Protein AF-0000000078901299 (afdb_homodimer)

Radius of gyration: 32.78 Å; Cα contacts (8 Å, |Δi|>4): 817; chains: 2; bounding box: 131×87×66 Å

Solvent-accessible surface area (backbone atoms only — not comparable to full-atom values): 34811 Å² total; per-residue (Å²): 136,82,76,73,66,80,60,80,77,60,76,78,71,77,72,85,68,72,86,48,56,70,65,42,49,51,48,49,49,40,50,50,52,50,47,51,44,23,53,52,31,36,51,44,12,67,71,26,52,35,34,15,44,27,21,42,14,54,43,44,45,54,51,48,50,54,48,47,43,52,49,49,50,50,53,47,47,63,70,43,56,78,45,78,83,56,50,60,36,54,30,24,49,44,27,48,50,44,28,52,51,20,49,53,48,31,51,50,20,51,51,44,28,51,52,14,57,51,29,58,80,48,73,67,78,58,45,54,69,63,46,46,52,52,42,51,49,44,45,50,51,53,53,50,39,48,50,63,65,55,52,64,69,62,58,66,72,65,67,69,69,69,69,76,73,80,80,83,77,81,77,81,80,76,78,78,74,81,73,84,67,70,73,66,63,57,63,57,48,53,54,50,48,53,51,51,50,48,53,47,52,54,48,47,47,38,51,51,27,44,50,20,47,49,38,23,70,75,67,64,37,59,52,36,24,22,50,40,8,36,53,32,17,52,51,41,32,52,50,21,50,51,45,32,52,59,22,46,37,41,43,31,47,38,62,52,55,65,69,58,54,51,52,52,46,61,66,45,51,48,98,70,32,36,71,78,39,78,48,39,24,36,32,34,93,79,32,24,34,34,40,39,31,36,35,19,84,72,74,68,57,48,65,64,57,56,69,61,54,62,73,88,70,29,62,78,43,72,50,41,24,65,38,67,57,130,137,84,77,74,67,79,60,78,76,59,75,78,74,75,73,84,67,72,85,46,56,69,63,42,50,51,50,51,50,40,50,49,52,51,47,50,45,22,53,51,30,36,51,43,11,67,70,25,52,35,33,16,42,27,21,41,14,55,45,43,46,54,52,48,49,53,49,49,42,52,50,48,50,49,53,47,48,62,70,43,58,78,43,80,82,56,50,61,37,54,29,25,49,44,26,49,51,44,28,52,51,21,50,53,47,32,52,51,20,50,52,44,28,52,52,15,57,51,30,60,79,48,72,70,77,57,44,54,69,65,45,46,52,52,42,52,50,45,46,50,50,54,53,50,38,48,50,63,66,57,53,65,69,63,60,70,74,67,70,71,71,71,66,77,72,80,79,85,83,81,85,78,82,73,79,80,75,84,76,86,70,72,74,67,63,58,63,57,48,55,54,49,50,52,51,50,50,50,51,48,52,54,49,48,48,38,49,50,28,44,48,21,48,49,37,22,70,75,67,63,38,61,53,37,23,22,49,39,8,35,53,31,17,51,53,40,31,51,50,20,50,52,45,32,52,59,22,46,38,41,42,30,47,36,62,52,57,67,70,57,54,50,52,52,46,62,67,46,51,47,96,69,32,36,71,79,39,78,47,39,24,36,32,35,92,80,33,25,33,34,40,38,30,36,35,18,84,71,72,67,57,46,64,63,58,56,69,61,55,62,74,87,71,28,62,76,42,72,48,41,23,66,39,68,58,130

Sequence (652 aa):
MHSHSMDRWTHSHSFGQDRPASGERRTLLVVALTAITMVVEVAAGLWTGSMALLADGVHMASHTLALGIAAFAYVYARRHAHDDRFSFGTGKVNALGGFTGALLLAVVALGMGWESVSRLFSPGAIAFEEAIVVAVLGLVVNAASVLILGGHGHDHHDHDHHGHDHAHDHDHDHDHLHRHEGHAAGHEDHNLRSAYLHVLADALTSVLAIVALLGAKYLGAGWLDPAMGIVGALLVANWSRGLMASTSRVLLDHQAPDAVRARLRAEFEHDGDRLADLHVWSVGPGVSAAILSIVTHAPQSPEHYRARIPAELGIRHASIEVNRCGMHSHSMDRWTHSHSFGQDRPASGERRTLLVVALTAITMVVEVAAGLWTGSMALLADGVHMASHTLALGIAAFAYVYARRHAHDDRFSFGTGKVNALGGFTGALLLAVVALGMGWESVSRLFSPGAIAFEEAIVVAVLGLVVNAASVLILGGHGHDHHDHDHHGHDHAHDHDHDHDHLHRHEGHAAGHEDHNLRSAYLHVLADALTSVLAIVALLGAKYLGAGWLDPAMGIVGALLVANWSRGLMASTSRVLLDHQAPDAVRARLRAEFEHDGDRLADLHVWSVGPGVSAAILSIVTHAPQSPEHYRARIPAELGIRHASIEVNRCG

Foldseek 3Di:
DCPPPPCVVQPLPPPCCPVCPVVVVLVVVLLVLLLVLLVLQCVLCVVQVFLLSNLLSLLSLLVSLVVVLVVQVVVVCVVCSRVLPCLLPSQLVSLVSLLVSLVVSLVVLVVLLVVLVVCLVPPDGGPLVSNLVSLVVSLVSLVVSVCSNPVVVPPVPVVVVVVPDDDDDDDDDDPPPPPPPPPPVVVVVVVVVVVVVVSVVSNVSSVQSNVLSCCCVPVVPSSSRSVSSNVSSVVSNVSSVVSNVVSVQQNVQPFDDPVLVVVLQVLQPPPFKHWPDWGWGDSHDLAIAIETEIEGQDDDDPVVSVVSRDVNSRYSHYHYHYHYDD/DCPPPPVVVQPLPPDCCPVCPVVVVLVVVLLVLLLVLLVLQCVLCVVQVFLLSNLLSLLSLLVNLVVVLVVQVVVVCVVCVRVLPCLLPSQLVSLVSLLVSLVVSLVVLVVLLVVLVVCLVPPDGGPLVSNLVSLVVSLVSLVVSVCSNPVPVPPVPVVVPVVPPDDDDDDDDPPPPPPPPPDPVVVVVVVVVVVVVVSVVSNVSSVQSNVLSCCCVPVVPSSSRSVSSNVSSVVSNVSSVVSNVVSVQQNVQPFDDPVLVVVLQVLQPPPFKHWPDWGWGDSHDLAIAIETEIEGQDDDDPVVSVVSRDVNSRYSHYHYHYHYDD

Nearest PDB structures (foldseek):
  8j7w-assembly1_B  TM=7.952E-01  e=3.892E-12  Homo sapiens
  8j80-assembly1_A  TM=6.479E-01  e=1.100E-09  Homo sapiens
  8j7w-assembly1_A  TM=6.400E-01  e=1.048E-09  Homo sapiens
  5vju-assembly1_A  TM=1.956E-01  e=7.006E+00  synthetic construct
  6z0c-assembly1_A  TM=2.180E-01  e=7.352E+00  Escherichia coli

pLDDT: mean 74.18, std 22.9, range [20.41, 97.12]

InterPro domains:
  IPR002524 Cation efflux [TIGR01297] (24-322)
  IPR027469 Cation efflux transmembrane domain superfamily [G3DSA:1.20.1510.10] (23-251)
  IPR027469 Cation efflux transmembrane domain superfamily [SSF161111] (23-253)
  IPR045316 Zinc transporter Msc2-like [PTHR45755] (24-307)
  IPR058533 Cation efflux protein, transmembrane domain [PF01545] (28-252)

Secondary structure (DSSP, 8-state):
-----GGGG---------S-HHHHHHHHHHHHHHHHHHHHHHHHHHHHT-HHHHHHHHHHHHHHHHHHHHHHHHHHHHHTTT-TTTHHHHHHHHHHHHHHHHHHHHHHHHHHHHHHHHHHHSPPP--HHHHHHHHHHHHHHHHHHHHHHHGGG----------------------------TTSHHHHHHHHHHHHHHHHHHHHHHHHHHHHHHHHHHH--TTHHHHHHHHHHHHHHHHHHHHHHHHHHHHTTPBPPHHHHHHHHHHHSSTT-EEEEEEEEEEETTEEEEEEEEEESSPPPHHHHHTTS-GGG-EEEEEEEEEE--/-----GGGG---------S-HHHHHHHHHHHHHHHHHHHHHHHHHHHHT-HHHHHHHHHHHHHHHHHHHHHHHHHHHHHTTT-TTTHHHHHHHHHHHHHHHHHHHHHHHHHHHHHHHHHHHSPPP--HHHHHHHHHHHHHHHHHHHHHHHGGG----------------------------TTSHHHHHHHHHHHHHHHHHHHHHHHHHHHHHHHHHHH--TTHHHHHHHHHHHHHHHHHHHHHHHHHHHHTTPBPPHHHHHHHHHHHSSTT-EEEEEEEEEEETTEEEEEEEEEESSPPPHHHHHTTS-GGG-EEEEEEEEEE--

Organism: Rhodospirillum centenum (strain ATCC 51521 / SW) (NCBI:txid414684)

Structure (mmCIF, N/CA/C/O backbone):
data_AF-0000000078901299-model_v1
#
loop_
_entity.id
_entity.type
_entity.pdbx_description
1 polymer 'Cation diffusion facilitator family transporter, putative'
#
loop_
_atom_site.group_PDB
_atom_site.id
_atom_site.type_symbol
_atom_site.label_atom_id
_atom_site.label_alt_id
_atom_site.label_comp_id
_atom_site.label_asym_id
_atom_site.label_entity_id
_atom_site.label_seq_id
_atom_site.pdbx_PDB_ins_code
_atom_site.Cartn_x
_atom_site.Cartn_y
_atom_site.Cartn_z
_atom_site.occupancy
_atom_site.B_iso_or_equiv
_atom_site.auth_seq_id
_atom_site.auth_comp_id
_atom_site.auth_asym_id
_atom_site.auth_atom_id
_atom_site.pdbx_PDB_model_num
ATOM 1 N N . MET A 1 1 ? -2.053 32.094 42.031 1 23.98 1 MET A N 1
ATOM 2 C CA . MET A 1 1 ? -1.205 31.219 41.219 1 23.98 1 MET A CA 1
ATOM 3 C C . MET A 1 1 ? -2.045 30.344 40.281 1 23.98 1 MET A C 1
ATOM 5 O O . MET A 1 1 ? -2.627 29.344 40.719 1 23.98 1 MET A O 1
ATOM 9 N N . HIS A 1 2 ? -3.025 30.859 39.469 1 26.3 2 HIS A N 1
ATOM 10 C CA . HIS A 1 2 ? -4.277 30.422 38.844 1 26.3 2 HIS A CA 1
ATOM 11 C C . HIS A 1 2 ? -4.02 29.422 37.719 1 26.3 2 HIS A C 1
ATOM 13 O O . HIS A 1 2 ? -3.365 29.75 36.75 1 26.3 2 HIS A O 1
ATOM 19 N N . SER A 1 3 ? -3.678 28.141 38.062 1 30.69 3 SER A N 1
ATOM 20 C CA . SER A 1 3 ? -3.52 26.922 37.281 1 30.69 3 SER A CA 1
ATOM 21 C C . SER A 1 3 ? -4.699 26.75 36.312 1 30.69 3 SER A C 1
ATOM 23 O O . SER A 1 3 ? -5.742 26.219 36.719 1 30.69 3 SER A O 1
ATOM 25 N N . HIS A 1 4 ? -5.223 27.781 35.656 1 33.19 4 HIS A N 1
ATOM 26 C CA . HIS A 1 4 ? -6.371 27.594 34.781 1 33.19 4 HIS A CA 1
ATOM 27 C C . HIS A 1 4 ? -6.148 26.422 33.844 1 33.19 4 HIS A C 1
ATOM 29 O O . HIS A 1 4 ? -5.094 26.328 33.188 1 33.19 4 HIS A O 1
ATOM 35 N N . SER A 1 5 ? -6.691 25.312 34.219 1 35.25 5 SER A N 1
ATOM 36 C CA . SER A 1 5 ? -6.742 23.984 33.594 1 35.25 5 SER A CA 1
ATOM 37 C C . SER A 1 5 ? -7.023 24.078 32.094 1 35.25 5 SER A C 1
ATOM 39 O O . SER A 1 5 ? -7.848 24.875 31.672 1 35.25 5 SER A O 1
ATOM 41 N N . MET A 1 6 ? -5.965 23.953 31.266 1 35.66 6 MET A N 1
ATOM 42 C CA . MET A 1 6 ? -5.98 23.797 29.812 1 35.66 6 MET A CA 1
ATOM 43 C C . MET A 1 6 ? -7.102 22.859 29.375 1 35.66 6 MET A C 1
ATOM 45 O O . MET A 1 6 ? -7.191 22.5 28.203 1 35.66 6 MET A O 1
ATOM 49 N N . ASP A 1 7 ? -7.93 22.359 30.438 1 35.91 7 ASP A N 1
ATOM 50 C CA . ASP A 1 7 ? -9 21.391 30.188 1 35.91 7 ASP A CA 1
ATOM 51 C C . ASP A 1 7 ? -10.031 21.969 29.203 1 35.91 7 ASP A C 1
ATOM 53 O O . ASP A 1 7 ? -10.844 21.219 28.656 1 35.91 7 ASP A O 1
ATOM 57 N N . ARG A 1 8 ? -10.328 23.25 29.266 1 35.84 8 ARG A N 1
ATOM 58 C CA . ARG A 1 8 ? -11.453 23.828 28.547 1 35.84 8 ARG A CA 1
ATOM 59 C C . ARG A 1 8 ? -11.367 23.5 27.047 1 35.84 8 ARG A C 1
ATOM 61 O O . ARG A 1 8 ? -12.352 23.641 26.328 1 35.84 8 ARG A O 1
ATOM 68 N N . TRP A 1 9 ? -10.258 23.422 26.547 1 32.44 9 TRP A N 1
ATOM 69 C CA . TRP A 1 9 ? -10.203 23.281 25.094 1 32.44 9 TRP A CA 1
ATOM 70 C C . TRP A 1 9 ? -10.391 21.828 24.672 1 32.44 9 TRP A C 1
ATOM 72 O O . TRP A 1 9 ? -10.219 21.469 23.5 1 32.44 9 TRP A O 1
ATOM 82 N N . THR A 1 10 ? -10.516 20.906 25.703 1 31.08 10 THR A N 1
ATOM 83 C CA . THR A 1 10 ? -10.672 19.531 25.266 1 31.08 10 THR A CA 1
ATOM 84 C C . THR A 1 10 ? -12.133 19.203 24.984 1 31.08 10 THR A C 1
ATOM 86 O O . THR A 1 10 ? -12.984 19.312 25.875 1 31.08 10 THR A O 1
ATOM 89 N N . HIS A 1 11 ? -12.898 19.656 24.031 1 28.17 11 HIS A N 1
ATOM 90 C CA . HIS A 1 11 ? -14.25 19.281 23.641 1 28.17 11 HIS A CA 1
ATOM 91 C C . HIS A 1 11 ? -14.406 17.766 23.578 1 28.17 11 HIS A C 1
ATOM 93 O O . HIS A 1 11 ? -13.555 17.078 22.984 1 28.17 11 HIS A O 1
ATOM 99 N N . SER A 1 12 ? -15.078 17.188 24.578 1 31.58 12 SER A N 1
ATOM 100 C CA . SER A 1 12 ? -15.516 15.797 24.625 1 31.58 12 SER A CA 1
ATOM 101 C C . SER A 1 12 ? -16.516 15.492 23.531 1 31.58 12 SER A C 1
ATOM 103 O O . SER A 1 12 ? -17.578 16.125 23.438 1 31.58 12 SER A O 1
ATOM 105 N N . HIS A 1 13 ? -16.359 15.461 22.312 1 28.42 13 HIS A N 1
ATOM 106 C CA . HIS A 1 13 ? -17.375 15.062 21.328 1 28.42 13 HIS A CA 1
ATOM 107 C C . HIS A 1 13 ? -17.781 13.609 21.516 1 28.42 13 HIS A C 1
ATOM 109 O O . HIS A 1 13 ? -17 12.695 21.203 1 28.42 13 HIS A O 1
ATOM 115 N N . SER A 1 14 ? -18.547 13.352 22.594 1 30.86 14 SER A N 1
ATOM 116 C CA . SER A 1 14 ? -19.203 12.055 22.719 1 30.86 14 SER A CA 1
ATOM 117 C C . SER A 1 14 ? -20.172 11.797 21.578 1 30.86 14 SER A C 1
ATOM 119 O O . SER A 1 14 ? -21.094 12.586 21.344 1 30.86 14 SER A O 1
ATOM 121 N N . PHE A 1 15 ? -19.859 11.398 20.438 1 29.3 15 PHE A N 1
ATOM 122 C CA . PHE A 1 15 ? -20.828 10.969 19.438 1 29.3 15 PHE A CA 1
ATOM 123 C C . PHE A 1 15 ? -21.656 9.797 19.953 1 29.3 15 PHE A C 1
ATOM 125 O O . PHE A 1 15 ? -21.141 8.93 20.656 1 29.3 15 PHE A O 1
ATOM 132 N N . GLY A 1 16 ? -22.922 9.961 20.406 1 33.16 16 GLY A N 1
ATOM 133 C CA . GLY A 1 16 ? -24.031 9.078 20.734 1 33.16 16 GLY A CA 1
ATOM 134 C C . GLY A 1 16 ? -23.859 7.672 20.203 1 33.16 16 GLY A C 1
ATOM 135 O O . GLY A 1 16 ? -24.469 7.309 19.203 1 33.16 16 GLY A O 1
ATOM 136 N N . GLN A 1 17 ? -22.812 7.082 20.172 1 35.53 17 GLN A N 1
ATOM 137 C CA . GLN A 1 17 ? -22.609 5.676 19.828 1 35.53 17 GLN A CA 1
ATOM 138 C C . GLN A 1 17 ? -23.344 4.766 20.812 1 35.53 17 GLN A C 1
ATOM 140 O O . GLN A 1 17 ? -23.078 3.562 20.875 1 35.53 17 GLN A O 1
ATOM 145 N N . ASP A 1 18 ? -24.25 5.246 21.656 1 36.41 18 ASP A N 1
ATOM 146 C CA . ASP A 1 18 ? -24.828 4.383 22.672 1 36.41 18 ASP A CA 1
ATOM 147 C C . ASP A 1 18 ? -25.672 3.271 22.047 1 36.41 18 ASP A C 1
ATOM 149 O O . ASP A 1 18 ? -26.062 2.32 22.734 1 36.41 18 ASP A O 1
ATOM 153 N N . ARG A 1 19 ? -26.797 3.566 21.359 1 36.31 19 ARG A N 1
ATOM 154 C CA . ARG A 1 19 ? -27.812 2.582 21.016 1 36.31 19 ARG A CA 1
ATOM 155 C C . ARG A 1 19 ? -27.266 1.524 20.078 1 36.31 19 ARG A C 1
ATOM 157 O O . ARG A 1 19 ? -28.016 0.776 19.453 1 36.31 19 ARG A O 1
ATOM 164 N N . PRO A 1 20 ? -25.969 1.259 19.594 1 45.12 20 PRO A N 1
ATOM 165 C CA . PRO A 1 20 ? -25.281 0.513 18.547 1 45.12 20 PRO A CA 1
ATOM 166 C C . PRO A 1 20 ? -25.219 -0.985 18.828 1 45.12 20 PRO A C 1
ATOM 168 O O . PRO A 1 20 ? -24.609 -1.736 18.062 1 45.12 20 PRO A O 1
ATOM 171 N N . ALA A 1 21 ? -25.672 -1.455 20.047 1 50.16 21 ALA A N 1
ATOM 172 C CA . ALA A 1 21 ? -25.188 -2.762 20.484 1 50.16 21 ALA A CA 1
ATOM 173 C C . ALA A 1 21 ? -25.812 -3.885 19.656 1 50.16 21 ALA A C 1
ATOM 175 O O . ALA A 1 21 ? -25.125 -4.805 19.219 1 50.16 21 ALA A O 1
ATOM 176 N N . SER A 1 22 ? -27.203 -3.924 19.797 1 51.78 22 SER A N 1
ATOM 177 C CA . SER A 1 22 ? -27.859 -5.023 19.094 1 51.78 22 SER A CA 1
ATOM 178 C C . SER A 1 22 ? -27.547 -5.016 17.609 1 51.78 22 SER A C 1
ATOM 180 O O . SER A 1 22 ? -27.25 -6.062 17.016 1 51.78 22 SER A O 1
ATOM 182 N N . GLY A 1 23 ? -27.625 -3.805 17.062 1 58.53 23 GLY A N 1
ATOM 183 C CA . GLY A 1 23 ? -27.266 -3.619 15.664 1 58.53 23 GLY A CA 1
ATOM 184 C C . GLY A 1 23 ? -25.797 -3.922 15.375 1 58.53 23 GLY A C 1
ATOM 185 O O . GLY A 1 23 ? -25.469 -4.453 14.312 1 58.53 23 GLY A O 1
ATOM 186 N N . GLU A 1 24 ? -25.156 -3.742 16.469 1 70.06 24 GLU A N 1
ATOM 187 C CA . GLU A 1 24 ? -23.734 -4.016 16.328 1 70.06 24 GLU A CA 1
ATOM 188 C C . GLU A 1 24 ? -23.453 -5.52 16.312 1 70.06 24 GLU A C 1
ATOM 190 O O . GLU A 1 24 ? -22.641 -5.996 15.531 1 70.06 24 GLU A O 1
ATOM 195 N N . ARG A 1 25 ? -24.266 -6.223 17.156 1 75.69 25 ARG A N 1
ATOM 196 C CA . ARG A 1 25 ? -24.062 -7.668 17.234 1 75.69 25 ARG A CA 1
ATOM 197 C C . ARG A 1 25 ? -24.5 -8.344 15.938 1 75.69 25 ARG A C 1
ATOM 199 O O . ARG A 1 25 ? -23.844 -9.266 15.453 1 75.69 25 ARG A O 1
ATOM 206 N N . ARG A 1 26 ? -25.609 -7.934 15.438 1 76.25 26 ARG A N 1
ATOM 207 C CA . ARG A 1 26 ? -26.109 -8.492 14.18 1 76.25 26 ARG A CA 1
ATOM 208 C C . ARG A 1 26 ? -25.141 -8.211 13.039 1 76.25 26 ARG A C 1
ATOM 210 O O . ARG A 1 26 ? -24.891 -9.078 12.195 1 76.25 26 ARG A O 1
ATOM 217 N N . THR A 1 27 ? -24.641 -7.059 13.031 1 75.62 27 THR A N 1
ATOM 218 C CA . THR A 1 27 ? -23.688 -6.691 11.992 1 75.62 27 THR A CA 1
ATOM 219 C C . THR A 1 27 ? -22.422 -7.531 12.102 1 75.62 27 THR A C 1
ATOM 221 O O . THR A 1 27 ? -21.906 -8.008 11.086 1 75.62 27 THR A O 1
ATOM 224 N N . LEU A 1 28 ? -22.047 -7.781 13.305 1 79.44 28 LEU A N 1
ATOM 225 C CA . LEU A 1 28 ? -20.844 -8.57 13.516 1 79.44 28 LEU A CA 1
ATOM 226 C C . LEU A 1 28 ? -21.062 -10.023 13.094 1 79.44 28 LEU A C 1
ATOM 228 O O . LEU A 1 28 ? -20.156 -10.664 12.562 1 79.44 28 LEU A O 1
ATOM 232 N N . LEU A 1 29 ? -22.203 -10.461 13.375 1 80.56 29 LEU A N 1
ATOM 233 C CA . LEU A 1 29 ? -22.531 -11.828 12.992 1 80.56 29 LEU A CA 1
ATOM 234 C C . LEU A 1 29 ? -22.531 -11.977 11.469 1 80.56 29 LEU A C 1
ATOM 236 O O . LEU A 1 29 ? -22 -12.953 10.938 1 80.56 29 LEU A O 1
ATOM 240 N N . VAL A 1 30 ? -23.109 -11.039 10.82 1 77.88 30 VAL A N 1
ATOM 241 C CA . VAL A 1 30 ? -23.188 -11.086 9.367 1 77.88 30 VAL A CA 1
ATOM 242 C C . VAL A 1 30 ? -21.781 -10.969 8.773 1 77.88 30 VAL A C 1
ATOM 244 O O . VAL A 1 30 ? -21.453 -11.656 7.801 1 77.88 30 VAL A O 1
ATOM 247 N N . VAL A 1 31 ? -21.016 -10.219 9.367 1 80.38 31 VAL A N 1
ATOM 248 C CA . VAL A 1 31 ? -19.641 -10.062 8.898 1 80.38 31 VAL A CA 1
ATOM 249 C C . VAL A 1 31 ? -18.891 -11.383 9.062 1 80.38 31 VAL A C 1
ATOM 251 O O . VAL A 1 31 ? -18.172 -11.805 8.156 1 80.38 31 VAL A O 1
ATOM 254 N N . ALA A 1 32 ? -19.094 -11.961 10.172 1 85.75 32 ALA A N 1
ATOM 255 C CA . ALA A 1 32 ? -18.438 -13.234 10.438 1 85.75 32 ALA A CA 1
ATOM 256 C C . ALA A 1 32 ? -18.906 -14.312 9.469 1 85.75 32 ALA A C 1
ATOM 258 O O . ALA A 1 32 ? -18.109 -15.086 8.953 1 85.75 32 ALA A O 1
ATOM 259 N N . LEU A 1 33 ? -20.203 -14.336 9.266 1 83.69 33 LEU A N 1
ATOM 260 C CA . LEU A 1 33 ? -20.766 -15.312 8.352 1 83.69 33 LEU A CA 1
ATOM 261 C C . LEU A 1 33 ? -20.25 -15.102 6.934 1 83.69 33 LEU A C 1
ATOM 263 O O . LEU A 1 33 ? -19.891 -16.062 6.246 1 83.69 33 LEU A O 1
ATOM 267 N N . THR A 1 34 ? -20.188 -13.914 6.547 1 81.69 34 THR A N 1
ATOM 268 C CA . THR A 1 34 ? -19.703 -13.586 5.215 1 81.69 34 THR A CA 1
ATOM 269 C C . THR A 1 34 ? -18.219 -13.953 5.078 1 81.69 34 THR A C 1
ATOM 271 O O . THR A 1 34 ? -17.812 -14.508 4.059 1 81.69 34 THR A O 1
ATOM 274 N N . ALA A 1 35 ? -17.453 -13.688 6.062 1 89 35 ALA A N 1
ATOM 275 C CA . ALA A 1 35 ? -16.031 -14.008 6.047 1 89 35 ALA A CA 1
ATOM 276 C C . ALA A 1 35 ? -15.797 -15.516 5.965 1 89 35 ALA A C 1
ATOM 278 O O . ALA A 1 35 ? -14.945 -15.977 5.203 1 89 35 ALA A O 1
ATOM 279 N N . ILE A 1 36 ? -16.547 -16.203 6.711 1 92 36 ILE A N 1
ATOM 280 C CA . ILE A 1 36 ? -16.422 -17.656 6.719 1 92 36 ILE A CA 1
ATOM 281 C C . ILE A 1 36 ? -16.828 -18.203 5.355 1 92 36 ILE A C 1
ATOM 283 O O . ILE A 1 36 ? -16.125 -19.047 4.793 1 92 36 ILE A O 1
ATOM 287 N N . THR A 1 37 ? -17.953 -17.75 4.875 1 89.81 37 THR A N 1
ATOM 288 C CA . THR A 1 37 ? -18.422 -18.203 3.568 1 89.81 37 THR A CA 1
ATOM 289 C C . THR A 1 37 ? -17.406 -17.891 2.484 1 89.81 37 THR A C 1
ATOM 291 O O . THR A 1 37 ? -17.172 -18.688 1.581 1 89.81 37 THR A O 1
ATOM 294 N N . MET A 1 38 ? -16.797 -16.75 2.547 1 91.44 38 MET A N 1
ATOM 295 C CA . MET A 1 38 ? -15.758 -16.344 1.602 1 91.44 38 MET A CA 1
ATOM 296 C C . MET A 1 38 ? -14.586 -17.312 1.614 1 91.44 38 MET A C 1
ATOM 298 O O . MET A 1 38 ? -14.148 -17.781 0.56 1 91.44 38 MET A O 1
ATOM 302 N N . VAL A 1 39 ? -14.125 -17.688 2.768 1 94.56 39 VAL A N 1
ATOM 303 C CA . VAL A 1 39 ? -12.992 -18.594 2.91 1 94.56 39 VAL A CA 1
ATOM 304 C C . VAL A 1 39 ? -13.352 -19.969 2.344 1 94.56 39 VAL A C 1
ATOM 306 O O . VAL A 1 39 ? -12.562 -20.578 1.617 1 94.56 39 VAL A O 1
ATOM 309 N N . VAL A 1 40 ? -14.555 -20.359 2.664 1 94.12 40 VAL A N 1
ATOM 310 C CA . VAL A 1 40 ? -15.023 -21.656 2.189 1 94.12 40 VAL A CA 1
ATOM 311 C C . VAL A 1 40 ? -15.125 -21.641 0.666 1 94.12 40 VAL A C 1
ATOM 313 O O . VAL A 1 40 ? -14.68 -22.578 -0.001 1 94.12 40 VAL A O 1
ATOM 316 N N . GLU A 1 41 ? -15.633 -20.641 0.167 1 94.62 41 GLU A N 1
ATOM 317 C CA . GLU A 1 41 ? -15.805 -20.562 -1.278 1 94.62 41 GLU A CA 1
ATOM 318 C C . GLU A 1 41 ? -14.461 -20.469 -1.996 1 94.62 41 GLU A C 1
ATOM 320 O O . GLU A 1 41 ? -14.258 -21.125 -3.021 1 94.62 41 GLU A O 1
ATOM 325 N N . VAL A 1 42 ? -13.57 -19.672 -1.514 1 94.44 42 VAL A N 1
ATOM 326 C CA . VAL A 1 42 ? -12.258 -19.531 -2.131 1 94.44 42 VAL A CA 1
ATOM 327 C C . VAL A 1 42 ? -11.531 -20.875 -2.082 1 94.44 42 VAL A C 1
ATOM 329 O O . VAL A 1 42 ? -10.984 -21.328 -3.092 1 94.44 42 VAL A O 1
ATOM 332 N N . ALA A 1 43 ? -11.609 -21.531 -0.973 1 94.44 43 ALA A N 1
ATOM 333 C CA . ALA A 1 43 ? -10.977 -22.844 -0.819 1 94.44 43 ALA A CA 1
ATOM 334 C C . ALA A 1 43 ? -11.602 -23.875 -1.756 1 94.44 43 ALA A C 1
ATOM 336 O O . ALA A 1 43 ? -10.891 -24.625 -2.426 1 94.44 43 ALA A O 1
ATOM 337 N N . ALA A 1 44 ? -12.883 -23.891 -1.8 1 93.75 44 ALA A N 1
ATOM 338 C CA . ALA A 1 44 ? -13.594 -24.828 -2.668 1 93.75 44 ALA A CA 1
ATOM 339 C C . ALA A 1 44 ? -13.32 -24.516 -4.141 1 93.75 44 ALA A C 1
ATOM 341 O O . ALA A 1 44 ? -13.195 -25.438 -4.957 1 93.75 44 ALA A O 1
ATOM 342 N N . GLY A 1 45 ? -13.266 -23.234 -4.461 1 93.38 45 GLY A N 1
ATOM 343 C CA . GLY A 1 45 ? -12.93 -22.875 -5.824 1 93.38 45 GLY A CA 1
ATOM 344 C C . GLY A 1 45 ? -11.562 -23.359 -6.258 1 93.38 45 GLY A C 1
ATOM 345 O O . GLY A 1 45 ? -11.398 -23.859 -7.379 1 93.38 45 GLY A O 1
ATOM 346 N N . LEU A 1 46 ? -10.594 -23.297 -5.387 1 91.81 46 LEU A N 1
ATOM 347 C CA . LEU A 1 46 ? -9.234 -23.766 -5.672 1 91.81 46 LEU A CA 1
ATOM 348 C C . LEU A 1 46 ? -9.195 -25.281 -5.754 1 91.81 46 LEU A C 1
ATOM 350 O O . LEU A 1 46 ? -8.484 -25.844 -6.59 1 91.81 46 LEU A O 1
ATOM 354 N N . TRP A 1 47 ? -10.016 -25.922 -4.969 1 91.75 47 TRP A N 1
ATOM 355 C CA . TRP A 1 47 ? -10.023 -27.391 -4.895 1 91.75 47 TRP A CA 1
ATOM 356 C C . TRP A 1 47 ? -10.797 -27.984 -6.062 1 91.75 47 TRP A C 1
ATOM 358 O O . TRP A 1 47 ? -10.328 -28.938 -6.695 1 91.75 47 TRP A O 1
ATOM 368 N N . THR A 1 48 ? -11.891 -27.438 -6.414 1 92.5 48 THR A N 1
ATOM 369 C CA . THR A 1 48 ? -12.75 -28 -7.449 1 92.5 48 THR A CA 1
ATOM 370 C C . THR A 1 48 ? -12.289 -27.562 -8.836 1 92.5 48 THR A C 1
ATOM 372 O O . THR A 1 48 ? -12.641 -28.188 -9.836 1 92.5 48 THR A O 1
ATOM 375 N N . GLY A 1 49 ? -11.586 -26.422 -8.836 1 91.62 49 GLY A N 1
ATOM 376 C CA . GLY A 1 49 ? -11.117 -25.906 -10.109 1 91.62 49 GLY A CA 1
ATOM 377 C C . GLY A 1 49 ? -12.109 -24.969 -10.773 1 91.62 49 GLY A C 1
ATOM 378 O O . GLY A 1 49 ? -11.953 -24.625 -11.953 1 91.62 49 GLY A O 1
ATOM 379 N N . SER A 1 50 ? -13.117 -24.609 -10.109 1 93.69 50 SER A N 1
ATOM 380 C CA . SER A 1 50 ? -14.125 -23.719 -10.688 1 93.69 50 SER A CA 1
ATOM 381 C C . SER A 1 50 ? -13.719 -22.266 -10.555 1 93.69 50 SER A C 1
ATOM 383 O O . SER A 1 50 ? -13.547 -21.75 -9.445 1 93.69 50 SER A O 1
ATOM 385 N N . MET A 1 51 ? -13.672 -21.641 -11.664 1 93.88 51 MET A N 1
ATOM 386 C CA . MET A 1 51 ? -13.336 -20.219 -11.672 1 93.88 51 MET A CA 1
ATOM 387 C C . MET A 1 51 ? -14.523 -19.375 -11.234 1 93.88 51 MET A C 1
ATOM 389 O O . MET A 1 51 ? -14.352 -18.312 -10.625 1 93.88 51 MET A O 1
ATOM 393 N N . ALA A 1 52 ? -15.703 -19.844 -11.547 1 93.75 52 ALA A N 1
ATOM 394 C CA . ALA A 1 52 ? -16.922 -19.141 -11.141 1 93.75 52 ALA A CA 1
ATOM 395 C C . ALA A 1 52 ? -17.047 -19.094 -9.617 1 93.75 52 ALA A C 1
ATOM 397 O O . ALA A 1 52 ? -17.344 -18.047 -9.047 1 93.75 52 ALA A O 1
ATOM 398 N N . LEU A 1 53 ? -16.812 -20.188 -9.047 1 93.06 53 LEU A N 1
ATOM 399 C CA . LEU A 1 53 ? -16.859 -20.266 -7.59 1 93.06 53 LEU A CA 1
ATOM 400 C C . LEU A 1 53 ? -15.758 -19.422 -6.957 1 93.06 53 LEU A C 1
ATOM 402 O O . LEU A 1 53 ? -16 -18.719 -5.98 1 93.06 53 LEU A O 1
ATOM 406 N N . LEU A 1 54 ? -14.609 -19.469 -7.512 1 94.12 54 LEU A N 1
ATOM 407 C CA . LEU A 1 54 ? -13.508 -18.641 -7.039 1 94.12 54 LEU A CA 1
ATOM 408 C C . LEU A 1 54 ? -13.844 -17.156 -7.16 1 94.12 54 LEU A C 1
ATOM 410 O O . LEU A 1 54 ? -13.57 -16.375 -6.242 1 94.12 54 LEU A O 1
ATOM 414 N N . ALA A 1 55 ? -14.414 -16.828 -8.242 1 93.88 55 ALA A N 1
ATOM 415 C CA . ALA A 1 55 ? -14.812 -15.445 -8.477 1 93.88 55 ALA A CA 1
ATOM 416 C C . ALA A 1 55 ? -15.797 -14.961 -7.41 1 93.88 55 ALA A C 1
ATOM 418 O O . ALA A 1 55 ? -15.664 -13.852 -6.891 1 93.88 55 ALA A O 1
ATOM 419 N N . ASP A 1 56 ? -16.719 -15.719 -7.152 1 92 56 ASP A N 1
ATOM 420 C CA . ASP A 1 56 ? -17.703 -15.391 -6.121 1 92 56 ASP A CA 1
ATOM 421 C C . ASP A 1 56 ? -17.031 -15.188 -4.766 1 92 56 ASP A C 1
ATOM 423 O O . ASP A 1 56 ? -17.297 -14.195 -4.078 1 92 56 ASP A O 1
ATOM 427 N N . GLY A 1 57 ? -16.188 -16.062 -4.398 1 91.88 57 GLY A N 1
ATOM 428 C CA . GLY A 1 57 ? -15.469 -15.953 -3.145 1 91.88 57 GLY A CA 1
ATOM 429 C C . GLY A 1 57 ? -14.586 -14.719 -3.07 1 91.88 57 GLY A C 1
ATOM 430 O O . GLY A 1 57 ? -14.578 -14.016 -2.059 1 91.88 57 GLY A O 1
ATOM 431 N N . VAL A 1 58 ? -13.852 -14.43 -4.105 1 92.88 58 VAL A N 1
ATOM 432 C CA . VAL A 1 58 ? -12.938 -13.289 -4.148 1 92.88 58 VAL A CA 1
ATOM 433 C C . VAL A 1 58 ? -13.742 -11.992 -4.152 1 92.88 58 VAL A C 1
ATOM 435 O O . VAL A 1 58 ? -13.32 -10.992 -3.564 1 92.88 58 VAL A O 1
ATOM 438 N N . HIS A 1 59 ? -14.898 -12.039 -4.824 1 90.5 59 HIS A N 1
ATOM 439 C CA . HIS A 1 59 ? -15.789 -10.883 -4.77 1 90.5 59 HIS A CA 1
ATOM 440 C C . HIS A 1 59 ? -16.219 -10.594 -3.336 1 90.5 59 HIS A C 1
ATOM 442 O O . HIS A 1 59 ? -16.203 -9.438 -2.902 1 90.5 59 HIS A O 1
ATOM 448 N N . MET A 1 60 ? -16.516 -11.617 -2.682 1 89 60 MET A N 1
ATOM 449 C CA . MET A 1 60 ? -16.922 -11.461 -1.289 1 89 60 MET A CA 1
ATOM 450 C C . MET A 1 60 ? -15.766 -10.945 -0.436 1 89 60 MET A C 1
ATOM 452 O O . MET A 1 60 ? -15.984 -10.312 0.598 1 89 60 MET A O 1
ATOM 456 N N . ALA A 1 61 ? -14.594 -11.156 -0.811 1 90.62 61 ALA A N 1
ATOM 457 C CA . ALA A 1 61 ? -13.43 -10.648 -0.089 1 90.62 61 ALA A CA 1
ATOM 458 C C . ALA A 1 61 ? -13.398 -9.117 -0.112 1 90.62 61 ALA A C 1
ATOM 460 O O . ALA A 1 61 ? -12.961 -8.484 0.852 1 90.62 61 ALA A O 1
ATOM 461 N N . SER A 1 62 ? -13.922 -8.562 -1.201 1 89.19 62 SER A N 1
ATOM 462 C CA . SER A 1 62 ? -13.992 -7.109 -1.294 1 89.19 62 SER A CA 1
ATOM 463 C C . SER A 1 62 ? -14.938 -6.535 -0.244 1 89.19 62 SER A C 1
ATOM 465 O O . SER A 1 62 ? -14.633 -5.523 0.387 1 89.19 62 SER A O 1
ATOM 467 N N . HIS A 1 63 ? -15.977 -7.242 -0.018 1 83.31 63 HIS A N 1
ATOM 468 C CA . HIS A 1 63 ? -16.938 -6.809 0.994 1 83.31 63 HIS A CA 1
ATOM 469 C C . HIS A 1 63 ? -16.359 -6.957 2.398 1 83.31 63 HIS A C 1
ATOM 471 O O . HIS A 1 63 ? -16.516 -6.062 3.232 1 83.31 63 HIS A O 1
ATOM 477 N N . THR A 1 64 ? -15.797 -8.047 2.58 1 85.19 64 THR A N 1
ATOM 478 C CA . THR A 1 64 ? -15.172 -8.289 3.875 1 85.19 64 THR A CA 1
ATOM 479 C C . THR A 1 64 ? -14.109 -7.234 4.172 1 85.19 64 THR A C 1
ATOM 481 O O . THR A 1 64 ? -14.008 -6.75 5.301 1 85.19 64 THR A O 1
ATOM 484 N N . LEU A 1 65 ? -13.352 -6.879 3.162 1 88 65 LEU A N 1
ATOM 485 C CA . LEU A 1 65 ? -12.336 -5.84 3.326 1 88 65 LEU A CA 1
ATOM 486 C C . LEU A 1 65 ? -12.984 -4.5 3.656 1 88 65 LEU A C 1
ATOM 488 O O . LEU A 1 65 ? -12.531 -3.795 4.566 1 88 65 LEU A O 1
ATOM 492 N N . ALA A 1 66 ? -14.031 -4.172 2.973 1 85.12 66 ALA A N 1
ATOM 493 C CA . ALA A 1 66 ? -14.742 -2.916 3.215 1 85.12 66 ALA A CA 1
ATOM 494 C C . ALA A 1 66 ? -15.289 -2.861 4.637 1 85.12 66 ALA A C 1
ATOM 496 O O . ALA A 1 66 ? -15.141 -1.852 5.328 1 85.12 66 ALA A O 1
ATOM 497 N N . LEU A 1 67 ? -15.852 -3.941 4.988 1 81.5 67 LEU A N 1
ATOM 498 C CA . LEU A 1 67 ? -16.422 -4.008 6.332 1 81.5 67 LEU A CA 1
ATOM 499 C C . LEU A 1 67 ? -15.312 -3.982 7.383 1 81.5 67 LEU A C 1
ATOM 501 O O . LEU A 1 67 ? -15.484 -3.393 8.453 1 81.5 67 LEU A O 1
ATOM 505 N N . GLY A 1 68 ? -14.281 -4.652 7.133 1 83.12 68 GLY A N 1
ATOM 506 C CA . GLY A 1 68 ? -13.148 -4.629 8.047 1 83.12 68 GLY A CA 1
ATOM 507 C C . GLY A 1 68 ? -12.578 -3.236 8.258 1 83.12 68 GLY A C 1
ATOM 508 O O . GLY A 1 68 ? -12.266 -2.852 9.383 1 83.12 68 GLY A O 1
ATOM 509 N N . ILE A 1 69 ? -12.5 -2.541 7.199 1 82.88 69 ILE A N 1
ATOM 510 C CA . ILE A 1 69 ? -12.008 -1.169 7.262 1 82.88 69 ILE A CA 1
ATOM 511 C C . ILE A 1 69 ? -12.969 -0.314 8.086 1 82.88 69 ILE A C 1
ATOM 513 O O . ILE A 1 69 ? -12.531 0.458 8.945 1 82.88 69 ILE A O 1
ATOM 517 N N . ALA A 1 70 ? -14.242 -0.479 7.852 1 78.69 70 ALA A N 1
ATOM 518 C CA . ALA A 1 70 ? -15.258 0.27 8.594 1 78.69 70 ALA A CA 1
ATOM 519 C C . ALA A 1 70 ? -15.211 -0.072 10.078 1 78.69 70 ALA A C 1
ATOM 521 O O . ALA A 1 70 ? -15.305 0.817 10.93 1 78.69 70 ALA A O 1
ATOM 522 N N . ALA A 1 71 ? -15.094 -1.346 10.312 1 76.81 71 ALA A N 1
ATOM 523 C CA . ALA A 1 71 ? -15.023 -1.806 11.703 1 76.81 71 ALA A CA 1
ATOM 524 C C . ALA A 1 71 ? -13.781 -1.248 12.398 1 76.81 71 ALA A C 1
ATOM 526 O O . ALA A 1 71 ? -13.859 -0.821 13.555 1 76.81 71 ALA A O 1
ATOM 527 N N . PHE A 1 72 ? -12.742 -1.271 11.773 1 79.38 72 PHE A N 1
ATOM 528 C CA . PHE A 1 72 ? -11.516 -0.732 12.352 1 79.38 72 PHE A CA 1
ATOM 529 C C . PHE A 1 72 ? -11.664 0.754 12.648 1 79.38 72 PHE A C 1
ATOM 531 O O . PHE A 1 72 ? -11.266 1.219 13.719 1 79.38 72 PHE A O 1
ATOM 538 N N . ALA A 1 73 ? -12.203 1.454 11.719 1 75.19 73 ALA A N 1
ATOM 539 C CA . ALA A 1 73 ? -12.414 2.887 11.906 1 75.19 73 ALA A CA 1
ATOM 540 C C . ALA A 1 73 ? -13.312 3.148 13.117 1 75.19 73 ALA A C 1
ATOM 542 O O . ALA A 1 73 ? -13.062 4.074 13.891 1 75.19 73 ALA A O 1
ATOM 543 N N . TYR A 1 74 ? -14.203 2.328 13.242 1 71.19 74 TYR A N 1
ATOM 544 C CA . TYR A 1 74 ? -15.156 2.471 14.336 1 71.19 74 TYR A CA 1
ATOM 545 C C . TYR A 1 74 ? -14.484 2.205 15.68 1 71.19 74 TYR A C 1
ATOM 547 O O . TYR A 1 74 ? -14.625 2.992 16.625 1 71.19 74 TYR A O 1
ATOM 555 N N . VAL A 1 75 ? -13.828 1.108 15.75 1 73 75 VAL A N 1
ATOM 556 C CA . VAL A 1 75 ? -13.156 0.731 16.984 1 73 75 VAL A CA 1
ATOM 557 C C . VAL A 1 75 ? -12.102 1.775 17.344 1 73 75 VAL A C 1
ATOM 559 O O . VAL A 1 75 ? -11.953 2.145 18.5 1 73 75 VAL A O 1
ATOM 562 N N . TYR A 1 76 ? -11.422 2.166 16.391 1 69.94 76 TYR A N 1
ATOM 563 C CA . TYR A 1 76 ? -10.367 3.154 16.609 1 69.94 76 TYR A CA 1
ATOM 564 C C . TYR A 1 76 ? -10.953 4.48 17.078 1 69.94 76 TYR A C 1
ATOM 566 O O . TYR A 1 76 ? -10.414 5.121 17.984 1 69.94 76 TYR A O 1
ATOM 574 N N . ALA A 1 77 ? -11.945 4.898 16.453 1 64.38 77 ALA A N 1
ATOM 575 C CA . ALA A 1 77 ? -12.625 6.129 16.844 1 64.38 77 ALA A CA 1
ATOM 576 C C . ALA A 1 77 ? -13.117 6.043 18.281 1 64.38 77 ALA A C 1
ATOM 578 O O . ALA A 1 77 ? -13.055 7.023 19.031 1 64.38 77 ALA A O 1
ATOM 579 N N . ARG A 1 78 ? -13.516 4.91 18.531 1 65 78 ARG A N 1
ATOM 580 C CA . ARG A 1 78 ? -14.047 4.723 19.875 1 65 78 ARG A CA 1
ATOM 581 C C . ARG A 1 78 ? -12.922 4.738 20.906 1 65 78 ARG A C 1
ATOM 583 O O . ARG A 1 78 ? -13.086 5.301 22 1 65 78 ARG A O 1
ATOM 590 N N . ARG A 1 79 ? -11.922 4.121 20.594 1 63.56 79 ARG A N 1
ATOM 591 C CA . ARG A 1 79 ? -10.812 4.02 21.531 1 63.56 79 ARG A CA 1
ATOM 592 C C . ARG A 1 79 ? -10.07 5.344 21.656 1 63.56 79 ARG A C 1
ATOM 594 O O . ARG A 1 79 ? -9.531 5.664 22.719 1 63.56 79 ARG A O 1
ATOM 601 N N . HIS A 1 80 ? -9.938 5.996 20.609 1 58.19 80 HIS A N 1
ATOM 602 C CA . HIS A 1 80 ? -9.164 7.227 20.656 1 58.19 80 HIS A CA 1
ATOM 603 C C . HIS A 1 80 ? -10.07 8.453 20.656 1 58.19 80 HIS A C 1
ATOM 605 O O . HIS A 1 80 ? -9.656 9.539 20.25 1 58.19 80 HIS A O 1
ATOM 611 N N . ALA A 1 81 ? -11.273 8.211 20.859 1 52.72 81 ALA A N 1
ATOM 612 C CA . ALA A 1 81 ? -12.258 9.281 20.969 1 52.72 81 ALA A CA 1
ATOM 613 C C . ALA A 1 81 ? -11.766 10.383 21.906 1 52.72 81 ALA A C 1
ATOM 615 O O . ALA A 1 81 ? -12.102 11.555 21.719 1 52.72 81 ALA A O 1
ATOM 616 N N . HIS A 1 82 ? -10.906 10.008 22.812 1 47.72 82 HIS A N 1
ATOM 617 C CA . HIS A 1 82 ? -10.484 11.016 23.781 1 47.72 82 HIS A CA 1
ATOM 618 C C . HIS A 1 82 ? -9.117 11.578 23.422 1 47.72 82 HIS A C 1
ATOM 620 O O . HIS A 1 82 ? -8.602 12.461 24.125 1 47.72 82 HIS A O 1
ATOM 626 N N . ASP A 1 83 ? -8.445 11.016 22.562 1 46.78 83 ASP A N 1
ATOM 627 C CA . ASP A 1 83 ? -7.102 11.508 22.297 1 46.78 83 ASP A CA 1
ATOM 628 C C . ASP A 1 83 ? -7.09 12.438 21.078 1 46.78 83 ASP A C 1
ATOM 630 O O . ASP A 1 83 ? -7.168 11.984 19.938 1 46.78 83 ASP A O 1
ATOM 634 N N . ASP A 1 84 ? -7.555 13.641 21.25 1 45.09 84 ASP A N 1
ATOM 635 C CA . ASP A 1 84 ? -7.602 14.719 20.266 1 45.09 84 ASP A CA 1
ATOM 636 C C . ASP A 1 84 ? -6.324 14.773 19.438 1 45.09 84 ASP A C 1
ATOM 638 O O . ASP A 1 84 ? -6.285 15.398 18.375 1 45.09 84 ASP A O 1
ATOM 642 N N . ARG A 1 85 ? -5.211 14.539 20.062 1 42.69 85 ARG A N 1
ATOM 643 C CA . ARG A 1 85 ? -3.879 14.75 19.516 1 42.69 85 ARG A CA 1
ATOM 644 C C . ARG A 1 85 ? -3.568 13.734 18.422 1 42.69 85 ARG A C 1
ATOM 646 O O . ARG A 1 85 ? -2.693 13.961 17.578 1 42.69 85 ARG A O 1
ATOM 653 N N . PHE A 1 86 ? -4.016 12.523 18.609 1 45.62 86 PHE A N 1
ATOM 654 C CA . PHE A 1 86 ? -3.514 11.383 17.844 1 45.62 86 PHE A CA 1
ATOM 655 C C . PHE A 1 86 ? -4.309 11.195 16.562 1 45.62 86 PHE A C 1
ATOM 657 O O . PHE A 1 86 ? -4.152 10.18 15.875 1 45.62 86 PHE A O 1
ATOM 664 N N . SER A 1 87 ? -5.129 12.148 16.25 1 48.12 87 SER A N 1
ATOM 665 C CA . SER A 1 87 ? -6.133 11.906 15.219 1 48.12 87 SER A CA 1
ATOM 666 C C . SER A 1 87 ? -5.488 11.805 13.844 1 48.12 87 SER A C 1
ATOM 668 O O . SER A 1 87 ? -6.062 11.211 12.93 1 48.12 87 SER A O 1
ATOM 670 N N . PHE A 1 88 ? -4.289 12.406 13.711 1 54.62 88 PHE A N 1
ATOM 671 C CA . PHE A 1 88 ? -3.795 12.406 12.336 1 54.62 88 PHE A CA 1
ATOM 672 C C . PHE A 1 88 ? -3.395 11 11.906 1 54.62 88 PHE A C 1
ATOM 674 O O . PHE A 1 88 ? -3.564 10.625 10.742 1 54.62 88 PHE A O 1
ATOM 681 N N . GLY A 1 89 ? -3.195 10.164 12.953 1 58.97 89 GLY A N 1
ATOM 682 C CA . GLY A 1 89 ? -2.551 8.898 12.641 1 58.97 89 GLY A CA 1
ATOM 683 C C . GLY A 1 89 ? -3.535 7.77 12.398 1 58.97 89 GLY A C 1
ATOM 684 O O . GLY A 1 89 ? -3.279 6.875 11.594 1 58.97 89 GLY A O 1
ATOM 685 N N . THR A 1 90 ? -4.719 7.84 12.969 1 63.38 90 THR A N 1
ATOM 686 C CA . THR A 1 90 ? -5.617 6.691 12.914 1 63.38 90 THR A CA 1
ATOM 687 C C . THR A 1 90 ? -6.266 6.578 11.539 1 63.38 90 THR A C 1
ATOM 689 O O . THR A 1 90 ? -6.402 5.477 11 1 63.38 90 THR A O 1
ATOM 692 N N . GLY A 1 91 ? -6.676 7.703 11.031 1 72.44 91 GLY A N 1
ATOM 693 C CA . GLY A 1 91 ? -7.25 7.699 9.695 1 72.44 91 GLY A CA 1
ATOM 694 C C . GLY A 1 91 ? -6.293 7.176 8.641 1 72.44 91 GLY A C 1
ATOM 695 O O . GLY A 1 91 ? -6.695 6.418 7.754 1 72.44 91 GLY A O 1
ATOM 696 N N . LYS A 1 92 ? -5.156 7.391 8.867 1 81.38 92 LYS A N 1
ATOM 697 C CA . LYS A 1 92 ? -4.172 6.988 7.867 1 81.38 92 LYS A CA 1
ATOM 698 C C . LYS A 1 92 ? -3.846 5.504 7.98 1 81.38 92 LYS A C 1
ATOM 700 O O . LYS A 1 92 ? -3.574 4.844 6.973 1 81.38 92 LYS A O 1
ATOM 705 N N . VAL A 1 93 ? -3.945 5.055 9.25 1 84 93 VAL A N 1
ATOM 706 C CA . VAL A 1 93 ? -3.74 3.621 9.422 1 84 93 VAL A CA 1
ATOM 707 C C . VAL A 1 93 ? -4.852 2.852 8.711 1 84 93 VAL A C 1
ATOM 709 O O . VAL A 1 93 ? -4.594 1.843 8.055 1 84 93 VAL A O 1
ATOM 712 N N . ASN A 1 94 ? -6.035 3.406 8.898 1 86.25 94 ASN A N 1
ATOM 713 C CA . ASN A 1 94 ? -7.18 2.814 8.219 1 86.25 94 ASN A CA 1
ATOM 714 C C . ASN A 1 94 ? -7.023 2.865 6.703 1 86.25 94 ASN A C 1
ATOM 716 O O . ASN A 1 94 ? -7.293 1.879 6.016 1 86.25 94 ASN A O 1
ATOM 720 N N . ALA A 1 95 ? -6.609 3.93 6.195 1 88.5 95 ALA A N 1
ATOM 721 C CA . ALA A 1 95 ? -6.406 4.105 4.758 1 88.5 95 ALA A CA 1
ATOM 722 C C . ALA A 1 95 ? -5.309 3.18 4.242 1 88.5 95 ALA A C 1
ATOM 724 O O . ALA A 1 95 ? -5.434 2.605 3.158 1 88.5 95 ALA A O 1
ATOM 725 N N . LEU A 1 96 ? -4.273 3.055 5.004 1 91.62 96 LEU A N 1
ATOM 726 C CA . LEU A 1 96 ? -3.184 2.174 4.594 1 91.62 96 LEU A CA 1
ATOM 727 C C . LEU A 1 96 ? -3.645 0.721 4.555 1 91.62 96 LEU A C 1
ATOM 729 O O . LEU A 1 96 ? -3.285 -0.025 3.641 1 91.62 96 LEU A O 1
ATOM 733 N N . GLY A 1 97 ? -4.391 0.339 5.594 1 93.19 97 GLY A N 1
ATOM 734 C CA . GLY A 1 97 ? -4.98 -0.991 5.578 1 93.19 97 GLY A CA 1
ATOM 735 C C . GLY A 1 97 ? -5.863 -1.24 4.371 1 93.19 97 GLY A C 1
ATOM 736 O O . GLY A 1 97 ? -5.785 -2.301 3.748 1 93.19 97 GLY A O 1
ATOM 737 N N . GLY A 1 98 ? -6.707 -0.268 4.113 1 92.94 98 GLY A N 1
ATOM 738 C CA . GLY A 1 98 ? -7.555 -0.367 2.936 1 92.94 98 GLY A CA 1
ATOM 739 C C . GLY A 1 98 ? -6.766 -0.481 1.645 1 92.94 98 GLY A C 1
ATOM 740 O O . GLY A 1 98 ? -7.094 -1.3 0.783 1 92.94 98 GLY A O 1
ATOM 741 N N . PHE A 1 99 ? -5.738 0.34 1.485 1 95.25 99 PHE A N 1
ATOM 742 C CA . PHE A 1 99 ? -4.879 0.306 0.307 1 95.25 99 PHE A CA 1
ATOM 743 C C . PHE A 1 99 ? -4.219 -1.06 0.159 1 95.25 99 PHE A C 1
ATOM 745 O O . PHE A 1 99 ? -4.215 -1.638 -0.93 1 95.25 99 PHE A O 1
ATOM 752 N N . THR A 1 100 ? -3.682 -1.572 1.244 1 96.94 100 THR A N 1
ATOM 753 C CA . THR A 1 100 ? -3.002 -2.863 1.251 1 96.94 100 THR A CA 1
ATOM 754 C C . THR A 1 100 ? -3.953 -3.977 0.82 1 96.94 100 THR A C 1
ATOM 756 O O . THR A 1 100 ? -3.621 -4.777 -0.057 1 96.94 100 THR A O 1
ATOM 759 N N . GLY A 1 101 ? -5.125 -3.957 1.459 1 95.94 101 GLY A N 1
ATOM 760 C CA . GLY A 1 101 ? -6.117 -4.961 1.115 1 95.94 101 GLY A CA 1
ATOM 761 C C . GLY A 1 101 ? -6.559 -4.895 -0.335 1 95.94 101 GLY A C 1
ATOM 762 O O . GLY A 1 101 ? -6.691 -5.926 -0.997 1 95.94 101 GLY A O 1
ATOM 763 N N . ALA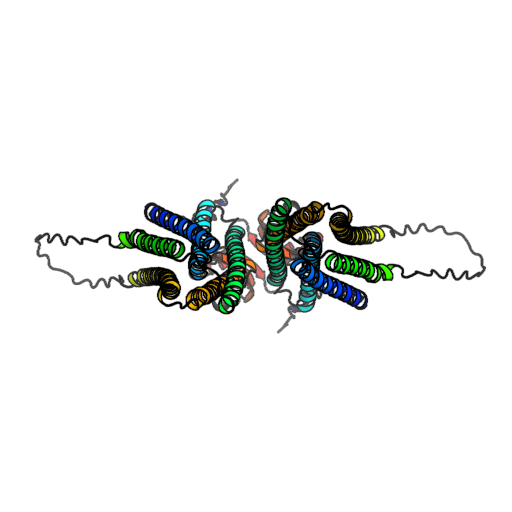 A 1 102 ? -6.77 -3.709 -0.814 1 96.38 102 ALA A N 1
ATOM 764 C CA . ALA A 1 102 ? -7.199 -3.514 -2.195 1 96.38 102 ALA A CA 1
ATOM 765 C C . ALA A 1 102 ? -6.125 -3.977 -3.176 1 96.38 102 ALA A C 1
ATOM 767 O O . ALA A 1 102 ? -6.434 -4.574 -4.211 1 96.38 102 ALA A O 1
ATOM 768 N N . LEU A 1 103 ? -4.902 -3.67 -2.828 1 97.12 103 LEU A N 1
ATOM 769 C CA . LEU A 1 103 ? -3.795 -4.082 -3.686 1 97.12 103 LEU A CA 1
ATOM 770 C C . LEU A 1 103 ? -3.695 -5.602 -3.754 1 97.12 103 LEU A C 1
ATOM 772 O O . LEU A 1 103 ? -3.525 -6.168 -4.836 1 97.12 103 LEU A O 1
ATOM 776 N N . LEU A 1 104 ? -3.736 -6.211 -2.635 1 96.69 104 LEU A N 1
ATOM 777 C CA . LEU A 1 104 ? -3.682 -7.668 -2.598 1 96.69 104 LEU A CA 1
ATOM 778 C C . LEU A 1 104 ? -4.848 -8.273 -3.373 1 96.69 104 LEU A C 1
ATOM 780 O O . LEU A 1 104 ? -4.668 -9.258 -4.098 1 96.69 104 LEU A O 1
ATOM 784 N N . LEU A 1 105 ? -5.996 -7.684 -3.199 1 95.81 105 LEU A N 1
ATOM 785 C CA . LEU A 1 105 ? -7.16 -8.156 -3.939 1 95.81 105 LEU A CA 1
ATOM 786 C C . LEU A 1 105 ? -6.957 -7.988 -5.441 1 95.81 105 LEU A C 1
ATOM 788 O O . LEU A 1 105 ? -7.352 -8.852 -6.227 1 95.81 105 LEU A O 1
ATOM 792 N N . ALA A 1 106 ? -6.395 -6.883 -5.84 1 96.81 106 ALA A N 1
ATOM 793 C CA . ALA A 1 106 ? -6.109 -6.637 -7.254 1 96.81 106 ALA A CA 1
ATOM 794 C C . ALA A 1 106 ? -5.184 -7.707 -7.82 1 96.81 106 ALA A C 1
ATOM 796 O O . ALA A 1 106 ? -5.387 -8.18 -8.938 1 96.81 106 ALA A O 1
ATOM 797 N N . VAL A 1 107 ? -4.227 -8.062 -7.023 1 95.75 107 VAL A N 1
ATOM 798 C CA . VAL A 1 107 ? -3.283 -9.094 -7.449 1 95.75 107 VAL A CA 1
ATOM 799 C C . VAL A 1 107 ? -4.012 -10.422 -7.621 1 95.75 107 VAL A C 1
ATOM 801 O O . VAL A 1 107 ? -3.82 -11.117 -8.617 1 95.75 107 VAL A O 1
ATOM 804 N N . VAL A 1 108 ? -4.82 -10.766 -6.672 1 94.56 108 VAL A N 1
ATOM 805 C CA . VAL A 1 108 ? -5.598 -12 -6.738 1 94.56 108 VAL A CA 1
ATOM 806 C C . VAL A 1 108 ? -6.508 -11.969 -7.965 1 94.56 108 VAL A C 1
ATOM 808 O O . VAL A 1 108 ? -6.617 -12.961 -8.688 1 94.56 108 VAL A O 1
ATOM 811 N N . ALA A 1 109 ? -7.152 -10.836 -8.18 1 95.94 109 ALA A N 1
ATOM 812 C CA . ALA A 1 109 ? -8.055 -10.688 -9.32 1 95.94 109 ALA A CA 1
ATOM 813 C C . ALA A 1 109 ? -7.309 -10.867 -10.641 1 95.94 109 ALA A C 1
ATOM 815 O O . ALA A 1 109 ? -7.816 -11.492 -11.57 1 95.94 109 ALA A O 1
ATOM 816 N N . LEU A 1 110 ? -6.133 -10.336 -10.719 1 95.31 110 LEU A N 1
ATOM 817 C CA . LEU A 1 110 ? -5.328 -10.477 -11.93 1 95.31 110 LEU A CA 1
ATOM 818 C C . LEU A 1 110 ? -4.957 -11.938 -12.164 1 95.31 110 LEU A C 1
ATOM 820 O O . LEU A 1 110 ? -5.02 -12.414 -13.297 1 95.31 110 LEU A O 1
ATOM 824 N N . GLY A 1 111 ? -4.555 -12.602 -11.117 1 93.88 111 GLY A N 1
ATOM 825 C CA . GLY A 1 111 ? -4.27 -14.023 -11.234 1 93.88 111 GLY A CA 1
ATOM 826 C C . GLY A 1 111 ? -5.473 -14.836 -11.664 1 93.88 111 GLY A C 1
ATOM 827 O O . GLY A 1 111 ? -5.359 -15.703 -12.531 1 93.88 111 GLY A O 1
ATOM 828 N N . MET A 1 112 ? -6.531 -14.539 -11.047 1 94.19 112 MET A N 1
ATOM 829 C CA . MET A 1 112 ? -7.777 -15.219 -11.398 1 94.19 112 MET A CA 1
ATOM 830 C C . MET A 1 112 ? -8.148 -14.945 -12.852 1 94.19 112 MET A C 1
ATOM 832 O O . MET A 1 112 ? -8.586 -15.852 -13.57 1 94.19 112 MET A O 1
ATOM 836 N N . GLY A 1 113 ? -8.031 -13.703 -13.266 1 95.81 113 GLY A N 1
ATOM 837 C CA . GLY A 1 113 ? -8.289 -13.359 -14.656 1 95.81 113 GLY A CA 1
ATOM 838 C C . GLY A 1 113 ? -7.406 -14.094 -15.633 1 95.81 113 GLY A C 1
ATOM 839 O O . GLY A 1 113 ? -7.883 -14.594 -16.656 1 95.81 113 GLY A O 1
ATOM 840 N N . TRP A 1 114 ? -6.203 -14.188 -15.305 1 93.62 114 TRP A N 1
ATOM 841 C CA . TRP A 1 114 ? -5.242 -14.883 -16.156 1 93.62 114 TRP A CA 1
ATOM 842 C C . TRP A 1 114 ? -5.602 -16.359 -16.281 1 93.62 114 TRP A C 1
ATOM 844 O O . TRP A 1 114 ? -5.617 -16.906 -17.375 1 93.62 114 TRP A O 1
ATOM 854 N N . GLU A 1 115 ? -5.859 -16.969 -15.195 1 92.75 115 GLU A N 1
ATOM 855 C CA . GLU A 1 115 ? -6.234 -18.391 -15.195 1 92.75 115 GLU A CA 1
ATOM 856 C C . GLU A 1 115 ? -7.539 -18.609 -15.953 1 92.75 115 GLU A C 1
ATOM 858 O O . GLU A 1 115 ? -7.684 -19.594 -16.672 1 92.75 115 GLU A O 1
ATOM 863 N N . SER A 1 116 ? -8.43 -17.719 -15.766 1 95.38 116 SER A N 1
ATOM 864 C CA . SER A 1 116 ? -9.719 -17.828 -16.438 1 95.38 116 SER A CA 1
ATOM 865 C C . SER A 1 116 ? -9.57 -17.75 -17.953 1 95.38 116 SER A C 1
ATOM 867 O O . SER A 1 116 ? -10.211 -18.5 -18.688 1 95.38 116 SER A O 1
ATOM 869 N N . VAL A 1 117 ? -8.711 -16.875 -18.422 1 94.69 117 VAL A N 1
ATOM 870 C CA . VAL A 1 117 ? -8.461 -16.734 -19.859 1 94.69 117 VAL A CA 1
ATOM 871 C C . VAL A 1 117 ? -7.805 -18 -20.391 1 94.69 117 VAL A C 1
ATOM 873 O O . VAL A 1 117 ? -8.164 -18.5 -21.469 1 94.69 117 VAL A O 1
ATOM 876 N N . SER A 1 118 ? -6.902 -18.547 -19.688 1 92.88 118 SER A N 1
ATOM 877 C CA . SER A 1 118 ? -6.242 -19.797 -20.078 1 92.88 118 SER A CA 1
ATOM 878 C C . SER A 1 118 ? -7.238 -20.953 -20.172 1 92.88 118 SER A C 1
ATOM 880 O O . SER A 1 118 ? -7.156 -21.766 -21.094 1 92.88 118 SER A O 1
ATOM 882 N N . ARG A 1 119 ? -8.141 -20.953 -19.281 1 92.88 119 ARG A N 1
ATOM 883 C CA . ARG A 1 119 ? -9.117 -22.047 -19.219 1 92.88 119 ARG A CA 1
ATOM 884 C C . ARG A 1 119 ? -10.148 -21.906 -20.344 1 92.88 119 ARG A C 1
ATOM 886 O O . ARG A 1 119 ? -10.852 -22.859 -20.656 1 92.88 119 ARG A O 1
ATOM 893 N N . LEU A 1 120 ? -10.289 -20.734 -20.828 1 91.69 120 LEU A N 1
ATOM 894 C CA . LEU A 1 120 ? -11.164 -20.547 -21.984 1 91.69 120 LEU A CA 1
ATOM 895 C C . LEU A 1 120 ? -10.633 -21.312 -23.203 1 91.69 120 LEU A C 1
ATOM 897 O O . LEU A 1 120 ? -11.414 -21.844 -23.984 1 91.69 120 LEU A O 1
ATOM 901 N N . PHE A 1 121 ? -9.344 -21.406 -23.297 1 91 121 PHE A N 1
ATOM 902 C CA . PHE A 1 121 ? -8.719 -22.047 -24.438 1 91 121 PHE A CA 1
ATOM 903 C C . PHE A 1 121 ? -8.406 -23.516 -24.125 1 91 121 PHE A C 1
ATOM 905 O O . PHE A 1 121 ? -8.336 -24.344 -25.047 1 91 121 PHE A O 1
ATOM 912 N N . SER A 1 122 ? -8.203 -23.766 -22.828 1 89.25 122 SER A N 1
ATOM 913 C CA . SER A 1 122 ? -7.949 -25.141 -22.391 1 89.25 122 SER A CA 1
ATOM 914 C C . SER A 1 122 ? -8.766 -25.469 -21.141 1 89.25 122 SER A C 1
ATOM 916 O O . SER A 1 122 ? -8.266 -25.344 -20.016 1 89.25 122 SER A O 1
ATOM 918 N N . PRO A 1 123 ? -9.906 -25.938 -21.406 1 82.38 123 PRO A N 1
ATOM 919 C CA . PRO A 1 123 ? -10.789 -26.219 -20.266 1 82.38 123 PRO A CA 1
ATOM 920 C C . PRO A 1 123 ? -10.25 -27.328 -19.359 1 82.38 123 PRO A C 1
ATOM 922 O O . PRO A 1 123 ? -9.656 -28.297 -19.844 1 82.38 123 PRO A O 1
ATOM 925 N N . GLY A 1 124 ? -10.117 -26.953 -18.109 1 78.75 124 GLY A N 1
ATOM 926 C CA . GLY A 1 124 ? -9.703 -27.953 -17.141 1 78.75 124 GLY A CA 1
ATOM 927 C C . GLY A 1 124 ? -10.867 -28.672 -16.484 1 78.75 124 GLY A C 1
ATOM 928 O O . GLY A 1 124 ? -12.023 -28.281 -16.672 1 78.75 124 GLY A O 1
ATOM 929 N N . ALA A 1 125 ? -10.562 -29.75 -15.773 1 85.25 125 ALA A N 1
ATOM 930 C CA . ALA A 1 125 ? -11.586 -30.531 -15.078 1 85.25 125 ALA A CA 1
ATOM 931 C C . ALA A 1 125 ? -12.156 -29.766 -13.891 1 85.25 125 ALA A C 1
ATOM 933 O O . ALA A 1 125 ? -11.414 -29.062 -13.188 1 85.25 125 ALA A O 1
ATOM 934 N N . ILE A 1 126 ? -13.484 -29.75 -13.805 1 87.88 126 ILE A N 1
ATOM 935 C CA . ILE A 1 126 ? -14.156 -29.094 -12.688 1 87.88 126 ILE A CA 1
ATOM 936 C C . ILE A 1 126 ? -14.992 -30.125 -11.922 1 87.88 126 ILE A C 1
ATOM 938 O O . ILE A 1 126 ? -15.695 -30.938 -12.531 1 87.88 126 ILE A O 1
ATOM 942 N N . ALA A 1 127 ? -14.836 -30.141 -10.602 1 90.69 127 ALA A N 1
ATOM 943 C CA . ALA A 1 127 ? -15.742 -30.922 -9.758 1 90.69 127 ALA A CA 1
ATOM 944 C C . ALA A 1 127 ? -17.062 -30.203 -9.555 1 90.69 127 ALA A C 1
ATOM 946 O O . ALA A 1 127 ? -17.266 -29.547 -8.531 1 90.69 127 ALA A O 1
ATOM 947 N N . PHE A 1 128 ? -17.984 -30.438 -10.438 1 88.88 128 PHE A N 1
ATOM 948 C CA . PHE A 1 128 ? -19.188 -29.641 -10.547 1 88.88 128 PHE A CA 1
ATOM 949 C C . PHE A 1 128 ? -20.078 -29.828 -9.328 1 88.88 128 PHE A C 1
ATOM 951 O O . PHE A 1 128 ? -20.609 -28.859 -8.781 1 88.88 128 PHE A O 1
ATOM 958 N N . GLU A 1 129 ? -20.234 -31 -8.922 1 91.06 129 GLU A N 1
ATOM 959 C CA . GLU A 1 129 ? -21.172 -31.281 -7.832 1 91.06 129 GLU A CA 1
ATOM 960 C C . GLU A 1 129 ? -20.734 -30.562 -6.551 1 91.06 129 GLU A C 1
ATOM 962 O O . GLU A 1 129 ? -21.547 -29.875 -5.926 1 91.06 129 GLU A O 1
ATOM 967 N N . GLU A 1 130 ? -19.469 -30.703 -6.23 1 92.44 130 GLU A N 1
ATOM 968 C CA . GLU A 1 130 ? -18.938 -30.047 -5.035 1 92.44 130 GLU A CA 1
ATOM 969 C C . GLU A 1 130 ? -19 -28.531 -5.164 1 92.44 130 GLU A C 1
ATOM 971 O O . GLU A 1 130 ? -19.375 -27.828 -4.215 1 92.44 130 GLU A O 1
ATOM 976 N N . ALA A 1 131 ? -18.672 -28.125 -6.367 1 93.5 131 ALA A N 1
ATOM 977 C CA . ALA A 1 131 ? -18.656 -26.688 -6.605 1 93.5 131 ALA A CA 1
ATOM 978 C C . ALA A 1 131 ? -20.047 -26.094 -6.488 1 93.5 131 ALA A C 1
ATOM 980 O O . ALA A 1 131 ? -20.234 -25.031 -5.883 1 93.5 131 ALA A O 1
ATOM 981 N N . ILE A 1 132 ? -21.031 -26.781 -6.98 1 93.06 132 ILE A N 1
ATOM 982 C CA . ILE A 1 132 ? -22.406 -26.297 -6.973 1 93.06 132 ILE A CA 1
ATOM 983 C C . ILE A 1 132 ? -22.953 -26.281 -5.543 1 93.06 132 ILE A C 1
ATOM 985 O O . ILE A 1 132 ? -23.609 -25.328 -5.133 1 93.06 132 ILE A O 1
ATOM 989 N N . VAL A 1 133 ? -22.656 -27.234 -4.805 1 93.94 133 VAL A N 1
ATOM 990 C CA . VAL A 1 133 ? -23.125 -27.328 -3.424 1 93.94 133 VAL A CA 1
ATOM 991 C C . VAL A 1 133 ? -22.594 -26.141 -2.621 1 93.94 133 VAL A C 1
ATOM 993 O O . VAL A 1 133 ? -23.359 -25.484 -1.909 1 93.94 133 VAL A O 1
ATOM 996 N N . VAL A 1 134 ? -21.328 -25.875 -2.809 1 94.06 134 VAL A N 1
ATOM 997 C CA . VAL A 1 134 ? -20.719 -24.781 -2.059 1 94.06 134 VAL A CA 1
ATOM 998 C C . VAL A 1 134 ? -21.297 -23.438 -2.525 1 94.06 134 VAL A C 1
ATOM 1000 O O . VAL A 1 134 ? -21.562 -22.562 -1.711 1 94.06 134 VAL A O 1
ATOM 1003 N N . ALA A 1 135 ? -21.516 -23.328 -3.773 1 93.31 135 ALA A N 1
ATOM 1004 C CA . ALA A 1 135 ? -22.094 -22.109 -4.316 1 93.31 135 ALA A CA 1
ATOM 1005 C C . ALA A 1 135 ? -23.5 -21.859 -3.787 1 93.31 135 ALA A C 1
ATOM 1007 O O . ALA A 1 135 ? -23.844 -20.734 -3.408 1 93.31 135 ALA A O 1
ATOM 1008 N N . VAL A 1 136 ? -24.25 -22.875 -3.777 1 93.25 136 VAL A N 1
ATOM 1009 C CA . VAL A 1 136 ? -25.625 -22.781 -3.295 1 93.25 136 VAL A CA 1
ATOM 1010 C C . VAL A 1 136 ? -25.641 -22.469 -1.803 1 93.25 136 VAL A C 1
ATOM 1012 O O . VAL A 1 136 ? -26.406 -21.625 -1.343 1 93.25 136 VAL A O 1
ATOM 1015 N N . LEU A 1 137 ? -24.766 -23.078 -1.094 1 91.56 137 LEU A N 1
ATOM 1016 C CA . LEU A 1 137 ? -24.641 -22.797 0.332 1 91.56 137 LEU A CA 1
ATOM 1017 C C . LEU A 1 137 ? -24.266 -21.344 0.562 1 91.56 137 LEU A C 1
ATOM 1019 O O . LEU A 1 137 ? -24.797 -20.688 1.467 1 91.56 137 LEU A O 1
ATOM 1023 N N . GLY A 1 138 ? -23.344 -20.906 -0.214 1 89.06 138 GLY A N 1
ATOM 1024 C CA . GLY A 1 138 ? -22.969 -19.5 -0.107 1 89.06 138 GLY A CA 1
ATOM 1025 C C . GLY A 1 138 ? -24.125 -18.562 -0.353 1 89.06 138 GLY A C 1
ATOM 1026 O O . GLY A 1 138 ? -24.297 -17.562 0.367 1 89.06 138 GLY A O 1
ATOM 1027 N N . LEU A 1 139 ? -24.922 -18.859 -1.3 1 89.12 139 LEU A N 1
ATOM 1028 C CA . LEU A 1 139 ? -26.094 -18.031 -1.62 1 89.12 139 LEU A CA 1
ATOM 1029 C C . LEU A 1 139 ? -27.109 -18.062 -0.477 1 89.12 139 LEU A C 1
ATOM 1031 O O . LEU A 1 139 ? -27.672 -17.016 -0.131 1 89.12 139 LEU A O 1
ATOM 1035 N N . VAL A 1 140 ? -27.266 -19.172 0.107 1 89.38 140 VAL A N 1
ATOM 1036 C CA . VAL A 1 140 ? -28.203 -19.328 1.215 1 89.38 140 VAL A CA 1
ATOM 1037 C C . VAL A 1 140 ? -27.734 -18.516 2.41 1 89.38 140 VAL A C 1
ATOM 1039 O O . VAL A 1 140 ? -28.531 -17.812 3.045 1 89.38 140 VAL A O 1
ATOM 1042 N N . VAL A 1 141 ? -26.516 -18.609 2.654 1 86.88 141 VAL A N 1
ATOM 1043 C CA . VAL A 1 141 ? -25.953 -17.859 3.777 1 86.88 141 VAL A CA 1
ATOM 1044 C C . VAL A 1 141 ? -26.109 -16.359 3.516 1 86.88 141 VAL A C 1
ATOM 1046 O O . VAL A 1 141 ? -26.453 -15.602 4.422 1 86.88 141 VAL A O 1
ATOM 1049 N N . ASN A 1 142 ? -25.781 -15.906 2.322 1 83.06 142 ASN A N 1
ATOM 1050 C CA . ASN A 1 142 ? -25.938 -14.5 1.959 1 83.06 142 ASN A CA 1
ATOM 1051 C C . ASN A 1 142 ? -27.375 -14.039 2.115 1 83.06 142 ASN A C 1
ATOM 1053 O O . ASN A 1 142 ? -27.641 -12.969 2.67 1 83.06 142 ASN A O 1
ATOM 1057 N N . ALA A 1 143 ? -28.266 -14.867 1.693 1 82.94 143 ALA A N 1
ATOM 1058 C CA . ALA A 1 143 ? -29.688 -14.555 1.831 1 82.94 143 ALA A CA 1
ATOM 1059 C C . ALA A 1 143 ? -30.109 -14.5 3.301 1 82.94 143 ALA A C 1
ATOM 1061 O O . ALA A 1 143 ? -30.859 -13.609 3.709 1 82.94 143 ALA A O 1
ATOM 1062 N N . ALA A 1 144 ? -29.641 -15.375 4.059 1 83.81 144 ALA A N 1
ATOM 1063 C CA . ALA A 1 144 ? -29.922 -15.398 5.496 1 83.81 144 ALA A CA 1
ATOM 1064 C C . ALA A 1 144 ? -29.359 -14.156 6.18 1 83.81 144 ALA A C 1
ATOM 1066 O O . ALA A 1 144 ? -29.984 -13.602 7.086 1 83.81 144 ALA A O 1
ATOM 1067 N N . SER A 1 145 ? -28.234 -13.758 5.738 1 80.56 145 SER A N 1
ATOM 1068 C CA . SER A 1 145 ? -27.578 -12.586 6.316 1 80.56 145 SER A CA 1
ATOM 1069 C C . SER A 1 145 ? -28.406 -11.328 6.074 1 80.56 145 SER A C 1
ATOM 1071 O O . SER A 1 145 ? -28.484 -10.453 6.941 1 80.56 145 SER A O 1
ATOM 1073 N N . VAL A 1 146 ? -29 -11.172 4.965 1 75.69 146 VAL A N 1
ATOM 1074 C CA . VAL A 1 146 ? -29.844 -10.031 4.648 1 75.69 146 VAL A CA 1
ATOM 1075 C C . VAL A 1 146 ? -31.062 -10.016 5.582 1 75.69 146 VAL A C 1
ATOM 1077 O O . VAL A 1 146 ? -31.469 -8.953 6.055 1 75.69 146 VAL A O 1
ATOM 1080 N N . LEU A 1 147 ? -31.594 -11.18 5.844 1 76.94 147 LEU A N 1
ATOM 1081 C CA . LEU A 1 147 ? -32.75 -11.297 6.711 1 76.94 147 LEU A CA 1
ATOM 1082 C C . LEU A 1 147 ? -32.406 -10.93 8.148 1 76.94 147 LEU A C 1
ATOM 1084 O O . LEU A 1 147 ? -33.219 -10.336 8.867 1 76.94 147 LEU A O 1
ATOM 1088 N N . ILE A 1 148 ? -31.219 -11.312 8.461 1 75.81 148 ILE A N 1
ATOM 1089 C CA . ILE A 1 148 ? -30.766 -10.992 9.805 1 75.81 148 ILE A CA 1
ATOM 1090 C C . ILE A 1 148 ? -30.594 -9.477 9.945 1 75.81 148 ILE A C 1
ATOM 1092 O O . ILE A 1 148 ? -30.969 -8.906 10.969 1 75.81 148 ILE A O 1
ATOM 1096 N N . LEU A 1 149 ? -30.031 -8.812 8.852 1 69.81 149 LEU A N 1
ATOM 1097 C CA . LEU A 1 149 ? -29.812 -7.371 8.898 1 69.81 149 LEU A CA 1
ATOM 1098 C C . LEU A 1 149 ? -31.125 -6.609 8.711 1 69.81 149 LEU A C 1
ATOM 1100 O O . LEU A 1 149 ? -31.312 -5.547 9.305 1 69.81 149 LEU A O 1
ATOM 1104 N N . GLY A 1 150 ? -31.969 -6.895 7.656 1 61.28 150 GLY A N 1
ATOM 1105 C CA . GLY A 1 150 ? -33.25 -6.25 7.371 1 61.28 150 GLY A CA 1
ATOM 1106 C C . GLY A 1 150 ? -34.281 -6.48 8.445 1 61.28 150 GLY A C 1
ATOM 1107 O O . GLY A 1 150 ? -35.281 -5.75 8.531 1 61.28 150 GLY A O 1
ATOM 1108 N N . GLY A 1 151 ? -34.344 -7.582 9.047 1 50.5 151 GLY A N 1
ATOM 1109 C CA . GLY A 1 151 ? -35.438 -7.836 9.969 1 50.5 151 GLY A CA 1
ATOM 1110 C C . GLY A 1 151 ? -35.688 -6.707 10.961 1 50.5 151 GLY A C 1
ATOM 1111 O O . GLY A 1 151 ? -36.75 -6.598 11.547 1 50.5 151 GLY A O 1
ATOM 1112 N N . HIS A 1 152 ? -34.594 -5.988 11.43 1 44.62 152 HIS A N 1
ATOM 1113 C CA . HIS A 1 152 ? -35.125 -5.164 12.516 1 44.62 152 HIS A CA 1
ATOM 1114 C C . HIS A 1 152 ? -35.844 -3.93 11.984 1 44.62 152 HIS A C 1
ATOM 1116 O O . HIS A 1 152 ? -36.156 -3.02 12.75 1 44.62 152 HIS A O 1
ATOM 1122 N N . GLY A 1 153 ? -35.656 -3.592 10.664 1 37.59 153 GLY A N 1
ATOM 1123 C CA . GLY A 1 153 ? -36.438 -2.369 10.5 1 37.59 153 GLY A CA 1
ATOM 1124 C C . GLY A 1 153 ? -37.906 -2.57 10.688 1 37.59 153 GLY A C 1
ATOM 1125 O O . GLY A 1 153 ? -38.688 -1.63 10.547 1 37.59 153 GLY A O 1
ATOM 1126 N N . HIS A 1 154 ? -38.281 -3.805 10.398 1 33.25 154 HIS A N 1
ATOM 1127 C CA . HIS A 1 154 ? -39.719 -3.844 10.555 1 33.25 154 HIS A CA 1
ATOM 1128 C C . HIS A 1 154 ? -40.125 -3.656 12.016 1 33.25 154 HIS A C 1
ATOM 1130 O O . HIS A 1 154 ? -40.375 -4.633 12.727 1 33.25 154 HIS A O 1
ATOM 1136 N N . ASP A 1 155 ? -39.25 -3.098 12.766 1 30.17 155 ASP A N 1
ATOM 1137 C CA . ASP A 1 155 ? -40.062 -2.785 13.938 1 30.17 155 ASP A CA 1
ATOM 1138 C C . ASP A 1 155 ? -41.406 -2.217 13.531 1 30.17 155 ASP A C 1
ATOM 1140 O O . ASP A 1 155 ? -41.469 -1.251 12.766 1 30.17 155 ASP A O 1
ATOM 1144 N N . HIS A 1 156 ? -42.281 -3.154 13.305 1 29.48 156 HIS A N 1
ATOM 1145 C CA . HIS A 1 156 ? -43.719 -2.963 13.312 1 29.48 156 HIS A CA 1
ATOM 1146 C C . HIS A 1 156 ? -44.125 -1.831 14.25 1 29.48 156 HIS A C 1
ATOM 1148 O O . HIS A 1 156 ? -43.969 -1.945 15.469 1 29.48 156 HIS A O 1
ATOM 1154 N N . HIS A 1 157 ? -43.594 -0.651 13.938 1 29.44 157 HIS A N 1
ATOM 1155 C CA . HIS A 1 157 ? -44.406 0.335 14.617 1 29.44 157 HIS A CA 1
ATOM 1156 C C . HIS A 1 157 ? -45.906 -0.046 14.539 1 29.44 157 HIS A C 1
ATOM 1158 O O . HIS A 1 157 ? -46.5 0.048 13.477 1 29.44 157 HIS A O 1
ATOM 1164 N N . ASP A 1 158 ? -46.125 -1.336 15.016 1 25.44 158 ASP A N 1
ATOM 1165 C CA . ASP A 1 158 ? -47.562 -1.528 15.312 1 25.44 158 ASP A CA 1
ATOM 1166 C C . ASP A 1 158 ? -48.156 -0.283 15.969 1 25.44 158 ASP A C 1
ATOM 1168 O O . ASP A 1 158 ? -47.781 0.086 17.078 1 25.44 158 ASP A O 1
ATOM 1172 N N . HIS A 1 159 ? -48.094 0.693 15.125 1 27.42 159 HIS A N 1
ATOM 1173 C CA . HIS A 1 159 ? -48.969 1.784 15.547 1 27.42 159 HIS A CA 1
ATOM 1174 C C . HIS A 1 159 ? -50.312 1.259 16.016 1 27.42 159 HIS A C 1
ATOM 1176 O O . HIS A 1 159 ? -51.094 0.741 15.211 1 27.42 159 HIS A O 1
ATOM 1182 N N . ASP A 1 160 ? -50.188 0.297 17.031 1 22.73 160 ASP A N 1
ATOM 1183 C CA . ASP A 1 160 ? -51.469 0.049 17.672 1 22.73 160 ASP A CA 1
ATOM 1184 C C . ASP A 1 160 ? -52.25 1.347 17.844 1 22.73 160 ASP A C 1
ATOM 1186 O O . ASP A 1 160 ? -51.781 2.281 18.5 1 22.73 160 ASP A O 1
ATOM 1190 N N . HIS A 1 161 ? -52.812 1.611 16.703 1 26.34 161 HIS A N 1
ATOM 1191 C CA . HIS A 1 161 ? -53.844 2.646 16.719 1 26.34 161 HIS A CA 1
ATOM 1192 C C . HIS A 1 161 ? -54.812 2.453 17.875 1 26.34 161 HIS A C 1
ATOM 1194 O O . HIS A 1 161 ? -55.688 1.592 17.828 1 26.34 161 HIS A O 1
ATOM 1200 N N . HIS A 1 162 ? -54.219 2.059 19.062 1 23.72 162 HIS A N 1
ATOM 1201 C CA . HIS A 1 162 ? -55.281 2.039 20.047 1 23.72 162 HIS A CA 1
ATOM 1202 C C . HIS A 1 162 ? -56.156 3.285 19.953 1 23.72 162 HIS A C 1
ATOM 1204 O O . HIS A 1 162 ? -55.625 4.402 19.844 1 23.72 162 HIS A O 1
ATOM 1210 N N . GLY A 1 163 ? -57.25 3.014 19.297 1 22.88 163 GLY A N 1
ATOM 1211 C CA . GLY A 1 163 ? -58.406 3.877 19.062 1 22.88 163 GLY A CA 1
ATOM 1212 C C . GLY A 1 163 ? -58.875 4.57 20.312 1 22.88 163 GLY A C 1
ATOM 1213 O O . GLY A 1 163 ? -60 5.078 20.344 1 22.88 163 GLY A O 1
ATOM 1214 N N . HIS A 1 164 ? -57.969 4.719 21.344 1 23.23 164 HIS A N 1
ATOM 1215 C CA . HIS A 1 164 ? -58.75 5.18 22.5 1 23.23 164 HIS A CA 1
ATOM 1216 C C . HIS A 1 164 ? -59.594 6.395 22.125 1 23.23 164 HIS A C 1
ATOM 1218 O O . HIS A 1 164 ? -59.188 7.219 21.312 1 23.23 164 HIS A O 1
ATOM 1224 N N . ASP A 1 165 ? -60.875 6.199 22.531 1 21.97 165 ASP A N 1
ATOM 1225 C CA . ASP A 1 165 ? -62.094 6.938 22.266 1 21.97 165 ASP A CA 1
ATOM 1226 C C . ASP A 1 165 ? -62 8.375 22.766 1 21.97 165 ASP A C 1
ATOM 1228 O O . ASP A 1 165 ? -62.906 9.18 22.547 1 21.97 165 ASP A O 1
ATOM 1232 N N . HIS A 1 166 ? -61 8.609 23.719 1 21.78 166 HIS A N 1
ATOM 1233 C CA . HIS A 1 166 ? -61.688 9.5 24.641 1 21.78 166 HIS A CA 1
ATOM 1234 C C . HIS A 1 166 ? -62.125 10.789 23.938 1 21.78 166 HIS A C 1
ATOM 1236 O O . HIS A 1 166 ? -61.625 11.125 22.875 1 21.78 166 HIS A O 1
ATOM 1242 N N . ALA A 1 167 ? -62.75 11.672 24.906 1 20.55 167 ALA A N 1
ATOM 1243 C CA . ALA A 1 167 ? -63.875 12.578 24.953 1 20.55 167 ALA A CA 1
ATOM 1244 C C . ALA A 1 167 ? -63.562 13.891 24.234 1 20.55 167 ALA A C 1
ATOM 1246 O O . ALA A 1 167 ? -64.312 14.305 23.344 1 20.55 167 ALA A O 1
ATOM 1247 N N . HIS A 1 168 ? -62.844 14.766 25.047 1 23.05 168 HIS A N 1
ATOM 1248 C CA . HIS A 1 168 ? -63.438 16.078 25.281 1 23.05 168 HIS A CA 1
ATOM 1249 C C . HIS A 1 168 ? -63.156 17.016 24.125 1 23.05 168 HIS A C 1
ATOM 1251 O O . HIS A 1 168 ? -62.219 16.812 23.344 1 23.05 168 HIS A O 1
ATOM 1257 N N . ASP A 1 169 ? -64.125 17.984 24.047 1 21.48 169 ASP A N 1
ATOM 1258 C CA . ASP A 1 169 ? -64.688 18.906 23.062 1 21.48 169 ASP A CA 1
ATOM 1259 C C . ASP A 1 169 ? -63.625 19.938 22.609 1 21.48 169 ASP A C 1
ATOM 1261 O O . ASP A 1 169 ? -63.844 20.672 21.641 1 21.48 169 ASP A O 1
ATOM 1265 N N . HIS A 1 170 ? -62.625 20.203 23.609 1 23.64 170 HIS A N 1
ATOM 1266 C CA . HIS A 1 170 ? -62.594 21.656 23.562 1 23.64 170 HIS A CA 1
ATOM 1267 C C . HIS A 1 170 ? -62.031 22.156 22.234 1 23.64 170 HIS A C 1
ATOM 1269 O O . HIS A 1 170 ? -61.312 21.422 21.547 1 23.64 170 HIS A O 1
ATOM 1275 N N . ASP A 1 171 ? -62.25 23.438 22.016 1 21.89 171 ASP A N 1
ATOM 1276 C CA . ASP A 1 171 ? -62.438 24.312 20.844 1 21.89 171 ASP A CA 1
ATOM 1277 C C . ASP A 1 171 ? -61.125 24.5 20.109 1 21.89 171 ASP A C 1
ATOM 1279 O O . ASP A 1 171 ? -61.062 24.375 18.891 1 21.89 171 ASP A O 1
ATOM 1283 N N . HIS A 1 172 ? -60.156 25.141 20.891 1 23.92 172 HIS A N 1
ATOM 1284 C CA . HIS A 1 172 ? -59.844 26.391 20.188 1 23.92 172 HIS A CA 1
ATOM 1285 C C . HIS A 1 172 ? -58.906 26.125 19.016 1 23.92 172 HIS A C 1
ATOM 1287 O O . HIS A 1 172 ? -59.25 26.391 17.859 1 23.92 172 HIS A O 1
ATOM 1293 N N . ASP A 1 173 ? -57.719 26.875 19.141 1 24.47 173 ASP A N 1
ATOM 1294 C CA . ASP A 1 173 ? -57.062 27.781 18.203 1 24.47 173 ASP A CA 1
ATOM 1295 C C . ASP A 1 173 ? -56.062 27.031 17.312 1 24.47 173 ASP A C 1
ATOM 1297 O O . ASP A 1 173 ? -55.438 26.047 17.75 1 24.47 173 ASP A O 1
ATOM 1301 N N . HIS A 1 174 ? -56.281 27.25 16.078 1 27.09 174 HIS A N 1
ATOM 1302 C CA . HIS A 1 174 ? -55.719 26.734 14.828 1 27.09 174 HIS A CA 1
ATOM 1303 C C . HIS A 1 174 ? -54.219 26.969 14.75 1 27.09 174 HIS A C 1
ATOM 1305 O O . HIS A 1 174 ? -53.625 26.938 13.664 1 27.09 174 HIS A O 1
ATOM 1311 N N . ASP A 1 175 ? -53.406 26.938 15.914 1 25.25 175 ASP A N 1
ATOM 1312 C CA . ASP A 1 175 ? -52.062 27.391 15.531 1 25.25 175 ASP A CA 1
ATOM 1313 C C . ASP A 1 175 ? -51.406 26.391 14.578 1 25.25 175 ASP A C 1
ATOM 1315 O O . ASP A 1 175 ? -51.469 25.188 14.781 1 25.25 175 ASP A O 1
ATOM 1319 N N . HIS A 1 176 ? -51.219 26.859 13.352 1 28.05 176 HIS A N 1
ATOM 1320 C CA . HIS A 1 176 ? -50.594 26.234 12.195 1 28.05 176 HIS A CA 1
ATOM 1321 C C . HIS A 1 176 ? -49.156 25.828 12.5 1 28.05 176 HIS A C 1
ATOM 1323 O O . HIS A 1 176 ? -48.281 26.688 12.672 1 28.05 176 HIS A O 1
ATOM 1329 N N . LEU A 1 177 ? -48.812 25.016 13.555 1 28.22 177 LEU A N 1
ATOM 1330 C CA . LEU A 1 177 ? -47.438 24.609 13.664 1 28.22 177 LEU A CA 1
ATOM 1331 C C . LEU A 1 177 ? -47 23.781 12.453 1 28.22 177 LEU A C 1
ATOM 1333 O O . LEU A 1 177 ? -47.625 22.766 12.141 1 28.22 177 LEU A O 1
ATOM 1337 N N . HIS A 1 178 ? -46.469 24.453 11.414 1 30.42 178 HIS A N 1
ATOM 1338 C CA . HIS A 1 178 ? -45.812 23.797 10.297 1 30.42 178 HIS A CA 1
ATOM 1339 C C . HIS A 1 178 ? -44.688 22.906 10.773 1 30.42 178 HIS A C 1
ATOM 1341 O O . HIS A 1 178 ? -43.75 23.375 11.422 1 30.42 178 HIS A O 1
ATOM 1347 N N . ARG A 1 179 ? -44.938 21.703 11.305 1 29.77 179 ARG A N 1
ATOM 1348 C CA . ARG A 1 179 ? -43.938 20.688 11.641 1 29.77 179 ARG A CA 1
ATOM 1349 C C . ARG A 1 179 ? -43.125 20.281 10.406 1 29.77 179 ARG A C 1
ATOM 1351 O O . ARG A 1 179 ? -43.688 19.875 9.391 1 29.77 179 ARG A O 1
ATOM 1358 N N . HIS A 1 180 ? -41.969 20.922 10.211 1 33.12 180 HIS A N 1
ATOM 1359 C CA . HIS A 1 180 ? -40.938 20.531 9.273 1 33.12 180 HIS A CA 1
ATOM 1360 C C . HIS A 1 180 ? -40.5 19.078 9.516 1 33.12 180 HIS A C 1
ATOM 1362 O O . HIS A 1 180 ? -39.625 18.828 10.352 1 33.12 180 HIS A O 1
ATOM 1368 N N . GLU A 1 181 ? -41.438 18.078 9.695 1 36.72 181 GLU A N 1
ATOM 1369 C CA . GLU A 1 181 ? -41.031 16.688 9.898 1 36.72 181 GLU A CA 1
ATOM 1370 C C . GLU A 1 181 ? -40.344 16.109 8.664 1 36.72 181 GLU A C 1
ATOM 1372 O O . GLU A 1 181 ? -40.031 14.922 8.617 1 36.72 181 GLU A O 1
ATOM 1377 N N . GLY A 1 182 ? -40.469 16.766 7.527 1 34.31 182 GLY A N 1
ATOM 1378 C CA . GLY A 1 182 ? -40.281 15.961 6.324 1 34.31 182 GLY A CA 1
ATOM 1379 C C . GLY A 1 182 ? -38.844 15.516 6.117 1 34.31 182 GLY A C 1
ATOM 1380 O O . GLY A 1 182 ? -38.562 14.781 5.168 1 34.31 182 GLY A O 1
ATOM 1381 N N . HIS A 1 183 ? -37.812 16.234 6.57 1 37.06 183 HIS A N 1
ATOM 1382 C CA . HIS A 1 183 ? -36.531 16.016 5.879 1 37.06 183 HIS A CA 1
ATOM 1383 C C . HIS A 1 183 ? -35.812 14.781 6.422 1 37.06 183 HIS A C 1
ATOM 1385 O O . HIS A 1 183 ? -34.719 14.461 5.98 1 37.06 183 HIS A O 1
ATOM 1391 N N . ALA A 1 184 ? -36.219 14.203 7.527 1 40.28 184 ALA A N 1
ATOM 1392 C CA . ALA A 1 184 ? -35.375 13.117 8.039 1 40.28 184 ALA A CA 1
ATOM 1393 C C . ALA A 1 184 ? -35.594 11.836 7.242 1 40.28 184 ALA A C 1
ATOM 1395 O O . ALA A 1 184 ? -34.812 10.898 7.309 1 40.28 184 ALA A O 1
ATOM 1396 N N . ALA A 1 185 ? -36.75 11.633 6.586 1 41.91 185 ALA A N 1
ATOM 1397 C CA . ALA A 1 185 ? -37.062 10.375 5.934 1 41.91 185 ALA A CA 1
ATOM 1398 C C . ALA A 1 185 ? -36.156 10.117 4.742 1 41.91 185 ALA A C 1
ATOM 1400 O O . ALA A 1 185 ? -35.938 8.961 4.371 1 41.91 185 ALA A O 1
ATOM 1401 N N . GLY A 1 186 ? -35.562 11.07 4.145 1 43.53 186 GLY A N 1
ATOM 1402 C CA . GLY A 1 186 ? -34.75 10.93 2.938 1 43.53 186 GLY A CA 1
ATOM 1403 C C . GLY A 1 186 ? -33.406 10.273 3.184 1 43.53 186 GLY A C 1
ATOM 1404 O O . GLY A 1 186 ? -32.906 9.539 2.328 1 43.53 186 GLY A O 1
ATOM 1405 N N . HIS A 1 187 ? -32.719 10.555 4.223 1 48.06 187 HIS A N 1
ATOM 1406 C CA . HIS A 1 187 ? -31.406 10 4.48 1 48.06 187 HIS A CA 1
ATOM 1407 C C . HIS A 1 187 ? -31.484 8.508 4.789 1 48.06 187 HIS A C 1
ATOM 1409 O O . HIS A 1 187 ? -30.594 7.746 4.391 1 48.06 187 HIS A O 1
ATOM 1415 N N . GLU A 1 188 ? -32.562 8.086 5.48 1 48.56 188 GLU A N 1
ATOM 1416 C CA . GLU A 1 188 ? -32.75 6.668 5.805 1 48.56 188 GLU A CA 1
ATOM 1417 C C . GLU A 1 188 ? -32.969 5.84 4.547 1 48.56 188 GLU A C 1
ATOM 1419 O O . GLU A 1 188 ? -32.469 4.715 4.438 1 48.56 188 GLU A O 1
ATOM 1424 N N . ASP A 1 189 ? -33.625 6.473 3.557 1 51.12 189 ASP A N 1
ATOM 1425 C CA . ASP A 1 189 ? -34 5.762 2.334 1 51.12 189 ASP A CA 1
ATOM 1426 C C . ASP A 1 189 ? -32.75 5.496 1.474 1 51.12 189 ASP A C 1
ATOM 1428 O O . ASP A 1 189 ? -32.625 4.414 0.897 1 51.12 189 ASP A O 1
ATOM 1432 N N . HIS A 1 190 ? -31.875 6.441 1.406 1 52.56 190 HIS A N 1
ATOM 1433 C CA . HIS A 1 190 ? -30.688 6.266 0.578 1 52.56 190 HIS A CA 1
ATOM 1434 C C . HIS A 1 190 ? -29.766 5.203 1.162 1 52.56 190 HIS A C 1
ATOM 1436 O O . HIS A 1 190 ? -29.172 4.41 0.423 1 52.56 190 HIS A O 1
ATOM 1442 N N . ASN A 1 191 ? -29.75 5.16 2.463 1 56.72 191 ASN A N 1
ATOM 1443 C CA . ASN A 1 191 ? -28.922 4.148 3.121 1 56.72 191 ASN A CA 1
ATOM 1444 C C . ASN A 1 191 ? -29.484 2.748 2.922 1 56.72 191 ASN A C 1
ATOM 1446 O O . ASN A 1 191 ? -28.75 1.8 2.678 1 56.72 191 ASN A O 1
ATOM 1450 N N . LEU A 1 192 ? -30.828 2.742 2.973 1 56.34 192 LEU A N 1
ATOM 1451 C CA . LEU A 1 192 ? -31.469 1.449 2.775 1 56.34 192 LEU A CA 1
ATOM 1452 C C . LEU A 1 192 ? -31.359 1.002 1.321 1 56.34 192 LEU A C 1
ATOM 1454 O O . LEU A 1 192 ? -31.125 -0.179 1.048 1 56.34 192 LEU A O 1
ATOM 1458 N N . ARG A 1 193 ? -31.469 1.926 0.479 1 59.69 193 ARG A N 1
ATOM 1459 C CA . ARG A 1 193 ? -31.312 1.614 -0.94 1 59.69 193 ARG A CA 1
ATOM 1460 C C . ARG A 1 193 ? -29.906 1.132 -1.257 1 59.69 193 ARG A C 1
ATOM 1462 O O . ARG A 1 193 ? -29.734 0.166 -2 1 59.69 193 ARG A O 1
ATOM 1469 N N . SER A 1 194 ? -28.984 1.737 -0.689 1 62.94 194 SER A N 1
ATOM 1470 C CA . SER A 1 194 ? -27.594 1.354 -0.91 1 62.94 194 SER A CA 1
ATOM 1471 C C . SER A 1 194 ? -27.312 -0.038 -0.358 1 62.94 194 SER A C 1
ATOM 1473 O O . SER A 1 194 ? -26.625 -0.838 -1 1 62.94 194 SER A O 1
ATOM 1475 N N . ALA A 1 195 ? -27.922 -0.256 0.704 1 62.25 195 ALA A N 1
ATOM 1476 C CA . ALA A 1 195 ? -27.75 -1.575 1.307 1 62.25 195 ALA A CA 1
ATOM 1477 C C . ALA A 1 195 ? -28.406 -2.658 0.46 1 62.25 195 ALA A C 1
ATOM 1479 O O . ALA A 1 195 ? -27.844 -3.734 0.262 1 62.25 195 ALA A O 1
ATOM 1480 N N . TYR A 1 196 ? -29.594 -2.328 -0.043 1 61.66 196 TYR A N 1
ATOM 1481 C CA . TYR A 1 196 ? -30.328 -3.264 -0.883 1 61.66 196 TYR A CA 1
ATOM 1482 C C . TYR A 1 196 ? -29.578 -3.547 -2.178 1 61.66 196 TYR A C 1
ATOM 1484 O O . TYR A 1 196 ? -29.484 -4.695 -2.613 1 61.66 196 TYR A O 1
ATOM 1492 N N . LEU A 1 197 ? -29.062 -2.574 -2.713 1 65.5 197 LEU A N 1
ATOM 1493 C CA . LEU A 1 197 ? -28.312 -2.738 -3.959 1 65.5 197 LEU A CA 1
ATOM 1494 C C . LEU A 1 197 ? -2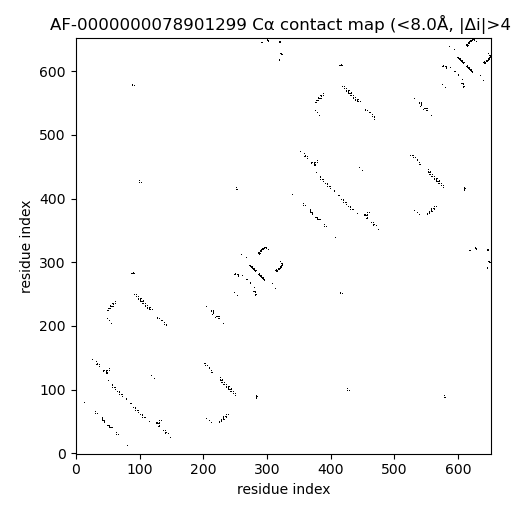7.062 -3.572 -3.738 1 65.5 197 LEU A C 1
ATOM 1496 O O . LEU A 1 197 ? -26.672 -4.363 -4.602 1 65.5 197 LEU A O 1
ATOM 1500 N N . HIS A 1 198 ? -26.562 -3.41 -2.639 1 65.06 198 HIS A N 1
ATOM 1501 C CA . HIS A 1 198 ? -25.375 -4.184 -2.316 1 65.06 198 HIS A CA 1
ATOM 1502 C C . HIS A 1 198 ? -25.688 -5.672 -2.205 1 65.06 198 HIS A C 1
ATOM 1504 O O . HIS A 1 198 ? -24.984 -6.508 -2.771 1 65.06 198 HIS A O 1
ATOM 1510 N N . VAL A 1 199 ? -26.812 -5.891 -1.519 1 67.38 199 VAL A N 1
ATOM 1511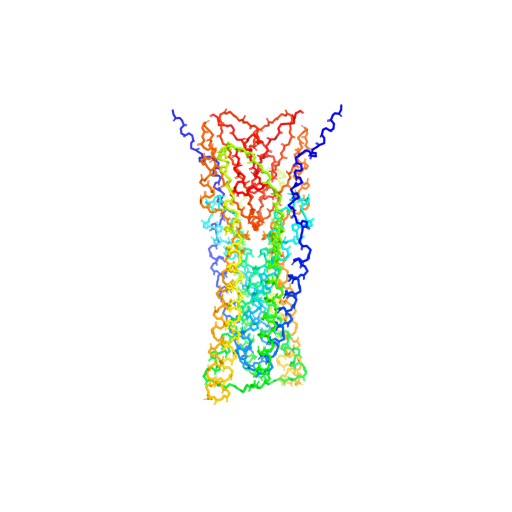 C CA . VAL A 1 199 ? -27.219 -7.277 -1.326 1 67.38 199 VAL A CA 1
ATOM 1512 C C . VAL A 1 199 ? -27.594 -7.895 -2.67 1 67.38 199 VAL A C 1
ATOM 1514 O O . VAL A 1 199 ? -27.266 -9.055 -2.941 1 67.38 199 VAL A O 1
ATOM 1517 N N . LEU A 1 200 ? -28.188 -7.094 -3.447 1 70.25 200 LEU A N 1
ATOM 1518 C CA . LEU A 1 200 ? -28.594 -7.562 -4.766 1 70.25 200 LEU A CA 1
ATOM 1519 C C . LEU A 1 200 ? -27.375 -7.859 -5.641 1 70.25 200 LEU A C 1
ATOM 1521 O O . LEU A 1 200 ? -27.344 -8.875 -6.344 1 70.25 200 LEU A O 1
ATOM 1525 N N . ALA A 1 201 ? -26.5 -7.027 -5.562 1 70.25 201 ALA A N 1
ATOM 1526 C CA . ALA A 1 201 ? -25.281 -7.223 -6.344 1 70.25 201 ALA A CA 1
ATOM 1527 C C . ALA A 1 201 ? -24.547 -8.492 -5.922 1 70.25 201 ALA A C 1
ATOM 1529 O O . ALA A 1 201 ? -24.094 -9.266 -6.766 1 70.25 201 ALA A O 1
ATOM 1530 N N . ASP A 1 202 ? -24.547 -8.688 -4.668 1 75.94 202 ASP A N 1
ATOM 1531 C CA . ASP A 1 202 ? -23.906 -9.883 -4.125 1 75.94 202 ASP A CA 1
ATOM 1532 C C . ASP A 1 202 ? -24.656 -11.148 -4.547 1 75.94 202 ASP A C 1
ATOM 1534 O O . ASP A 1 202 ? -24.031 -12.141 -4.938 1 75.94 202 ASP A O 1
ATOM 1538 N N . ALA A 1 203 ? -25.953 -11.023 -4.465 1 78.25 203 ALA A N 1
ATOM 1539 C CA . ALA A 1 203 ? -26.781 -12.156 -4.867 1 78.25 203 ALA A CA 1
ATOM 1540 C C . ALA A 1 203 ? -26.625 -12.453 -6.359 1 78.25 203 ALA A C 1
ATOM 1542 O O . ALA A 1 203 ? -26.594 -13.609 -6.77 1 78.25 203 ALA A O 1
ATOM 1543 N N . LEU A 1 204 ? -26.484 -11.477 -7.082 1 80.31 204 LEU A N 1
ATOM 1544 C CA . LEU A 1 204 ? -26.359 -11.633 -8.523 1 80.31 204 LEU A CA 1
ATOM 1545 C C . LEU A 1 204 ? -25.078 -12.367 -8.891 1 80.31 204 LEU A C 1
ATOM 1547 O O . LEU A 1 204 ? -25.078 -13.258 -9.742 1 80.31 204 LEU A O 1
ATOM 1551 N N . THR A 1 205 ? -24.062 -12.039 -8.219 1 83.19 205 THR A N 1
ATOM 1552 C CA . THR A 1 205 ? -22.781 -12.688 -8.516 1 83.19 205 THR A CA 1
ATOM 1553 C C . THR A 1 205 ? -22.844 -14.172 -8.172 1 83.19 205 THR A C 1
ATOM 1555 O O . THR A 1 205 ? -22.359 -15.008 -8.938 1 83.19 205 THR A O 1
ATOM 1558 N N . SER A 1 206 ? -23.5 -14.492 -7.098 1 88.56 206 SER A N 1
ATOM 1559 C CA . SER A 1 206 ? -23.625 -15.891 -6.699 1 88.56 206 SER A CA 1
ATOM 1560 C C . SER A 1 206 ? -24.531 -16.656 -7.648 1 88.56 206 SER A C 1
ATOM 1562 O O . SER A 1 206 ? -24.219 -17.781 -8.039 1 88.56 206 SER A O 1
ATOM 1564 N N . VAL A 1 207 ? -25.578 -16.016 -7.996 1 89.31 207 VAL A N 1
ATOM 1565 C CA . VAL A 1 207 ? -26.516 -16.656 -8.906 1 89.31 207 VAL A CA 1
ATOM 1566 C C . VAL A 1 207 ? -25.844 -16.891 -10.258 1 89.31 207 VAL A C 1
ATOM 1568 O O . VAL A 1 207 ? -25.984 -17.969 -10.844 1 89.31 207 VAL A O 1
ATOM 1571 N N . LEU A 1 208 ? -25.141 -15.984 -10.727 1 88.44 208 LEU A N 1
ATOM 1572 C CA . LEU A 1 208 ? -24.438 -16.125 -12.008 1 88.44 208 LEU A CA 1
ATOM 1573 C C . LEU A 1 208 ? -23.391 -17.234 -11.945 1 88.44 208 LEU A C 1
ATOM 1575 O O . LEU A 1 208 ? -23.219 -17.969 -12.914 1 88.44 208 LEU A O 1
ATOM 1579 N N . ALA A 1 209 ? -22.781 -17.328 -10.797 1 91.62 209 ALA A N 1
ATOM 1580 C CA . ALA A 1 209 ? -21.812 -18.391 -10.625 1 91.62 209 ALA A CA 1
ATOM 1581 C C . ALA A 1 209 ? -22.484 -19.766 -10.688 1 91.62 209 ALA A C 1
ATOM 1583 O O . ALA A 1 209 ? -21.969 -20.688 -11.328 1 91.62 209 ALA A O 1
ATOM 1584 N N . ILE A 1 210 ? -23.625 -19.859 -10.062 1 92.62 210 ILE A N 1
ATOM 1585 C CA . ILE A 1 210 ? -24.359 -21.109 -10.039 1 92.62 210 ILE A CA 1
ATOM 1586 C C . ILE A 1 210 ? -24.844 -21.453 -11.445 1 92.62 210 ILE A C 1
ATOM 1588 O O . ILE A 1 210 ? -24.703 -22.594 -11.898 1 92.62 210 ILE A O 1
ATOM 1592 N N . VAL A 1 211 ? -25.281 -20.516 -12.164 1 92.19 211 VAL A N 1
ATOM 1593 C CA . VAL A 1 211 ? -25.766 -20.703 -13.523 1 92.19 211 VAL A CA 1
ATOM 1594 C C . VAL A 1 211 ? -24.609 -21.141 -14.422 1 92.19 211 VAL A C 1
ATOM 1596 O O . VAL A 1 211 ? -24.766 -22.031 -15.258 1 92.19 211 VAL A O 1
ATOM 1599 N N . ALA A 1 212 ? -23.547 -20.516 -14.234 1 92.88 212 ALA A N 1
ATOM 1600 C CA . ALA A 1 212 ? -22.375 -20.875 -15.031 1 92.88 212 ALA A CA 1
ATOM 1601 C C . ALA A 1 212 ? -21.969 -22.328 -14.773 1 92.88 212 ALA A C 1
ATOM 1603 O O . ALA A 1 212 ? -21.672 -23.062 -15.711 1 92.88 212 ALA A O 1
ATOM 1604 N N . LEU A 1 213 ? -22.047 -22.75 -13.555 1 92.69 213 LEU A N 1
ATOM 1605 C CA . LEU A 1 213 ? -21.656 -24.094 -13.18 1 92.69 213 LEU A CA 1
ATOM 1606 C C . LEU A 1 213 ? -22.656 -25.109 -13.727 1 92.69 213 LEU A C 1
ATOM 1608 O O . LEU A 1 213 ? -22.266 -26.156 -14.266 1 92.69 213 LEU A O 1
ATOM 1612 N N . LEU A 1 214 ? -23.922 -24.766 -13.641 1 92.31 214 LEU A N 1
ATOM 1613 C CA . LEU A 1 214 ? -24.969 -25.656 -14.141 1 92.31 214 LEU A CA 1
ATOM 1614 C C . LEU A 1 214 ? -24.906 -25.75 -15.656 1 92.31 214 LEU A C 1
ATOM 1616 O O . LEU A 1 214 ? -25.109 -26.828 -16.219 1 92.31 214 LEU A O 1
ATOM 1620 N N . GLY A 1 215 ? -24.703 -24.641 -16.266 1 91.5 215 GLY A N 1
ATOM 1621 C CA . GLY A 1 215 ? -24.562 -24.641 -17.703 1 91.5 215 GLY A CA 1
ATOM 1622 C C . GLY A 1 215 ? -23.375 -25.453 -18.188 1 91.5 215 GLY A C 1
ATOM 1623 O O . GLY A 1 215 ? -23.469 -26.172 -19.188 1 91.5 215 GLY A O 1
ATOM 1624 N N . ALA A 1 216 ? -22.328 -25.359 -17.484 1 88 216 ALA A N 1
ATOM 1625 C CA . ALA A 1 216 ? -21.141 -26.141 -17.828 1 88 216 ALA A CA 1
ATOM 1626 C C . ALA A 1 216 ? -21.391 -27.625 -17.594 1 88 216 ALA A C 1
ATOM 1628 O O . ALA A 1 216 ? -21 -28.469 -18.422 1 88 216 ALA A O 1
ATOM 1629 N N . LYS A 1 217 ? -22.031 -27.938 -16.609 1 89.31 217 LYS A N 1
ATOM 1630 C CA . LYS A 1 217 ? -22.266 -29.344 -16.234 1 89.31 217 LYS A CA 1
ATOM 1631 C C . LYS A 1 217 ? -23.281 -30 -17.156 1 89.31 217 LYS A C 1
ATOM 1633 O O . LYS A 1 217 ? -23.062 -31.094 -17.656 1 89.31 217 LYS A O 1
ATOM 1638 N N . TYR A 1 218 ? -24.422 -29.266 -17.422 1 91.56 218 TYR A N 1
ATOM 1639 C CA . TYR A 1 218 ? -25.547 -29.938 -18.062 1 91.56 218 TYR A CA 1
ATOM 1640 C C . TYR A 1 218 ? -25.578 -29.609 -19.547 1 91.56 218 TYR A C 1
ATOM 1642 O O . TYR A 1 218 ? -26.094 -30.391 -20.359 1 91.56 218 TYR A O 1
ATOM 1650 N N . LEU A 1 219 ? -25 -28.531 -19.922 1 91.31 219 LEU A N 1
ATOM 1651 C CA . LEU A 1 219 ? -25.078 -28.141 -21.328 1 91.31 219 LEU A CA 1
ATOM 1652 C C . LEU A 1 219 ? -23.734 -28.281 -22.016 1 91.31 219 LEU A C 1
ATOM 1654 O O . LEU A 1 219 ? -23.609 -28.016 -23.203 1 91.31 219 LEU A O 1
ATOM 1658 N N . GLY A 1 220 ? -22.688 -28.578 -21.281 1 86.31 220 GLY A N 1
ATOM 1659 C CA . GLY A 1 220 ? -21.359 -28.734 -21.844 1 86.31 220 GLY A CA 1
ATOM 1660 C C . GLY A 1 220 ? -20.703 -27.406 -22.188 1 86.31 220 GLY A C 1
ATOM 1661 O O . GLY A 1 220 ? -19.75 -27.375 -22.969 1 86.31 220 GLY A O 1
ATOM 1662 N N . ALA A 1 221 ? -21.406 -26.406 -21.688 1 89.06 221 ALA A N 1
ATOM 1663 C CA . ALA A 1 221 ? -20.859 -25.078 -21.938 1 89.06 221 ALA A CA 1
ATOM 1664 C C . ALA A 1 221 ? -19.734 -24.766 -20.953 1 89.06 221 ALA A C 1
ATOM 1666 O O . ALA A 1 221 ? -19.875 -23.891 -20.094 1 89.06 221 ALA A O 1
ATOM 1667 N N . GLY A 1 222 ? -18.609 -25.422 -21.188 1 88.31 222 GLY A N 1
ATOM 1668 C CA . GLY A 1 222 ? -17.469 -25.344 -20.266 1 88.31 222 GLY A CA 1
ATOM 1669 C C . GLY A 1 222 ? -16.859 -23.953 -20.203 1 88.31 222 GLY A C 1
ATOM 1670 O O . GLY A 1 222 ? -16.172 -23.609 -19.25 1 88.31 222 GLY A O 1
ATOM 1671 N N . TRP A 1 223 ? -17.266 -23.156 -21.219 1 90.56 223 TRP A N 1
ATOM 1672 C CA . TRP A 1 223 ? -16.703 -21.812 -21.281 1 90.56 223 TRP A CA 1
ATOM 1673 C C . TRP A 1 223 ? -17.406 -20.891 -20.297 1 90.56 223 TRP A C 1
ATOM 1675 O O . TRP A 1 223 ? -16.891 -19.812 -19.984 1 90.56 223 TRP A O 1
ATOM 1685 N N . LEU A 1 224 ? -18.5 -21.266 -19.781 1 91.62 224 LEU A N 1
ATOM 1686 C CA . LEU A 1 224 ? -19.281 -20.406 -18.891 1 91.62 224 LEU A CA 1
ATOM 1687 C C . LEU A 1 224 ? -18.531 -20.188 -17.562 1 91.62 224 LEU A C 1
ATOM 1689 O O . LEU A 1 224 ? -18.547 -19.094 -17.016 1 91.62 224 LEU A O 1
ATOM 1693 N N . ASP A 1 225 ? -17.875 -21.25 -17.109 1 93.5 225 ASP A N 1
ATOM 1694 C CA . ASP A 1 225 ? -17.156 -21.156 -15.836 1 93.5 225 ASP A CA 1
ATOM 1695 C C . ASP A 1 225 ? -16 -20.156 -15.922 1 93.5 225 ASP A C 1
ATOM 1697 O O . ASP A 1 225 ? -15.969 -19.172 -15.188 1 93.5 225 ASP A O 1
ATOM 1701 N N . PRO A 1 226 ? -15.102 -20.281 -16.906 1 94.44 226 PRO A N 1
ATOM 1702 C CA . PRO A 1 226 ? -14.023 -19.297 -17.016 1 94.44 226 PRO A CA 1
ATOM 1703 C C . PRO A 1 226 ? -14.531 -17.906 -17.422 1 94.44 226 PRO A C 1
ATOM 1705 O O . PRO A 1 226 ? -13.953 -16.891 -17.031 1 94.44 226 PRO A O 1
ATOM 1708 N N . ALA A 1 227 ? -15.633 -17.812 -18.141 1 94.5 227 ALA A N 1
ATOM 1709 C CA . ALA A 1 227 ? -16.219 -16.516 -18.453 1 94.5 227 ALA A CA 1
ATOM 1710 C C . ALA A 1 227 ? -16.641 -15.773 -17.188 1 94.5 227 ALA A C 1
ATOM 1712 O O . ALA A 1 227 ? -16.391 -14.578 -17.062 1 94.5 227 ALA A O 1
ATOM 1713 N N . MET A 1 228 ? -17.234 -16.516 -16.344 1 92.5 228 MET A N 1
ATOM 1714 C CA . MET A 1 228 ? -17.625 -15.922 -15.07 1 92.5 228 MET A CA 1
ATOM 1715 C C . MET A 1 228 ? -16.406 -15.547 -14.242 1 92.5 228 MET A C 1
ATOM 1717 O O . MET A 1 228 ? -16.422 -14.562 -13.508 1 92.5 228 MET A O 1
ATOM 1721 N N . GLY A 1 229 ? -15.383 -16.344 -14.352 1 93.44 229 GLY A N 1
ATOM 1722 C CA . GLY A 1 229 ? -14.125 -15.984 -13.719 1 93.44 229 GLY A CA 1
ATOM 1723 C C . GLY A 1 229 ? -13.578 -14.656 -14.195 1 93.44 229 GLY A C 1
ATOM 1724 O O . GLY A 1 229 ? -13.094 -13.852 -13.398 1 93.44 229 GLY A O 1
ATOM 1725 N N . ILE A 1 230 ? -13.719 -14.398 -15.445 1 95.25 230 ILE A N 1
ATOM 1726 C CA . ILE A 1 230 ? -13.227 -13.164 -16.047 1 95.25 230 ILE A CA 1
ATOM 1727 C C . ILE A 1 230 ? -14.078 -11.984 -15.562 1 95.25 230 ILE A C 1
ATOM 1729 O O . ILE A 1 230 ? -13.547 -10.953 -15.148 1 95.25 230 ILE A O 1
ATOM 1733 N N . VAL A 1 231 ? -15.398 -12.188 -15.57 1 93.75 231 VAL A N 1
ATOM 1734 C CA . VAL A 1 231 ? -16.312 -11.148 -15.102 1 93.75 231 VAL A CA 1
ATOM 1735 C C . VAL A 1 231 ? -16.016 -10.82 -13.641 1 93.75 231 VAL A C 1
ATOM 1737 O O . VAL A 1 231 ? -15.906 -9.648 -13.273 1 93.75 231 VAL A O 1
ATOM 1740 N N . GLY A 1 232 ? -15.883 -11.875 -12.859 1 91.94 232 GLY A N 1
ATOM 1741 C CA . GLY A 1 232 ? -15.555 -11.672 -11.453 1 91.94 232 GLY A CA 1
ATOM 1742 C C . GLY A 1 232 ? -14.234 -10.953 -11.25 1 91.94 232 GLY A C 1
ATOM 1743 O O . GLY A 1 232 ? -14.125 -10.062 -10.406 1 91.94 232 GLY A O 1
ATOM 1744 N N . ALA A 1 233 ? -13.242 -11.312 -12.023 1 95.38 233 ALA A N 1
ATOM 1745 C CA . ALA A 1 233 ? -11.93 -10.68 -11.938 1 95.38 233 ALA A CA 1
ATOM 1746 C C . ALA A 1 233 ? -12.016 -9.188 -12.266 1 95.38 233 ALA A C 1
ATOM 1748 O O . ALA A 1 233 ? -11.414 -8.359 -11.586 1 95.38 233 ALA A O 1
ATOM 1749 N N . LEU A 1 234 ? -12.797 -8.852 -13.273 1 95.06 234 LEU A N 1
ATOM 1750 C CA . LEU A 1 234 ? -12.945 -7.461 -13.695 1 95.06 234 LEU A CA 1
ATOM 1751 C C . LEU A 1 234 ? -13.68 -6.648 -12.633 1 95.06 234 LEU A C 1
ATOM 1753 O O . LEU A 1 234 ? -13.312 -5.504 -12.352 1 95.06 234 LEU A O 1
ATOM 1757 N N . LEU A 1 235 ? -14.703 -7.242 -12.062 1 91.38 235 LEU A N 1
ATOM 1758 C CA . LEU A 1 235 ? -15.477 -6.559 -11.031 1 91.38 235 LEU A CA 1
ATOM 1759 C C . LEU A 1 235 ? -14.609 -6.27 -9.812 1 91.38 235 LEU A C 1
ATOM 1761 O O . LEU A 1 235 ? -14.594 -5.145 -9.305 1 91.38 235 LEU A O 1
ATOM 1765 N N . VAL A 1 236 ? -13.891 -7.277 -9.406 1 93.31 236 VAL A N 1
ATOM 1766 C CA . VAL A 1 236 ? -13.055 -7.141 -8.219 1 93.31 236 VAL A CA 1
ATOM 1767 C C . VAL A 1 236 ? -11.914 -6.16 -8.508 1 93.31 236 VAL A C 1
ATOM 1769 O O . VAL A 1 236 ? -11.578 -5.328 -7.66 1 93.31 236 VAL A O 1
ATOM 1772 N N . ALA A 1 237 ? -11.336 -6.238 -9.695 1 96.19 237 ALA A N 1
ATOM 1773 C CA . ALA A 1 237 ? -10.266 -5.324 -10.078 1 96.19 237 ALA A CA 1
ATOM 1774 C C . ALA A 1 237 ? -10.758 -3.879 -10.078 1 96.19 237 ALA A C 1
ATOM 1776 O O . ALA A 1 237 ? -10.047 -2.98 -9.617 1 96.19 237 ALA A O 1
ATOM 1777 N N . ASN A 1 238 ? -11.922 -3.668 -10.57 1 94.38 238 ASN A N 1
ATOM 1778 C CA . ASN A 1 238 ? -12.492 -2.326 -10.602 1 94.38 238 ASN A CA 1
ATOM 1779 C C . ASN A 1 238 ? -12.75 -1.787 -9.203 1 94.38 238 ASN A C 1
ATOM 1781 O O . ASN A 1 238 ? -12.469 -0.623 -8.914 1 94.38 238 ASN A O 1
ATOM 1785 N N . TRP A 1 239 ? -13.297 -2.643 -8.43 1 90.81 239 TRP A N 1
ATOM 1786 C CA . TRP A 1 239 ? -13.523 -2.252 -7.043 1 90.81 239 TRP A CA 1
ATOM 1787 C C . TRP A 1 239 ? -12.203 -1.916 -6.352 1 90.81 239 TRP A C 1
ATOM 1789 O O . TRP A 1 239 ? -12.102 -0.898 -5.664 1 90.81 239 TRP A O 1
ATOM 1799 N N . SER A 1 240 ? -11.227 -2.754 -6.516 1 96 240 SER A N 1
ATOM 1800 C CA . SER A 1 240 ? -9.922 -2.547 -5.91 1 96 240 SER A CA 1
ATOM 1801 C C . SER A 1 240 ? -9.289 -1.242 -6.387 1 96 240 SER A C 1
ATOM 1803 O O . SER A 1 240 ? -8.695 -0.505 -5.594 1 96 240 SER A O 1
ATOM 1805 N N . ARG A 1 241 ? -9.469 -0.95 -7.648 1 95.44 241 ARG A N 1
ATOM 1806 C CA . ARG A 1 241 ? -8.945 0.292 -8.211 1 95.44 241 ARG A CA 1
ATOM 1807 C C . ARG A 1 241 ? -9.57 1.505 -7.531 1 95.44 241 ARG A C 1
ATOM 1809 O O . ARG A 1 241 ? -8.875 2.469 -7.203 1 95.44 241 ARG A O 1
ATOM 1816 N N . GLY A 1 242 ? -10.859 1.442 -7.41 1 93.5 242 GLY A N 1
ATOM 1817 C CA . GLY A 1 242 ? -11.555 2.527 -6.734 1 93.5 242 GLY A CA 1
ATOM 1818 C C . GLY A 1 242 ? -11.094 2.73 -5.301 1 93.5 242 GLY A C 1
ATOM 1819 O O . GLY A 1 242 ? -10.844 3.859 -4.883 1 93.5 242 GLY A O 1
ATOM 1820 N N . LEU A 1 243 ? -11 1.607 -4.625 1 91.62 243 LEU A N 1
ATOM 1821 C CA . LEU A 1 243 ? -10.578 1.682 -3.23 1 91.62 243 LEU A CA 1
ATOM 1822 C C . LEU A 1 243 ? -9.133 2.154 -3.121 1 91.62 243 LEU A C 1
ATOM 1824 O O . LEU A 1 243 ? -8.805 2.961 -2.248 1 91.62 243 LEU A O 1
ATOM 1828 N N . MET A 1 244 ? -8.258 1.676 -3.979 1 95.12 244 MET A N 1
ATOM 1829 C CA . MET A 1 244 ? -6.875 2.143 -3.994 1 95.12 244 MET A CA 1
ATOM 1830 C C . MET A 1 244 ? -6.812 3.645 -4.25 1 95.12 244 MET A C 1
ATOM 1832 O O . MET A 1 244 ? -6.039 4.355 -3.605 1 95.12 244 MET A O 1
ATOM 1836 N N . ALA A 1 245 ? -7.641 4.168 -5.105 1 91.19 245 ALA A N 1
ATOM 1837 C CA . ALA A 1 245 ? -7.66 5.594 -5.426 1 91.19 245 ALA A CA 1
ATOM 1838 C C . ALA A 1 245 ? -8.117 6.418 -4.223 1 91.19 245 ALA A C 1
ATOM 1840 O O . ALA A 1 245 ? -7.48 7.414 -3.869 1 91.19 245 ALA A O 1
ATOM 1841 N N . SER A 1 246 ? -9.172 5.945 -3.639 1 86.25 246 SER A N 1
ATOM 1842 C CA . SER A 1 246 ? -9.719 6.707 -2.52 1 86.25 246 SER A CA 1
ATOM 1843 C C . SER A 1 246 ? -8.773 6.684 -1.323 1 86.25 246 SER A C 1
ATOM 1845 O O . SER A 1 246 ? -8.57 7.707 -0.664 1 86.25 246 SER A O 1
ATOM 1847 N N . THR A 1 247 ? -8.195 5.57 -1.027 1 89.12 247 THR A N 1
ATOM 1848 C CA . THR A 1 247 ? -7.293 5.457 0.116 1 89.12 247 THR A CA 1
ATOM 1849 C C . THR A 1 247 ? -5.973 6.168 -0.165 1 89.12 247 THR A C 1
ATOM 1851 O O . THR A 1 247 ? -5.367 6.742 0.741 1 89.12 247 THR A O 1
ATOM 1854 N N . SER A 1 248 ? -5.484 6.129 -1.429 1 90.38 248 SER A N 1
ATOM 1855 C CA . SER A 1 248 ? -4.254 6.832 -1.781 1 90.38 248 SER A CA 1
ATOM 1856 C C . SER A 1 248 ? -4.398 8.336 -1.582 1 90.38 248 SER A C 1
ATOM 1858 O O . SER A 1 248 ? -3.438 9.016 -1.219 1 90.38 248 SER A O 1
ATOM 1860 N N . ARG A 1 249 ? -5.566 8.867 -1.794 1 82.62 249 ARG A N 1
ATOM 1861 C CA . ARG A 1 249 ? -5.809 10.297 -1.601 1 82.62 249 ARG A CA 1
ATOM 1862 C C . ARG A 1 249 ? -5.586 10.695 -0.146 1 82.62 249 ARG A C 1
ATOM 1864 O O . ARG A 1 249 ? -5.039 11.766 0.131 1 82.62 249 ARG A O 1
ATOM 1871 N N . VAL A 1 250 ? -5.992 9.852 0.726 1 80.12 250 VAL A N 1
ATOM 1872 C CA . VAL A 1 250 ? -5.816 10.109 2.15 1 80.12 250 VAL A CA 1
ATOM 1873 C C . VAL A 1 250 ? -4.344 9.977 2.523 1 80.12 250 VAL A C 1
ATOM 1875 O O . VAL A 1 250 ? -3.795 10.836 3.225 1 80.12 250 VAL A O 1
ATOM 1878 N N . LEU A 1 251 ? -3.729 8.961 1.979 1 84.88 251 LEU A N 1
ATOM 1879 C CA . LEU A 1 251 ? -2.34 8.672 2.32 1 84.88 251 LEU A CA 1
ATOM 1880 C C . LEU A 1 251 ? -1.411 9.75 1.768 1 84.88 251 LEU A C 1
ATOM 1882 O O . LEU A 1 251 ? -0.392 10.07 2.381 1 84.88 251 LEU A O 1
ATOM 1886 N N . LEU A 1 252 ? -1.775 10.297 0.675 1 81.88 252 LEU A N 1
ATOM 1887 C CA . LEU A 1 252 ? -0.917 11.266 0.001 1 81.88 252 LEU A CA 1
ATOM 1888 C C . LEU A 1 252 ? -1.281 12.688 0.403 1 81.88 252 LEU A C 1
ATOM 1890 O O . LEU A 1 252 ? -0.739 13.656 -0.145 1 81.88 252 LEU A O 1
ATOM 1894 N N . ASP A 1 253 ? -2.148 12.789 1.324 1 78 253 ASP A N 1
ATOM 1895 C CA . ASP A 1 253 ? -2.574 14.094 1.816 1 78 253 ASP A CA 1
ATOM 1896 C C . ASP A 1 253 ? -3.084 14.969 0.675 1 78 253 ASP A C 1
ATOM 1898 O O . ASP A 1 253 ? -2.703 16.141 0.565 1 78 253 ASP A O 1
ATOM 1902 N N . HIS A 1 254 ? -3.773 14.297 -0.138 1 73 254 HIS A N 1
ATOM 1903 C CA . HIS A 1 254 ? -4.355 15.086 -1.219 1 73 254 HIS A CA 1
ATOM 1904 C C . HIS A 1 254 ? -5.227 16.219 -0.673 1 73 254 HIS A C 1
ATOM 1906 O O . HIS A 1 254 ? -5.949 16.031 0.306 1 73 254 HIS A O 1
ATOM 1912 N N . GLN A 1 255 ? -4.996 17.359 -1.278 1 72.19 255 GLN A N 1
ATOM 1913 C CA . GLN A 1 255 ? -5.777 18.516 -0.855 1 72.19 255 GLN A CA 1
ATOM 1914 C C . GLN A 1 255 ? -7.273 18.25 -1.008 1 72.19 255 GLN A C 1
ATOM 1916 O O . GLN A 1 255 ? -7.688 17.484 -1.874 1 72.19 255 GLN A O 1
ATOM 1921 N N . ALA A 1 256 ? -7.977 18.812 -0.026 1 73.56 256 ALA A N 1
ATOM 1922 C CA . ALA A 1 256 ? -9.438 18.75 -0.116 1 73.56 256 ALA A CA 1
ATOM 1923 C C . ALA A 1 256 ? -9.922 19.297 -1.453 1 73.56 256 ALA A C 1
ATOM 1925 O O . ALA A 1 256 ? -9.195 20.031 -2.135 1 73.56 256 ALA A O 1
ATOM 1926 N N . PRO A 1 257 ? -11.055 18.875 -1.834 1 73 257 PRO A N 1
ATOM 1927 C CA . PRO A 1 257 ? -11.602 19.375 -3.098 1 73 257 PRO A CA 1
ATOM 1928 C C . PRO A 1 257 ? -11.609 20.906 -3.178 1 73 257 PRO A C 1
ATOM 1930 O O . PRO A 1 257 ? -11.648 21.578 -2.148 1 73 257 PRO A O 1
ATOM 1933 N N . ASP A 1 258 ? -11.492 21.359 -4.363 1 78.81 258 ASP A N 1
ATOM 1934 C CA . ASP A 1 258 ? -11.438 22.797 -4.637 1 78.81 258 ASP A CA 1
ATOM 1935 C C . ASP A 1 258 ? -12.617 23.516 -3.99 1 78.81 258 ASP A C 1
ATOM 1937 O O . ASP A 1 258 ? -12.484 24.656 -3.531 1 78.81 258 ASP A O 1
ATOM 1941 N N . ALA A 1 259 ? -13.703 22.766 -3.943 1 80.25 259 ALA A N 1
ATOM 1942 C CA . ALA A 1 259 ? -14.906 23.375 -3.375 1 80.25 259 ALA A CA 1
ATOM 1943 C C . ALA A 1 259 ? -14.695 23.734 -1.905 1 80.25 259 ALA A C 1
ATOM 1945 O O . ALA A 1 259 ? -15.125 24.797 -1.452 1 80.25 259 ALA A O 1
ATOM 1946 N N . VAL A 1 260 ? -13.992 22.875 -1.226 1 81.94 260 VAL A N 1
ATOM 1947 C CA . VAL A 1 260 ? -13.734 23.094 0.193 1 81.94 260 VAL A CA 1
ATOM 1948 C C . VAL A 1 260 ? -12.742 24.234 0.367 1 81.94 260 VAL A C 1
ATOM 1950 O O . VAL A 1 260 ? -12.945 25.125 1.205 1 81.94 260 VAL A O 1
ATOM 1953 N N . ARG A 1 261 ? -11.742 24.297 -0.418 1 84.69 261 ARG A N 1
ATOM 1954 C CA . ARG A 1 261 ? -10.734 25.359 -0.345 1 84.69 261 ARG A CA 1
ATOM 1955 C C . ARG A 1 261 ? -11.328 26.703 -0.707 1 84.69 261 ARG A C 1
ATOM 1957 O O . ARG A 1 261 ? -11.031 27.719 -0.064 1 84.69 261 ARG A O 1
ATOM 1964 N N . ALA A 1 262 ? -12.195 26.734 -1.702 1 86.19 262 ALA A N 1
ATOM 1965 C CA . ALA A 1 262 ? -12.844 27.984 -2.125 1 86.19 262 ALA A CA 1
ATOM 1966 C C . ALA A 1 262 ? -13.758 28.516 -1.03 1 86.19 262 ALA A C 1
ATOM 1968 O O . ALA A 1 262 ? -13.805 29.734 -0.797 1 86.19 262 ALA A O 1
ATOM 1969 N N . ARG A 1 263 ? -14.398 27.641 -0.435 1 87.75 263 ARG A N 1
ATOM 1970 C CA . ARG A 1 263 ? -15.297 28.031 0.648 1 87.75 263 ARG A CA 1
ATOM 1971 C C . ARG A 1 263 ? -14.516 28.625 1.811 1 87.75 263 ARG A C 1
ATOM 1973 O O . ARG A 1 263 ? -14.945 29.625 2.4 1 87.75 263 ARG A O 1
ATOM 1980 N N . LEU A 1 264 ? -13.422 28.047 2.119 1 87.06 264 LEU A N 1
ATOM 1981 C CA . LEU A 1 264 ? -12.578 28.562 3.191 1 87.06 264 LEU A CA 1
ATOM 1982 C C . LEU A 1 264 ? -12.008 29.922 2.818 1 87.06 264 LEU A C 1
ATOM 1984 O O . LEU A 1 264 ? -11.961 30.828 3.652 1 87.06 264 LEU A O 1
ATOM 1988 N N . ARG A 1 265 ? -11.594 30.078 1.616 1 88.19 265 ARG A N 1
ATOM 1989 C CA . ARG A 1 265 ? -11.062 31.359 1.161 1 88.19 265 ARG A CA 1
ATOM 1990 C C . ARG A 1 265 ? -12.125 32.438 1.235 1 88.19 265 ARG A C 1
ATOM 1992 O O . ARG A 1 265 ? -11.844 33.562 1.655 1 88.19 265 ARG A O 1
ATOM 1999 N N . ALA A 1 266 ? -13.305 32.094 0.836 1 88.38 266 ALA A N 1
ATOM 2000 C CA . ALA A 1 266 ? -14.414 33.062 0.861 1 88.38 266 ALA A CA 1
ATOM 2001 C C . ALA A 1 266 ? -14.727 33.5 2.289 1 88.38 266 ALA A C 1
ATOM 2003 O O . ALA A 1 266 ? -15.102 34.656 2.523 1 88.38 266 ALA A O 1
ATOM 2004 N N . GLU A 1 267 ? -14.539 32.562 3.166 1 87.94 267 GLU A N 1
ATOM 2005 C CA . GLU A 1 267 ? -14.852 32.844 4.566 1 87.94 267 GLU A CA 1
ATOM 2006 C C . GLU A 1 267 ? -13.82 33.781 5.18 1 87.94 267 GLU A C 1
ATOM 2008 O O . GLU A 1 267 ? -14.148 34.562 6.078 1 87.94 267 GLU A O 1
ATOM 2013 N N . PHE A 1 268 ? -12.625 33.781 4.688 1 87.31 268 PHE A N 1
ATOM 2014 C CA . PHE A 1 268 ? -11.555 34.5 5.348 1 87.31 268 PHE A CA 1
ATOM 2015 C C . PHE A 1 268 ? -11.188 35.75 4.555 1 87.31 268 PHE A C 1
ATOM 2017 O O . PHE A 1 268 ? -10.688 36.75 5.117 1 87.31 268 PHE A O 1
ATOM 2024 N N . GLU A 1 269 ? -11.32 35.625 3.34 1 84.44 269 GLU A N 1
ATOM 2025 C CA . GLU A 1 269 ? -10.883 36.75 2.52 1 84.44 269 GLU A CA 1
ATOM 2026 C C . GLU A 1 269 ? -11.945 37.844 2.455 1 84.44 269 GLU A C 1
ATOM 2028 O O . GLU A 1 269 ? -12.602 38.031 1.425 1 84.44 269 GLU A O 1
ATOM 2033 N N . HIS A 1 270 ? -12.234 38.281 3.625 1 77.12 270 HIS A N 1
ATOM 2034 C CA . HIS A 1 270 ? -13.086 39.469 3.758 1 77.12 270 HIS A CA 1
ATOM 2035 C C . HIS A 1 270 ? -12.508 40.469 4.758 1 77.12 270 HIS A C 1
ATOM 2037 O O . HIS A 1 270 ? -11.641 40.094 5.562 1 77.12 270 HIS A O 1
ATOM 2043 N N . ASP A 1 271 ? -12.867 41.688 4.656 1 73.06 271 ASP A N 1
ATOM 2044 C CA . ASP A 1 271 ? -12.562 42.75 5.621 1 73.06 271 ASP A CA 1
ATOM 2045 C C . ASP A 1 271 ? -11.055 42.969 5.727 1 73.06 271 ASP A C 1
ATOM 2047 O O . ASP A 1 271 ? -10.531 43.188 6.816 1 73.06 271 ASP A O 1
ATOM 2051 N N . GLY A 1 272 ? -10.273 42.594 4.691 1 78.56 272 GLY A N 1
ATOM 2052 C CA . GLY A 1 272 ? -8.859 42.906 4.688 1 78.56 272 GLY A CA 1
ATOM 2053 C C . GLY A 1 272 ? -7.965 41.719 4.984 1 78.56 272 GLY A C 1
ATOM 2054 O O . GLY A 1 272 ? -6.75 41.781 4.797 1 78.56 272 GLY A O 1
ATOM 2055 N N . ASP A 1 273 ? -8.539 40.656 5.523 1 86.5 273 ASP A N 1
ATOM 2056 C CA . ASP A 1 273 ? -7.758 39.469 5.766 1 86.5 273 ASP A CA 1
ATOM 2057 C C . ASP A 1 273 ? -7.492 38.719 4.461 1 86.5 273 ASP A C 1
ATOM 2059 O O . ASP A 1 273 ? -8.352 38.656 3.584 1 86.5 273 ASP A O 1
ATOM 2063 N N . ARG A 1 274 ? -6.281 38.281 4.312 1 87.75 274 ARG A N 1
ATOM 2064 C CA . ARG A 1 274 ? -5.906 37.469 3.154 1 87.75 274 ARG A CA 1
ATOM 2065 C C . ARG A 1 274 ? -5.324 36.125 3.586 1 87.75 274 ARG A C 1
ATOM 2067 O O . ARG A 1 274 ? -4.574 36.062 4.562 1 87.75 274 ARG A O 1
ATOM 20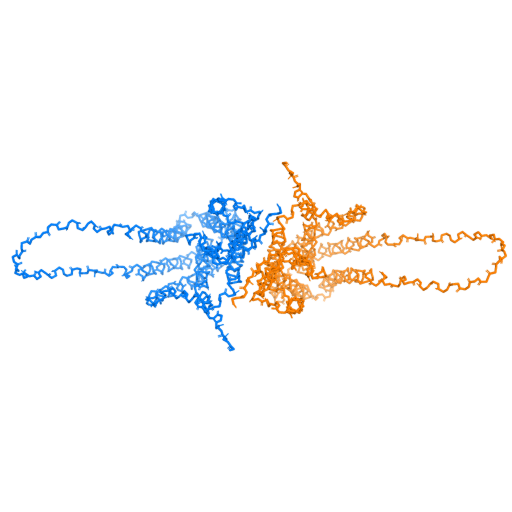74 N N . LEU A 1 275 ? -5.754 35.156 2.896 1 88.44 275 LEU A N 1
ATOM 2075 C CA . LEU A 1 275 ? -5.18 33.812 3.121 1 88.44 275 LEU A CA 1
ATOM 2076 C C . LEU A 1 275 ? -3.955 33.594 2.236 1 88.44 275 LEU A C 1
ATOM 2078 O O . LEU A 1 275 ? -4.09 33.375 1.032 1 88.44 275 LEU A O 1
ATOM 2082 N N . ALA A 1 276 ? -2.777 33.75 2.854 1 82.88 276 ALA A N 1
ATOM 2083 C CA . ALA A 1 276 ? -1.527 33.594 2.117 1 82.88 276 ALA A CA 1
ATOM 2084 C C . ALA A 1 276 ? -1.296 32.125 1.735 1 82.88 276 ALA A C 1
ATOM 2086 O O . ALA A 1 276 ? -0.723 31.828 0.682 1 82.88 276 ALA A O 1
ATOM 2087 N N . ASP A 1 277 ? -1.643 31.234 2.576 1 83.56 277 ASP A N 1
ATOM 2088 C CA . ASP A 1 277 ? -1.472 29.812 2.34 1 83.56 277 ASP A CA 1
ATOM 2089 C C . ASP A 1 277 ? -2.605 29 2.975 1 83.56 277 ASP A C 1
ATOM 2091 O O . ASP A 1 277 ? -3.084 29.344 4.059 1 83.56 277 ASP A O 1
ATOM 2095 N N . LEU A 1 278 ? -3.133 28.141 2.193 1 84.62 278 LEU A N 1
ATOM 2096 C CA . LEU A 1 278 ? -4.203 27.266 2.646 1 84.62 278 LEU A CA 1
ATOM 2097 C C . LEU A 1 278 ? -3.916 25.812 2.256 1 84.62 278 LEU A C 1
ATOM 2099 O O . LEU A 1 278 ? -3.762 25.516 1.071 1 84.62 278 LEU A O 1
ATOM 2103 N N . HIS A 1 279 ? -3.729 24.969 3.248 1 80.69 279 HIS A N 1
ATOM 2104 C CA . HIS A 1 279 ? -3.539 23.531 3.041 1 80.69 279 HIS A CA 1
ATOM 2105 C C . HIS A 1 279 ? -4.574 22.734 3.816 1 80.69 279 HIS A C 1
ATOM 2107 O O . HIS A 1 279 ? -4.66 22.828 5.043 1 80.69 279 HIS A O 1
ATOM 2113 N N . VAL A 1 280 ? -5.445 22.109 3.051 1 82.94 280 VAL A N 1
ATOM 2114 C CA . VAL A 1 280 ? -6.465 21.266 3.656 1 82.94 280 VAL A CA 1
ATOM 2115 C C . VAL A 1 280 ? -6.309 19.828 3.156 1 82.94 280 VAL A C 1
ATOM 2117 O O . VAL A 1 280 ? -6.23 19.594 1.948 1 82.94 280 VAL A O 1
ATOM 2120 N N . TRP A 1 281 ? -6.18 18.922 4.031 1 76.5 281 TRP A N 1
ATOM 2121 C CA . TRP A 1 281 ? -6.027 17.531 3.611 1 76.5 281 TRP A CA 1
ATOM 2122 C C . TRP A 1 281 ? -6.855 16.609 4.488 1 76.5 281 TRP A C 1
ATOM 2124 O O . TRP A 1 281 ? -7.266 16.984 5.59 1 76.5 281 TRP A O 1
ATOM 2134 N N . SER A 1 282 ? -7.172 15.477 3.953 1 73.88 282 SER A N 1
ATOM 2135 C CA . SER A 1 282 ? -7.984 14.492 4.66 1 73.88 282 SER A CA 1
ATOM 2136 C C . SER A 1 282 ? -7.141 13.688 5.645 1 73.88 282 SER A C 1
ATOM 2138 O O . SER A 1 282 ? -6.027 13.266 5.316 1 73.88 282 SER A O 1
ATOM 2140 N N . VAL A 1 283 ? -7.602 13.617 6.871 1 68.44 283 VAL A N 1
ATOM 2141 C CA . VAL A 1 283 ? -6.887 12.836 7.875 1 68.44 283 VAL A CA 1
ATOM 2142 C C . VAL A 1 283 ? -7.676 11.578 8.203 1 68.44 283 VAL A C 1
ATOM 2144 O O . VAL A 1 283 ? -7.223 10.742 8.992 1 68.44 283 VAL A O 1
ATOM 2147 N N . GLY A 1 284 ? -8.828 11.43 7.609 1 62.81 284 GLY A N 1
ATOM 2148 C CA . GLY A 1 284 ? -9.727 10.305 7.793 1 62.81 284 GLY A CA 1
ATOM 2149 C C . GLY A 1 284 ? -11.07 10.484 7.109 1 62.81 284 GLY A C 1
ATOM 2150 O O . GLY A 1 284 ? -11.281 11.477 6.41 1 62.81 284 GLY A O 1
ATOM 2151 N N . PRO A 1 285 ? -11.891 9.453 7.301 1 62.47 285 PRO A N 1
ATOM 2152 C CA . PRO A 1 285 ? -13.203 9.594 6.676 1 62.47 285 PRO A CA 1
ATOM 2153 C C . PRO A 1 285 ? -14 10.773 7.234 1 62.47 285 PRO A C 1
ATOM 2155 O O . PRO A 1 285 ? -14.367 10.773 8.406 1 62.47 285 PRO A O 1
ATOM 2158 N N . GLY A 1 286 ? -14.211 11.773 6.391 1 64.69 286 GLY A N 1
ATOM 2159 C CA . GLY A 1 286 ? -15.055 12.898 6.773 1 64.69 286 GLY A CA 1
ATOM 2160 C C . GLY A 1 286 ? -14.344 13.898 7.66 1 64.69 286 GLY A C 1
ATOM 2161 O O . GLY A 1 286 ? -14.969 14.812 8.195 1 64.69 286 GLY A O 1
ATOM 2162 N N . VAL A 1 287 ? -13.125 13.641 7.98 1 71.5 287 VAL A N 1
ATOM 2163 C CA . VAL A 1 287 ? -12.375 14.555 8.836 1 71.5 287 VAL A CA 1
ATOM 2164 C C . VAL A 1 287 ? -11.18 15.117 8.07 1 71.5 287 VAL A C 1
ATOM 2166 O O . VAL A 1 287 ? -10.5 14.391 7.34 1 71.5 287 VAL A O 1
ATOM 2169 N N . SER A 1 288 ? -11.078 16.438 8.188 1 79 288 SER A N 1
ATOM 2170 C CA . SER A 1 288 ? -9.977 17.109 7.492 1 79 288 SER A CA 1
ATOM 2171 C C . SER A 1 288 ? -9.156 17.969 8.445 1 79 288 SER A C 1
ATOM 2173 O O . SER A 1 288 ? -9.617 18.297 9.539 1 79 288 SER A O 1
ATOM 2175 N N . ALA A 1 289 ? -7.941 18.125 8.133 1 80.12 289 ALA A N 1
ATOM 2176 C CA . ALA A 1 289 ? -7.059 19.078 8.805 1 80.12 289 ALA A CA 1
ATOM 2177 C C . ALA A 1 289 ? -6.715 20.25 7.879 1 80.12 289 ALA A C 1
ATOM 2179 O O . ALA A 1 289 ? -6.809 20.125 6.656 1 80.12 289 ALA A O 1
ATOM 2180 N N . ALA A 1 290 ? -6.469 21.406 8.523 1 85.06 290 ALA A N 1
ATOM 2181 C CA . ALA A 1 290 ? -6.184 22.578 7.715 1 85.06 290 ALA A CA 1
ATOM 2182 C C . ALA A 1 290 ? -5.062 23.406 8.328 1 85.06 290 ALA A C 1
ATOM 2184 O O . ALA A 1 290 ? -4.926 23.469 9.555 1 85.06 290 ALA A O 1
ATOM 2185 N N . ILE A 1 291 ? -4.211 23.875 7.508 1 84.62 291 ILE A N 1
ATOM 2186 C CA . ILE A 1 291 ? -3.234 24.906 7.859 1 84.62 291 ILE A CA 1
ATOM 2187 C C . ILE A 1 291 ? -3.549 26.203 7.113 1 84.62 291 ILE A C 1
ATOM 2189 O O . ILE A 1 291 ? -3.67 26.203 5.887 1 84.62 291 ILE A O 1
ATOM 2193 N N . LEU A 1 292 ? -3.775 27.234 7.883 1 88.62 292 LEU A N 1
ATOM 2194 C CA . LEU A 1 292 ? -4.094 28.547 7.297 1 88.62 292 LEU A CA 1
ATOM 2195 C C . LEU A 1 292 ? -3.029 29.578 7.66 1 88.62 292 LEU A C 1
ATOM 2197 O O . LEU A 1 292 ? -2.602 29.656 8.812 1 88.62 292 LEU A O 1
ATOM 2201 N N . SER A 1 293 ? -2.514 30.203 6.73 1 90.19 293 SER A N 1
ATOM 2202 C CA . SER A 1 293 ? -1.684 31.391 6.949 1 90.19 293 SER A CA 1
ATOM 2203 C C . SER A 1 293 ? -2.43 32.656 6.574 1 90.19 293 SER A C 1
ATOM 2205 O O . SER A 1 293 ? -2.695 32.906 5.395 1 90.19 293 SER A O 1
ATOM 2207 N N . ILE A 1 294 ? -2.742 33.469 7.574 1 90.19 294 ILE A N 1
ATOM 2208 C CA . ILE A 1 294 ? -3.543 34.688 7.383 1 90.19 294 ILE A CA 1
ATOM 2209 C C . ILE A 1 294 ? -2.648 35.906 7.477 1 90.19 294 ILE A C 1
ATOM 2211 O O . ILE A 1 294 ? -1.82 36.031 8.383 1 90.19 294 ILE A O 1
ATOM 2215 N N . VAL A 1 295 ? -2.775 36.781 6.527 1 91 295 VAL A N 1
ATOM 2216 C CA . VAL A 1 295 ? -2.115 38.062 6.539 1 91 295 VAL A CA 1
ATOM 2217 C C . VAL A 1 295 ? -3.152 39.188 6.727 1 91 295 VAL A C 1
ATOM 2219 O O . VAL A 1 295 ? -4.121 39.25 5.969 1 91 295 VAL A O 1
ATOM 2222 N N . THR A 1 296 ? -2.947 39.969 7.738 1 89.94 296 THR A N 1
ATOM 2223 C CA . THR A 1 296 ? -3.941 40.969 8.078 1 89.94 296 THR A CA 1
ATOM 2224 C C . THR A 1 296 ? -3.273 42.219 8.672 1 89.94 296 THR A C 1
ATOM 2226 O O . THR A 1 296 ? -2.117 42.156 9.094 1 89.94 296 THR A O 1
ATOM 2229 N N . HIS A 1 297 ? -3.975 43.375 8.688 1 87.88 297 HIS A N 1
ATOM 2230 C CA . HIS A 1 297 ? -3.508 44.625 9.289 1 87.88 297 HIS A CA 1
ATOM 2231 C C . HIS A 1 297 ? -3.816 44.656 10.789 1 87.88 297 HIS A C 1
ATOM 2233 O O . HIS A 1 297 ? -3.162 45.375 11.539 1 87.88 297 HIS A O 1
ATOM 2239 N N . ALA A 1 298 ? -4.766 43.906 11.156 1 87 298 ALA A N 1
ATOM 2240 C CA . ALA A 1 298 ? -5.195 43.875 12.547 1 87 298 ALA A CA 1
ATOM 2241 C C . ALA A 1 298 ? -5.215 42.438 13.07 1 87 298 ALA A C 1
ATOM 2243 O O . ALA A 1 298 ? -6.281 41.844 13.211 1 87 298 ALA A O 1
ATOM 2244 N N . PRO A 1 299 ? -4.062 41.938 13.336 1 87.88 299 PRO A N 1
ATOM 2245 C CA . PRO A 1 299 ? -3.998 40.531 13.758 1 87.88 299 PRO A CA 1
ATOM 2246 C C . PRO A 1 299 ? -4.84 40.25 15 1 87.88 299 PRO A C 1
ATOM 2248 O O . PRO A 1 299 ? -4.777 41 15.977 1 87.88 299 PRO A O 1
ATOM 2251 N N . GLN A 1 300 ? -5.719 39.312 14.828 1 87.06 300 GLN A N 1
ATOM 2252 C CA . GLN A 1 300 ? -6.457 38.75 15.961 1 87.06 300 GLN A CA 1
ATOM 2253 C C . GLN A 1 300 ? -5.867 37.438 16.422 1 87.06 300 GLN A C 1
ATOM 2255 O O . GLN A 1 300 ? -4.926 36.938 15.812 1 87.06 300 GLN A O 1
ATOM 2260 N N . SER A 1 301 ? -6.414 36.969 17.531 1 87.56 301 SER A N 1
ATOM 2261 C CA . SER A 1 301 ? -5.949 35.656 18.047 1 87.56 301 SER A CA 1
ATOM 2262 C C . SER A 1 301 ? -6.32 34.531 17.109 1 87.56 301 SER A C 1
ATOM 2264 O O . SER A 1 301 ? -7.328 34.625 16.391 1 87.56 301 SER A O 1
ATOM 2266 N N . PRO A 1 302 ? -5.492 33.469 17 1 89.56 302 PRO A N 1
ATOM 2267 C CA . PRO A 1 302 ? -5.824 32.312 16.172 1 89.56 302 PRO A CA 1
ATOM 2268 C C . PRO A 1 302 ? -7.207 31.75 16.484 1 89.56 302 PRO A C 1
ATOM 2270 O O . PRO A 1 302 ? -7.895 31.266 15.594 1 89.56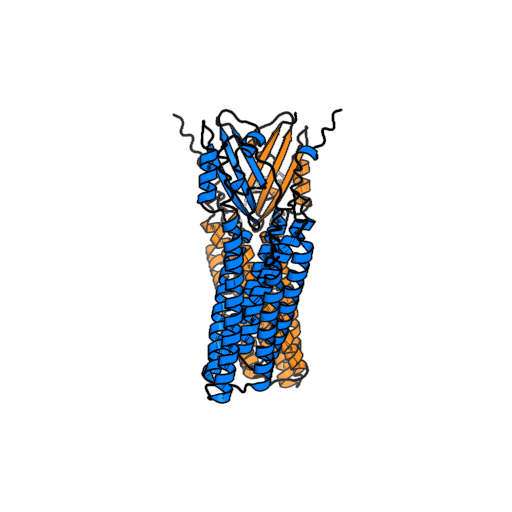 302 PRO A O 1
ATOM 2273 N N . GLU A 1 303 ? -7.625 31.859 17.719 1 88.31 303 GLU A N 1
ATOM 2274 C CA . GLU A 1 303 ? -8.93 31.344 18.109 1 88.31 303 GLU A CA 1
ATOM 2275 C C . GLU A 1 303 ? -10.062 32.094 17.406 1 88.31 303 GLU A C 1
ATOM 2277 O O . GLU A 1 303 ? -11.086 31.484 17.062 1 88.31 303 GLU A O 1
ATOM 2282 N N . HIS A 1 304 ? -9.805 33.375 17.297 1 88.88 304 HIS A N 1
ATOM 2283 C CA . HIS A 1 304 ? -10.789 34.188 16.578 1 88.88 304 HIS A CA 1
ATOM 2284 C C . HIS A 1 304 ? -11.016 33.688 15.164 1 88.88 304 HIS A C 1
ATOM 2286 O O . HIS A 1 304 ? -12.156 33.531 14.719 1 88.88 304 HIS A O 1
ATOM 2292 N N . TYR A 1 305 ? -9.969 33.344 14.492 1 89.81 305 TYR A N 1
ATOM 2293 C CA . TYR A 1 305 ? -10.047 32.875 13.109 1 89.81 305 TYR A CA 1
ATOM 2294 C C . TYR A 1 305 ? -10.547 31.438 13.047 1 89.81 305 TYR A C 1
ATOM 2296 O O . TYR A 1 305 ? -11.258 31.047 12.117 1 89.81 305 TYR A O 1
ATOM 2304 N N . ARG A 1 306 ? -10.227 30.641 14.016 1 90.06 306 ARG A N 1
ATOM 2305 C CA . ARG A 1 306 ? -10.688 29.25 14.078 1 90.06 306 ARG A CA 1
ATOM 2306 C C . ARG A 1 306 ? -12.211 29.188 14.156 1 90.06 306 ARG A C 1
ATOM 2308 O O . ARG A 1 306 ? -12.828 28.297 13.57 1 90.06 306 ARG A O 1
ATOM 2315 N N . ALA A 1 307 ? -12.75 30.141 14.891 1 89 307 ALA A N 1
ATOM 2316 C CA . ALA A 1 307 ? -14.195 30.203 15.07 1 89 307 ALA A CA 1
ATOM 2317 C C . ALA A 1 307 ? -14.898 30.531 13.758 1 89 307 ALA A C 1
ATOM 2319 O O . ALA A 1 307 ? -16.094 30.25 13.602 1 89 307 ALA A O 1
ATOM 2320 N N . ARG A 1 308 ? -14.164 31.047 12.844 1 88.31 308 ARG A N 1
ATOM 2321 C CA . ARG A 1 308 ? -14.742 31.438 11.562 1 88.31 308 ARG A CA 1
ATOM 2322 C C . ARG A 1 308 ? -14.805 30.266 10.602 1 88.31 308 ARG A C 1
ATOM 2324 O O . ARG A 1 308 ? -15.461 30.328 9.562 1 88.31 308 ARG A O 1
ATOM 2331 N N . ILE A 1 309 ? -14.203 29.141 10.914 1 89.88 309 ILE A N 1
ATOM 2332 C CA . ILE A 1 309 ? -14.211 27.969 10.055 1 89.88 309 ILE A CA 1
ATOM 2333 C C . ILE A 1 309 ? -15.57 27.281 10.148 1 89.88 309 ILE A C 1
ATOM 2335 O O . ILE A 1 309 ? -16 26.875 11.234 1 89.88 309 ILE A O 1
ATOM 2339 N N . PRO A 1 310 ? -16.219 27.156 9.039 1 88.25 310 PRO A N 1
ATOM 2340 C CA . PRO A 1 310 ? -17.531 26.5 9.062 1 88.25 310 PRO A CA 1
ATOM 2341 C C . PRO A 1 310 ? -17.453 25.062 9.57 1 88.25 310 PRO A C 1
ATOM 2343 O O . PRO A 1 310 ? -16.625 24.281 9.094 1 88.25 310 PRO A O 1
ATOM 2346 N N . ALA A 1 311 ? -18.375 24.672 10.406 1 83.75 311 ALA A N 1
ATOM 2347 C CA . ALA A 1 311 ? -18.391 23.344 11 1 83.75 311 ALA A CA 1
ATOM 2348 C C . ALA A 1 311 ? -18.734 22.281 9.961 1 83.75 311 ALA A C 1
ATOM 2350 O O . ALA A 1 311 ? -18.297 21.125 10.07 1 83.75 311 ALA A O 1
ATOM 2351 N N . GLU A 1 312 ? -19.422 22.672 8.961 1 83.81 312 GLU A N 1
ATOM 2352 C CA . GLU A 1 312 ? -19.891 21.734 7.945 1 83.81 312 GLU A CA 1
ATOM 2353 C C . GLU A 1 312 ? -18.734 21.188 7.117 1 83.81 312 GLU A C 1
ATOM 2355 O O . GLU A 1 312 ? -18.875 20.172 6.434 1 83.81 312 GLU A O 1
ATOM 2360 N N . LEU A 1 313 ? -17.562 21.922 7.195 1 83.81 313 LEU A N 1
ATOM 2361 C CA . LEU A 1 313 ? -16.438 21.5 6.359 1 83.81 313 LEU A CA 1
ATOM 2362 C C . LEU A 1 313 ? -15.695 20.328 6.992 1 83.81 313 LEU A C 1
ATOM 2364 O O . LEU A 1 313 ? -14.844 19.703 6.352 1 83.81 313 LEU A O 1
ATOM 2368 N N . GLY A 1 314 ? -16 20.016 8.227 1 78.38 314 GLY A N 1
ATOM 2369 C CA . GLY A 1 314 ? -15.422 18.859 8.891 1 78.38 314 GLY A CA 1
ATOM 2370 C C . GLY A 1 314 ? -13.961 19.047 9.242 1 78.38 314 GLY A C 1
ATOM 2371 O O . GLY A 1 314 ? -13.195 18.078 9.297 1 78.38 314 GLY A O 1
ATOM 2372 N N . ILE A 1 315 ? -13.492 20.281 9.305 1 83.5 315 ILE A N 1
ATOM 2373 C CA . ILE A 1 315 ? -12.117 20.562 9.703 1 83.5 315 ILE A CA 1
ATOM 2374 C C . ILE A 1 315 ? -11.984 20.469 11.219 1 83.5 315 ILE A C 1
ATOM 2376 O O . ILE A 1 315 ? -12.5 21.328 11.945 1 83.5 315 ILE A O 1
ATOM 2380 N N . ARG A 1 316 ? -11.32 19.422 11.672 1 75.25 316 ARG A N 1
ATOM 2381 C CA . ARG A 1 316 ? -11.219 19.203 13.109 1 75.25 316 ARG A CA 1
ATOM 2382 C C . ARG A 1 316 ? -9.914 19.766 13.656 1 75.25 316 ARG A C 1
ATOM 2384 O O . ARG A 1 316 ? -9.82 20.078 14.844 1 75.25 316 ARG A O 1
ATOM 2391 N N . HIS A 1 317 ? -8.914 19.75 12.852 1 77.31 317 HIS A N 1
ATOM 2392 C CA . HIS A 1 317 ? -7.621 20.312 13.25 1 77.31 317 HIS A CA 1
ATOM 2393 C C . HIS A 1 317 ? -7.203 21.453 12.328 1 77.31 317 HIS A C 1
ATOM 2395 O O . HIS A 1 317 ? -7.043 21.25 11.117 1 77.31 317 HIS A O 1
ATOM 2401 N N . ALA A 1 318 ? -7.168 22.625 12.938 1 85.81 318 ALA A N 1
ATOM 2402 C CA . ALA A 1 318 ? -6.75 23.781 12.148 1 85.81 318 ALA A CA 1
ATOM 2403 C C . ALA A 1 318 ? -5.594 24.516 12.82 1 85.81 318 ALA A C 1
ATOM 2405 O O . ALA A 1 318 ? -5.688 24.891 13.992 1 85.81 318 ALA A O 1
ATOM 2406 N N . SER A 1 319 ? -4.48 24.531 12.188 1 85.06 319 SER A N 1
ATOM 2407 C CA . SER A 1 319 ? -3.367 25.375 12.609 1 85.06 319 SER A CA 1
ATOM 2408 C C . SER A 1 319 ? -3.373 26.719 11.875 1 85.06 319 SER A C 1
ATOM 2410 O O . SER A 1 319 ? -3.344 26.75 10.648 1 85.06 319 SER A O 1
ATOM 2412 N N . ILE A 1 320 ? -3.447 27.781 12.656 1 89.69 320 ILE A N 1
ATOM 2413 C CA . ILE A 1 320 ? -3.619 29.094 12.055 1 89.69 320 ILE A CA 1
ATOM 2414 C C . ILE A 1 320 ? -2.412 29.969 12.375 1 89.69 320 ILE A C 1
ATOM 2416 O O . ILE A 1 320 ? -2.119 30.234 13.539 1 89.69 320 ILE A O 1
ATOM 2420 N N . GLU A 1 321 ? -1.729 30.297 11.383 1 90.31 321 GLU A N 1
ATOM 2421 C CA . GLU A 1 321 ? -0.637 31.25 11.461 1 90.31 321 GLU A CA 1
ATOM 2422 C C . GLU A 1 321 ? -1.105 32.656 11.07 1 90.31 321 GLU A C 1
ATOM 2424 O O . GLU A 1 321 ? -1.66 32.844 9.992 1 90.31 321 GLU A O 1
ATOM 2429 N N . VAL A 1 322 ? -0.903 33.656 11.977 1 90.69 322 VAL A N 1
ATOM 2430 C CA . VAL A 1 322 ? -1.359 35.031 11.727 1 90.69 322 VAL A CA 1
ATOM 2431 C C . VAL A 1 322 ? -0.157 35.938 11.516 1 90.69 322 VAL A C 1
ATOM 2433 O O . VAL A 1 322 ? 0.716 36.031 12.375 1 90.69 322 VAL A O 1
ATOM 2436 N N . ASN A 1 323 ? -0.13 36.5 10.328 1 89.19 323 ASN A N 1
ATOM 2437 C CA . ASN A 1 323 ? 0.939 37.406 9.969 1 89.19 323 ASN A CA 1
ATOM 2438 C C . ASN A 1 323 ? 0.415 38.844 9.805 1 89.19 323 ASN A C 1
ATOM 2440 O O . ASN A 1 323 ? -0.665 39.031 9.25 1 89.19 323 ASN A O 1
ATOM 2444 N N . ARG A 1 324 ? 1.125 39.75 10.438 1 86.19 324 ARG A N 1
ATOM 2445 C CA . ARG A 1 324 ? 0.761 41.156 10.273 1 86.19 324 ARG A CA 1
ATOM 2446 C C . ARG A 1 324 ? 1.37 41.75 9 1 86.19 324 ARG A C 1
ATOM 2448 O O . ARG A 1 324 ? 2.559 41.562 8.734 1 86.19 324 ARG A O 1
ATOM 2455 N N . CYS A 1 325 ? 0.523 42.25 8.156 1 77.25 325 CYS A N 1
ATOM 2456 C CA . CYS A 1 325 ? 1.041 42.875 6.941 1 77.25 325 CYS A CA 1
ATOM 2457 C C . CYS A 1 325 ? 1.77 44.156 7.27 1 77.25 325 CYS A C 1
ATOM 2459 O O . CYS A 1 325 ? 1.411 44.875 8.227 1 77.25 325 CYS A O 1
ATOM 2461 N N . GLY A 1 326 ? 3.123 44.375 6.895 1 60.03 326 GLY A N 1
ATOM 2462 C CA . GLY A 1 326 ? 3.848 45.625 7.047 1 60.03 326 GLY A CA 1
ATOM 2463 C C . GLY A 1 326 ? 3.234 46.781 6.266 1 60.03 326 GLY A C 1
ATOM 2464 O O . GLY A 1 326 ? 2.428 46.562 5.359 1 60.03 326 GLY A O 1
ATOM 2465 N N . MET B 1 1 ? 2.592 52.812 -3.764 1 24.33 1 MET B N 1
ATOM 2466 C CA . MET B 1 1 ? 1.786 51.625 -4.094 1 24.33 1 MET B CA 1
ATOM 2467 C C . MET B 1 1 ? 2.645 50.375 -4.117 1 24.33 1 MET B C 1
ATOM 2469 O O . MET B 1 1 ? 3.189 50 -5.16 1 24.33 1 MET B O 1
ATOM 2473 N N . HIS B 1 2 ? 3.623 50.062 -3.166 1 26.06 2 HIS B N 1
ATOM 2474 C CA . HIS B 1 2 ? 4.891 49.344 -3.061 1 26.06 2 HIS B CA 1
ATOM 2475 C C . HIS B 1 2 ? 4.672 47.844 -3.08 1 26.06 2 HIS B C 1
ATOM 2477 O O . HIS B 1 2 ? 4.043 47.281 -2.176 1 26.06 2 HIS B O 1
ATOM 2483 N N . SER B 1 3 ? 4.34 47.25 -4.281 1 29.98 3 SER B N 1
ATOM 2484 C CA . SER B 1 3 ? 4.184 45.875 -4.668 1 29.98 3 SER B CA 1
ATOM 2485 C C . SER B 1 3 ? 5.367 45.031 -4.199 1 29.98 3 SER B C 1
ATOM 2487 O O . SER B 1 3 ? 6.406 44.969 -4.863 1 29.98 3 SER B O 1
ATOM 2489 N N . HIS B 1 4 ? 5.922 45.219 -2.994 1 32.41 4 HIS B N 1
ATOM 2490 C CA . HIS B 1 4 ? 7.086 44.469 -2.564 1 32.41 4 HIS B CA 1
ATOM 2491 C C . HIS B 1 4 ? 6.875 42.969 -2.797 1 32.41 4 HIS B C 1
ATOM 2493 O O . HIS B 1 4 ? 5.836 42.406 -2.424 1 32.41 4 HIS B O 1
ATOM 2499 N N . SER B 1 5 ? 7.41 42.531 -3.887 1 34.78 5 SER B N 1
ATOM 2500 C CA . SER B 1 5 ? 7.465 41.188 -4.48 1 34.78 5 SER B CA 1
ATOM 2501 C C . SER B 1 5 ? 7.777 40.125 -3.434 1 34.78 5 SER B C 1
ATOM 2503 O O . SER B 1 5 ? 8.617 40.344 -2.557 1 34.78 5 SER B O 1
ATOM 2505 N N . MET B 1 6 ? 6.727 39.438 -2.932 1 33.97 6 MET B N 1
ATOM 2506 C CA . MET B 1 6 ? 6.766 38.25 -2.08 1 33.97 6 MET B CA 1
ATOM 2507 C C . MET B 1 6 ? 7.875 37.281 -2.518 1 33.97 6 MET B C 1
ATOM 2509 O O . MET B 1 6 ? 7.98 36.188 -2.01 1 33.97 6 MET B O 1
ATOM 2513 N N . ASP B 1 7 ? 8.68 37.75 -3.623 1 35.25 7 ASP B N 1
ATOM 2514 C CA . ASP B 1 7 ? 9.742 36.938 -4.195 1 35.25 7 ASP B CA 1
ATOM 2515 C C . ASP B 1 7 ? 10.789 36.594 -3.141 1 35.25 7 ASP B C 1
ATOM 2517 O O . ASP B 1 7 ? 11.617 35.688 -3.357 1 35.25 7 ASP B O 1
ATOM 2521 N N . ARG B 1 8 ? 11.094 37.469 -2.221 1 35.28 8 ARG B N 1
ATOM 2522 C CA . ARG B 1 8 ? 12.234 37.312 -1.318 1 35.28 8 ARG B CA 1
ATOM 2523 C C . ARG B 1 8 ? 12.18 35.969 -0.611 1 35.28 8 ARG B C 1
ATOM 2525 O O . ARG B 1 8 ? 13.188 35.5 -0.062 1 35.28 8 ARG B O 1
ATOM 2532 N N . TRP B 1 9 ? 11.086 35.562 -0.263 1 31.47 9 TRP B N 1
ATOM 2533 C CA . TRP B 1 9 ? 11.062 34.375 0.589 1 31.47 9 TRP B CA 1
ATOM 2534 C C . TRP B 1 9 ? 11.227 33.094 -0.24 1 31.47 9 TRP B C 1
ATOM 2536 O O . TRP B 1 9 ? 11.086 31.984 0.278 1 31.47 9 TRP B O 1
ATOM 2546 N N . THR B 1 10 ? 11.305 33.25 -1.603 1 30.25 10 THR B N 1
ATOM 2547 C CA . THR B 1 10 ? 11.445 32 -2.35 1 30.25 10 THR B CA 1
ATOM 2548 C C . THR B 1 10 ? 12.906 31.562 -2.412 1 30.25 10 THR B C 1
ATOM 2550 O O . THR B 1 10 ? 13.75 32.281 -2.969 1 30.25 10 THR B O 1
ATOM 2553 N N . HIS B 1 11 ? 13.656 31.219 -1.396 1 27.72 11 HIS B N 1
ATOM 2554 C CA . HIS B 1 11 ? 15.008 30.656 -1.439 1 27.72 11 HIS B CA 1
ATOM 2555 C C . HIS B 1 11 ? 15.125 29.562 -2.498 1 27.72 11 HIS B C 1
ATOM 2557 O O . HIS B 1 11 ? 14.242 28.719 -2.615 1 27.72 11 HIS B O 1
ATOM 2563 N N . SER B 1 12 ? 15.797 29.906 -3.609 1 31.25 12 SER B N 1
ATOM 2564 C CA . SER B 1 12 ? 16.203 29 -4.68 1 31.25 12 SER B CA 1
ATOM 2565 C C . SER B 1 12 ? 17.141 27.922 -4.16 1 31.25 12 SER B C 1
ATOM 2567 O O . SER B 1 12 ? 18.203 28.219 -3.598 1 31.25 12 SER B O 1
ATOM 2569 N N . HIS B 1 13 ? 16.906 27.031 -3.344 1 28.16 13 HIS B N 1
ATOM 2570 C CA . HIS B 1 13 ? 17.844 25.984 -2.973 1 28.16 13 HIS B CA 1
ATOM 2571 C C . HIS B 1 13 ? 18.25 25.156 -4.188 1 28.16 13 HIS B C 1
ATOM 2573 O O . HIS B 1 13 ? 17.484 24.312 -4.66 1 28.16 13 HIS B O 1
ATOM 2579 N N . SER B 1 14 ? 18.984 25.797 -5.113 1 30.52 14 SER B N 1
ATOM 2580 C CA . SER B 1 14 ? 19.641 25.031 -6.176 1 30.52 14 SER B CA 1
ATOM 2581 C C . SER B 1 14 ? 20.656 24.047 -5.602 1 30.52 14 SER B C 1
ATOM 2583 O O . SER B 1 14 ? 21.594 24.438 -4.898 1 30.52 14 SER B O 1
ATOM 2585 N N . PHE B 1 15 ? 20.359 22.969 -5.082 1 29.16 15 PHE B N 1
ATOM 2586 C CA . PHE B 1 15 ? 21.375 21.969 -4.746 1 29.16 15 PHE B CA 1
ATOM 2587 C C . PHE B 1 15 ? 22.172 21.578 -5.98 1 29.16 15 PHE B C 1
ATOM 2589 O O . PHE B 1 15 ? 21.625 21.516 -7.086 1 29.16 15 PHE B O 1
ATOM 2596 N N . GLY B 1 16 ? 23.422 22.016 -6.172 1 33.25 16 GLY B N 1
ATOM 2597 C CA . GLY B 1 16 ? 24.516 21.672 -7.062 1 33.25 16 GLY B CA 1
ATOM 2598 C C . GLY B 1 16 ? 24.312 20.344 -7.77 1 33.25 16 GLY B C 1
ATOM 2599 O O . GLY B 1 16 ? 24.953 19.344 -7.422 1 33.25 16 GLY B O 1
ATOM 2600 N N . GLN B 1 17 ? 23.25 19.938 -8.133 1 35.34 17 GLN B N 1
ATOM 2601 C CA . GLN B 1 17 ? 23.016 18.781 -9 1 35.34 17 GLN B CA 1
ATOM 2602 C C . GLN B 1 17 ? 23.734 18.938 -10.336 1 35.34 17 GLN B C 1
ATOM 2604 O O . GLN B 1 17 ? 23.469 18.203 -11.281 1 35.34 17 GLN B O 1
ATOM 2609 N N . ASP B 1 18 ? 24.625 19.906 -10.508 1 36.28 18 ASP B N 1
ATOM 2610 C CA . ASP B 1 18 ? 25.219 20.125 -11.828 1 36.28 18 ASP B CA 1
ATOM 2611 C C . ASP B 1 18 ? 26.062 18.938 -12.266 1 36.28 18 ASP B C 1
ATOM 2613 O O . ASP B 1 18 ? 26.453 18.844 -13.43 1 36.28 18 ASP B O 1
ATOM 2617 N N . ARG B 1 19 ? 27.203 18.625 -11.578 1 36.12 19 ARG B N 1
ATOM 2618 C CA . ARG B 1 19 ? 28.219 17.719 -12.109 1 36.12 19 ARG B CA 1
ATOM 2619 C C . ARG B 1 19 ? 27.641 16.312 -12.281 1 36.12 19 ARG B C 1
ATOM 2621 O O . ARG B 1 19 ? 28.406 15.352 -12.422 1 36.12 19 ARG B O 1
ATOM 2628 N N . PRO B 1 20 ? 26.344 15.812 -12.227 1 45.16 20 PRO B N 1
ATOM 2629 C CA . PRO B 1 20 ? 25.594 14.562 -12.102 1 45.16 20 PRO B CA 1
ATOM 2630 C C . PRO B 1 20 ? 25.578 13.75 -13.398 1 45.16 20 PRO B C 1
ATOM 2632 O O . PRO B 1 20 ? 24.953 12.695 -13.461 1 45.16 20 PRO B O 1
ATOM 2635 N N . ALA B 1 21 ? 26.031 14.344 -14.547 1 49.97 21 ALA B N 1
ATOM 2636 C CA . ALA B 1 21 ? 25.562 13.797 -15.82 1 49.97 21 ALA B CA 1
ATOM 2637 C C . ALA B 1 21 ? 26.203 12.438 -16.094 1 49.97 21 ALA B C 1
ATOM 2639 O O . ALA B 1 21 ? 25.516 11.492 -16.484 1 49.97 21 ALA B O 1
ATOM 2640 N N . SER B 1 22 ? 27.578 12.523 -16.172 1 51.88 22 SER B N 1
ATOM 2641 C CA . SER B 1 22 ? 28.234 11.273 -16.531 1 51.88 22 SER B CA 1
ATOM 2642 C C . SER B 1 22 ? 27.922 10.18 -15.516 1 51.88 22 SER B C 1
ATOM 2644 O O . SER B 1 22 ? 27.641 9.039 -15.898 1 51.88 22 SER B O 1
ATOM 2646 N N . GLY B 1 23 ? 27.984 10.586 -14.25 1 58.5 23 GLY B N 1
ATOM 2647 C CA . GLY B 1 23 ? 27.625 9.672 -13.172 1 58.5 23 GLY B CA 1
ATOM 2648 C C . GLY B 1 23 ? 26.172 9.242 -13.203 1 58.5 23 GLY B C 1
ATOM 2649 O O . GLY B 1 23 ? 25.844 8.094 -12.898 1 58.5 23 GLY B O 1
ATOM 2650 N N . GLU B 1 24 ? 25.516 10.18 -13.797 1 70.12 24 GLU B N 1
ATOM 2651 C CA . GLU B 1 24 ? 24.078 9.891 -13.922 1 70.12 24 GLU B CA 1
ATOM 2652 C C . GLU B 1 24 ? 23.828 8.875 -15.031 1 70.12 24 GLU B C 1
ATOM 2654 O O . GLU B 1 24 ? 23.016 7.957 -14.859 1 70.12 24 GLU B O 1
ATOM 2659 N N . ARG B 1 25 ? 24.625 9.047 -16.109 1 75.81 25 ARG B N 1
ATOM 2660 C CA . ARG B 1 25 ? 24.438 8.133 -17.234 1 75.81 25 ARG B CA 1
ATOM 2661 C C . ARG B 1 25 ? 24.891 6.723 -16.875 1 75.81 25 ARG B C 1
ATOM 2663 O O . ARG B 1 25 ? 24.25 5.742 -17.25 1 75.81 25 ARG B O 1
ATOM 2670 N N . ARG B 1 26 ? 26 6.645 -16.219 1 76.44 26 ARG B N 1
ATOM 2671 C CA . ARG B 1 26 ? 26.516 5.34 -15.805 1 76.44 26 ARG B CA 1
ATOM 2672 C C . ARG B 1 26 ? 25.547 4.664 -14.836 1 76.44 26 ARG B C 1
ATOM 2674 O O . ARG B 1 26 ? 25.312 3.459 -14.93 1 76.44 26 ARG B O 1
ATOM 2681 N N . THR B 1 27 ? 25.031 5.422 -13.984 1 75.62 27 THR B N 1
ATOM 2682 C CA . THR B 1 27 ? 24.094 4.879 -13.023 1 75.62 27 THR B CA 1
ATOM 2683 C C . THR B 1 27 ? 22.828 4.383 -13.719 1 75.62 27 THR B C 1
ATOM 2685 O O . THR B 1 27 ? 22.328 3.303 -13.406 1 75.62 27 THR B O 1
ATOM 2688 N N . LEU B 1 28 ? 22.438 5.117 -14.711 1 79.5 28 LEU B N 1
ATOM 2689 C CA . LEU B 1 28 ? 21.25 4.73 -15.445 1 79.5 28 LEU B CA 1
ATOM 2690 C C . LEU B 1 28 ? 21.484 3.455 -16.25 1 79.5 28 LEU B C 1
ATOM 2692 O O . LEU B 1 28 ? 20.594 2.619 -16.375 1 79.5 28 LEU B O 1
ATOM 2696 N N . LEU B 1 29 ? 22.625 3.387 -16.75 1 80.56 29 LEU B N 1
ATOM 2697 C CA . LEU B 1 29 ? 22.984 2.191 -17.5 1 80.56 29 LEU B CA 1
ATOM 2698 C C . LEU B 1 29 ? 22.984 0.96 -16.609 1 80.56 29 LEU B C 1
ATOM 2700 O O . LEU B 1 29 ? 22.469 -0.09 -16.984 1 80.56 29 LEU B O 1
ATOM 2704 N N . VAL B 1 30 ? 23.562 1.107 -15.477 1 77.88 30 VAL B N 1
ATOM 2705 C CA . VAL B 1 30 ? 23.656 -0.008 -14.539 1 77.88 30 VAL B CA 1
ATOM 2706 C C . VAL B 1 30 ? 22.25 -0.388 -14.062 1 77.88 30 VAL B C 1
ATOM 2708 O O . VAL B 1 30 ? 21.938 -1.573 -13.93 1 77.88 30 VAL B O 1
ATOM 2711 N N . VAL B 1 31 ? 21.469 0.541 -13.898 1 80.38 31 VAL B N 1
ATOM 2712 C CA . VAL B 1 31 ? 20.094 0.28 -13.477 1 80.38 31 VAL B CA 1
ATOM 2713 C C . VAL B 1 31 ? 19.359 -0.488 -14.57 1 80.38 31 VAL B C 1
ATOM 2715 O O . VAL B 1 31 ? 18.641 -1.452 -14.281 1 80.38 31 VAL B O 1
ATOM 2718 N N . ALA B 1 32 ? 19.562 -0.034 -15.742 1 85.75 32 ALA B N 1
ATOM 2719 C CA . ALA B 1 32 ? 18.922 -0.692 -16.875 1 85.75 32 ALA B CA 1
ATOM 2720 C C . ALA B 1 32 ? 19.406 -2.127 -17.031 1 85.75 32 ALA B C 1
ATOM 2722 O O . ALA B 1 32 ? 18.609 -3.041 -17.266 1 85.75 32 ALA B O 1
ATOM 2723 N N . LEU B 1 33 ? 20.703 -2.285 -16.906 1 83.75 33 LEU B N 1
ATOM 2724 C CA . LEU B 1 33 ? 21.281 -3.617 -17.031 1 83.75 33 LEU B CA 1
ATOM 2725 C C . LEU B 1 33 ? 20.766 -4.539 -15.93 1 83.75 33 LEU B C 1
ATOM 2727 O O . LEU B 1 33 ? 20.422 -5.695 -16.188 1 83.75 33 LEU B O 1
ATOM 2731 N N . THR B 1 34 ? 20.703 -4.031 -14.781 1 81.75 34 THR B N 1
ATOM 2732 C CA . THR B 1 34 ? 20.219 -4.812 -13.656 1 81.75 34 THR B CA 1
ATOM 2733 C C . THR B 1 34 ? 18.75 -5.176 -13.844 1 81.75 34 THR B C 1
ATOM 2735 O O . THR B 1 34 ? 18.344 -6.312 -13.578 1 81.75 34 THR B O 1
ATOM 2738 N N . ALA B 1 35 ? 17.953 -4.266 -14.312 1 89 35 ALA B N 1
ATOM 2739 C CA . ALA B 1 35 ? 16.531 -4.508 -14.547 1 89 35 ALA B CA 1
ATOM 2740 C C . ALA B 1 35 ? 16.328 -5.574 -15.617 1 89 35 ALA B C 1
ATOM 2742 O O . ALA B 1 35 ? 15.477 -6.461 -15.461 1 89 35 ALA B O 1
ATOM 2743 N N . ILE B 1 36 ? 17.078 -5.457 -16.609 1 92 36 ILE B N 1
ATOM 2744 C CA . ILE B 1 36 ? 16.969 -6.422 -17.703 1 92 36 ILE B CA 1
ATOM 2745 C C . ILE B 1 36 ? 17.391 -7.809 -17.219 1 92 36 ILE B C 1
ATOM 2747 O O . ILE B 1 36 ? 16.688 -8.797 -17.484 1 92 36 ILE B O 1
ATOM 2751 N N . THR B 1 37 ? 18.516 -7.855 -16.562 1 89.81 37 THR B N 1
ATOM 2752 C CA . THR B 1 37 ? 19 -9.125 -16.031 1 89.81 37 THR B CA 1
ATOM 2753 C C . THR B 1 37 ? 17.984 -9.734 -15.07 1 89.81 37 THR B C 1
ATOM 2755 O O . THR B 1 37 ? 17.766 -10.945 -15.07 1 89.81 37 THR B O 1
ATOM 2758 N N . MET B 1 38 ? 17.344 -8.938 -14.281 1 91.5 38 MET B N 1
ATOM 2759 C CA . MET B 1 38 ? 16.328 -9.383 -13.344 1 91.5 38 MET B CA 1
ATOM 2760 C C . MET B 1 38 ? 15.164 -10.039 -14.086 1 91.5 38 MET B C 1
ATOM 2762 O O . MET B 1 38 ? 14.734 -11.141 -13.734 1 91.5 38 MET B O 1
ATOM 2766 N N . VAL B 1 39 ? 14.695 -9.438 -15.125 1 94.56 39 VAL B N 1
ATOM 2767 C CA . VAL B 1 39 ? 13.57 -9.945 -15.898 1 94.56 39 VAL B CA 1
ATOM 2768 C C . VAL B 1 39 ? 13.953 -11.273 -16.547 1 94.56 39 VAL B C 1
ATOM 2770 O O . VAL B 1 39 ? 13.172 -12.234 -16.516 1 94.56 39 VAL B O 1
ATOM 2773 N N . VAL B 1 40 ? 15.156 -11.289 -17.047 1 94.06 40 VAL B N 1
ATOM 2774 C CA . VAL B 1 40 ? 15.641 -12.5 -17.703 1 94.06 40 VAL B CA 1
ATOM 2775 C C . VAL B 1 40 ? 15.75 -13.633 -16.688 1 94.06 40 VAL B C 1
ATOM 2777 O O . VAL B 1 40 ? 15.32 -14.758 -16.953 1 94.06 40 VAL B O 1
ATOM 2780 N N . GLU B 1 41 ? 16.25 -13.328 -15.602 1 94.62 41 GLU B N 1
ATOM 2781 C CA . GLU B 1 41 ? 16.438 -14.352 -14.57 1 94.62 41 GLU B CA 1
ATOM 2782 C C . GLU B 1 41 ? 15.094 -14.852 -14.039 1 94.62 41 GLU B C 1
ATOM 2784 O O . GLU B 1 41 ? 14.906 -16.047 -13.844 1 94.62 41 GLU B O 1
ATOM 2789 N N . VAL B 1 42 ? 14.188 -13.961 -13.766 1 94.5 42 VAL B N 1
ATOM 2790 C CA . VAL B 1 42 ? 12.875 -14.352 -13.266 1 94.5 42 VAL B CA 1
ATOM 2791 C C . VAL B 1 42 ? 12.164 -15.219 -14.305 1 94.5 42 VAL B C 1
ATOM 2793 O O . VAL B 1 42 ? 11.633 -16.281 -13.977 1 94.5 42 VAL B O 1
ATOM 2796 N N . ALA B 1 43 ? 12.242 -14.828 -15.531 1 94.5 43 ALA B N 1
ATOM 2797 C CA . ALA B 1 43 ? 11.625 -15.594 -16.609 1 94.5 43 ALA B CA 1
ATOM 2798 C C . ALA B 1 43 ? 12.266 -16.969 -16.75 1 94.5 43 ALA B C 1
ATOM 2800 O O . ALA B 1 43 ? 11.57 -17.969 -16.875 1 94.5 43 ALA B O 1
ATOM 2801 N N . ALA B 1 44 ? 13.547 -17 -16.734 1 93.88 44 ALA B N 1
ATOM 2802 C CA . ALA B 1 44 ? 14.281 -18.25 -16.844 1 93.88 44 ALA B CA 1
ATOM 2803 C C . ALA B 1 44 ? 14.016 -19.156 -15.648 1 93.88 44 ALA B C 1
ATOM 2805 O O . ALA B 1 44 ? 13.906 -20.375 -15.797 1 93.88 44 ALA B O 1
ATOM 2806 N N . GLY B 1 45 ? 13.938 -18.547 -14.484 1 93.44 45 GLY B N 1
ATOM 2807 C CA . GLY B 1 45 ? 13.609 -19.328 -13.297 1 93.44 45 GLY B CA 1
ATOM 2808 C C . GLY B 1 45 ? 12.25 -19.984 -13.383 1 93.44 45 GLY B C 1
ATOM 2809 O O . GLY B 1 45 ? 12.102 -21.156 -13.016 1 93.44 45 GLY B O 1
ATOM 2810 N N . LEU B 1 46 ? 11.266 -19.297 -13.922 1 91.88 46 LEU B N 1
ATOM 2811 C CA . LEU B 1 46 ? 9.922 -19.844 -14.094 1 91.88 46 LEU B CA 1
ATOM 2812 C C . LEU B 1 46 ? 9.898 -20.922 -15.18 1 91.88 46 LEU B C 1
ATOM 2814 O O . LEU B 1 46 ? 9.203 -21.922 -15.047 1 91.88 46 LEU B O 1
ATOM 2818 N N . TRP B 1 47 ? 10.734 -20.75 -16.172 1 91.81 47 TRP B N 1
ATOM 2819 C CA . TRP B 1 47 ? 10.75 -21.656 -17.312 1 91.81 47 TRP B CA 1
ATOM 2820 C C . TRP B 1 47 ? 11.539 -22.922 -16.984 1 91.81 47 TRP B C 1
ATOM 2822 O O . TRP B 1 47 ? 11.086 -24.031 -17.266 1 91.81 47 TRP B O 1
ATOM 2832 N N . THR B 1 48 ? 12.633 -22.797 -16.344 1 92.56 48 THR B N 1
ATOM 2833 C CA . THR B 1 48 ? 13.508 -23.938 -16.062 1 92.56 48 THR B CA 1
ATOM 2834 C C . THR B 1 48 ? 13.047 -24.688 -14.82 1 92.56 48 THR B C 1
ATOM 2836 O O . THR B 1 48 ? 13.414 -25.844 -14.609 1 92.56 48 THR B O 1
ATOM 2839 N N . GLY B 1 49 ? 12.328 -23.938 -13.977 1 91.75 49 GLY B N 1
ATOM 2840 C CA . GLY B 1 49 ? 11.859 -24.562 -12.742 1 91.75 49 GLY B CA 1
ATOM 2841 C C . GLY B 1 49 ? 12.844 -24.422 -11.594 1 91.75 49 GLY B C 1
ATOM 2842 O O . GLY B 1 49 ? 12.695 -25.078 -10.562 1 91.75 49 GLY B O 1
ATOM 2843 N N . SER B 1 50 ? 13.836 -23.672 -11.773 1 93.75 50 SER B N 1
ATOM 2844 C CA . SER B 1 50 ? 14.844 -23.5 -10.719 1 93.75 50 SER B CA 1
ATOM 2845 C C . SER B 1 50 ? 14.422 -22.438 -9.719 1 93.75 50 SER B C 1
ATOM 2847 O O . SER B 1 50 ? 14.25 -21.281 -10.078 1 93.75 50 SER B O 1
ATOM 2849 N N . MET B 1 51 ? 14.367 -22.859 -8.5 1 94 51 MET B N 1
ATOM 2850 C CA . MET B 1 51 ? 14.016 -21.922 -7.438 1 94 51 MET B CA 1
ATOM 2851 C C . MET B 1 51 ? 15.203 -21.016 -7.094 1 94 51 MET B C 1
ATOM 2853 O O . MET B 1 51 ? 15.016 -19.875 -6.703 1 94 51 MET B O 1
ATOM 2857 N N . ALA B 1 52 ? 16.375 -21.547 -7.234 1 93.88 52 ALA B N 1
ATOM 2858 C CA . ALA B 1 52 ? 17.578 -20.766 -6.973 1 93.88 52 ALA B CA 1
ATOM 2859 C C . ALA B 1 52 ? 17.688 -19.594 -7.945 1 93.88 52 ALA B C 1
ATOM 2861 O O . ALA B 1 52 ? 17.984 -18.469 -7.539 1 93.88 52 ALA B O 1
ATOM 2862 N N . LEU B 1 53 ? 17.469 -19.906 -9.156 1 93.25 53 LEU B N 1
ATOM 2863 C CA . LEU B 1 53 ? 17.516 -18.859 -10.172 1 93.25 53 LEU B CA 1
ATOM 2864 C C . LEU B 1 53 ? 16.406 -17.844 -9.961 1 93.25 53 LEU B C 1
ATOM 2866 O O . LEU B 1 53 ? 16.625 -16.625 -10.078 1 93.25 53 LEU B O 1
ATOM 2870 N N . LEU B 1 54 ? 15.258 -18.297 -9.625 1 94.19 54 LEU B N 1
ATOM 2871 C CA . LEU B 1 54 ? 14.141 -17.422 -9.32 1 94.19 54 LEU B CA 1
ATOM 2872 C C . LEU B 1 54 ? 14.461 -16.516 -8.133 1 94.19 54 LEU B C 1
ATOM 2874 O O . LEU B 1 54 ? 14.172 -15.32 -8.156 1 94.19 54 LEU B O 1
ATOM 2878 N N . ALA B 1 55 ? 15.031 -17.109 -7.168 1 93.94 55 ALA B N 1
ATOM 2879 C CA . ALA B 1 55 ? 15.422 -16.359 -5.977 1 93.94 55 ALA B CA 1
ATOM 2880 C C . ALA B 1 55 ? 16.391 -15.234 -6.32 1 93.94 55 ALA B C 1
ATOM 2882 O O . ALA B 1 55 ? 16.25 -14.109 -5.832 1 93.94 55 ALA B O 1
ATOM 2883 N N . ASP B 1 56 ? 17.328 -15.516 -7.055 1 92.12 56 ASP B N 1
ATOM 2884 C CA . ASP B 1 56 ? 18.297 -14.523 -7.492 1 92.12 56 ASP B CA 1
ATOM 2885 C C . ASP B 1 56 ? 17.625 -13.383 -8.242 1 92.12 56 ASP B C 1
ATOM 2887 O O . ASP B 1 56 ? 17.859 -12.203 -7.957 1 92.12 56 ASP B O 1
ATOM 2891 N N . GLY B 1 57 ? 16.781 -13.703 -9.148 1 91.88 57 GLY B N 1
ATOM 2892 C CA . GLY B 1 57 ? 16.047 -12.703 -9.898 1 91.88 57 GLY B CA 1
ATOM 2893 C C . GLY B 1 57 ? 15.148 -11.836 -9.023 1 91.88 57 GLY B C 1
ATOM 2894 O O . GLY B 1 57 ? 15.133 -10.609 -9.164 1 91.88 57 GLY B O 1
ATOM 2895 N N . VAL B 1 58 ? 14.414 -12.43 -8.125 1 92.88 58 VAL B N 1
ATOM 2896 C CA . VAL B 1 58 ? 13.492 -11.719 -7.242 1 92.88 58 VAL B CA 1
ATOM 2897 C C . VAL B 1 58 ? 14.281 -10.852 -6.262 1 92.88 58 VAL B C 1
ATOM 2899 O O . VAL B 1 58 ? 13.844 -9.758 -5.91 1 92.88 58 VAL B O 1
ATOM 2902 N N . HIS B 1 59 ? 15.438 -11.367 -5.848 1 90.5 59 HIS B N 1
ATOM 2903 C CA . HIS B 1 59 ? 16.312 -10.547 -5.016 1 90.5 59 HIS B CA 1
ATOM 2904 C C . HIS B 1 59 ? 16.734 -9.273 -5.742 1 90.5 59 HIS B C 1
ATOM 2906 O O . HIS B 1 59 ? 16.703 -8.188 -5.16 1 90.5 59 HIS B O 1
ATOM 2912 N N . MET B 1 60 ? 17.031 -9.453 -6.953 1 89.06 60 MET B N 1
ATOM 2913 C CA . MET B 1 60 ? 17.422 -8.305 -7.754 1 89.06 60 MET B CA 1
ATOM 2914 C C . MET B 1 60 ? 16.266 -7.34 -7.941 1 89.06 60 MET B C 1
ATOM 2916 O O . MET B 1 60 ? 16.469 -6.145 -8.148 1 89.06 60 MET B O 1
ATOM 2920 N N . ALA B 1 61 ? 15.086 -7.777 -7.848 1 90.62 61 ALA B N 1
ATOM 2921 C CA . ALA B 1 61 ? 13.914 -6.91 -7.945 1 90.62 61 ALA B CA 1
ATOM 2922 C C . ALA B 1 61 ? 13.867 -5.918 -6.789 1 90.62 61 ALA B C 1
ATOM 2924 O O . ALA B 1 61 ? 13.422 -4.781 -6.953 1 90.62 61 ALA B O 1
ATOM 2925 N N . SER B 1 62 ? 14.391 -6.359 -5.656 1 89.06 62 SER B N 1
ATOM 2926 C CA . SER B 1 62 ? 14.453 -5.465 -4.504 1 89.06 62 SER B CA 1
ATOM 2927 C C . SER B 1 62 ? 15.383 -4.289 -4.766 1 89.06 62 SER B C 1
ATOM 2929 O O . SER B 1 62 ? 15.062 -3.148 -4.426 1 89.06 62 SER B O 1
ATOM 2931 N N . HIS B 1 63 ? 16.438 -4.57 -5.438 1 83.31 63 HIS B N 1
ATOM 2932 C CA . HIS B 1 63 ? 17.375 -3.52 -5.781 1 83.31 63 HIS B CA 1
ATOM 2933 C C . HIS B 1 63 ? 16.797 -2.57 -6.824 1 83.31 63 HIS B C 1
ATOM 2935 O O . HIS B 1 63 ? 16.938 -1.351 -6.707 1 83.31 63 HIS B O 1
ATOM 2941 N N . THR B 1 64 ? 16.234 -3.16 -7.77 1 85.19 64 THR B N 1
ATOM 2942 C CA . THR B 1 64 ? 15.609 -2.359 -8.812 1 85.19 64 THR B CA 1
ATOM 2943 C C . THR B 1 64 ? 14.539 -1.449 -8.219 1 85.19 64 THR B C 1
ATOM 2945 O O . THR B 1 64 ? 14.422 -0.283 -8.609 1 85.19 64 THR B O 1
ATOM 2948 N N . LEU B 1 65 ? 13.781 -1.979 -7.277 1 88 65 LEU B N 1
ATOM 2949 C CA . LEU B 1 65 ? 12.758 -1.181 -6.609 1 88 65 LEU B CA 1
ATOM 2950 C C . LEU B 1 65 ? 13.391 -0.038 -5.82 1 88 65 LEU B C 1
ATOM 2952 O O . LEU B 1 65 ? 12.93 1.104 -5.898 1 88 65 LEU B O 1
ATOM 2956 N N . ALA B 1 66 ? 14.445 -0.32 -5.117 1 85.06 66 ALA B N 1
ATOM 2957 C CA . ALA B 1 66 ? 15.133 0.702 -4.336 1 85.06 66 ALA B CA 1
ATOM 2958 C C . ALA B 1 66 ? 15.68 1.809 -5.234 1 85.06 66 ALA B C 1
ATOM 2960 O O . ALA B 1 66 ? 15.516 2.994 -4.938 1 85.06 66 ALA B O 1
ATOM 2961 N N . LEU B 1 67 ? 16.234 1.363 -6.289 1 81.44 67 LEU B N 1
ATOM 2962 C CA . LEU B 1 67 ? 16.797 2.33 -7.234 1 81.44 67 LEU B CA 1
ATOM 2963 C C . LEU B 1 67 ? 15.68 3.127 -7.906 1 81.44 67 LEU B C 1
ATOM 2965 O O . LEU B 1 67 ? 15.836 4.32 -8.172 1 81.44 67 LEU B O 1
ATOM 2969 N N . GLY B 1 68 ? 14.648 2.48 -8.242 1 83.12 68 GLY B N 1
ATOM 2970 C CA . GLY B 1 68 ? 13.516 3.168 -8.828 1 83.12 68 GLY B CA 1
ATOM 2971 C C . GLY B 1 68 ? 12.938 4.238 -7.922 1 83.12 68 GLY B C 1
ATOM 2972 O O . GLY B 1 68 ? 12.609 5.336 -8.375 1 83.12 68 GLY B O 1
ATOM 2973 N N . ILE B 1 69 ? 12.852 3.912 -6.699 1 82.81 69 ILE B N 1
ATOM 2974 C CA . ILE B 1 69 ? 12.352 4.859 -5.711 1 82.81 69 ILE B CA 1
ATOM 2975 C C . ILE B 1 69 ? 13.297 6.055 -5.621 1 82.81 69 ILE B C 1
ATOM 2977 O O . ILE B 1 69 ? 12.852 7.207 -5.609 1 82.81 69 ILE B O 1
ATOM 2981 N N . ALA B 1 70 ? 14.578 5.785 -5.586 1 78.44 70 ALA B N 1
ATOM 2982 C CA . ALA B 1 70 ? 15.578 6.844 -5.512 1 78.44 70 ALA B CA 1
ATOM 2983 C C . ALA B 1 70 ? 15.531 7.734 -6.75 1 78.44 70 ALA B C 1
ATOM 2985 O O . ALA B 1 70 ? 15.602 8.961 -6.645 1 78.44 70 ALA B O 1
ATOM 2986 N N . ALA B 1 71 ? 15.414 7.07 -7.859 1 76.75 71 ALA B N 1
ATOM 2987 C CA . ALA B 1 71 ? 15.344 7.805 -9.125 1 76.75 71 ALA B CA 1
ATOM 2988 C C . ALA B 1 71 ? 14.094 8.688 -9.164 1 76.75 71 ALA B C 1
ATOM 2990 O O . ALA B 1 71 ? 14.156 9.836 -9.609 1 76.75 71 ALA B O 1
ATOM 2991 N N . PHE B 1 72 ? 13.055 8.188 -8.766 1 79.44 72 PHE B N 1
ATOM 2992 C CA . PHE B 1 72 ? 11.82 8.961 -8.742 1 79.44 72 PHE B CA 1
ATOM 2993 C C . PHE B 1 72 ? 11.953 10.172 -7.832 1 79.44 72 PHE B C 1
ATOM 2995 O O . PHE B 1 72 ? 11.547 11.281 -8.188 1 79.44 72 PHE B O 1
ATOM 3002 N N . ALA B 1 73 ? 12.5 9.945 -6.688 1 75.06 73 ALA B N 1
ATOM 3003 C CA . ALA B 1 73 ? 12.703 11.039 -5.738 1 75.06 73 ALA B CA 1
ATOM 3004 C C . ALA B 1 73 ? 13.586 12.125 -6.34 1 75.06 73 ALA B C 1
ATOM 3006 O O . ALA B 1 73 ? 13.328 13.312 -6.16 1 75.06 73 ALA B O 1
ATOM 3007 N N . TYR B 1 74 ? 14.484 11.688 -7.043 1 71.25 74 TYR B N 1
ATOM 3008 C CA . TYR B 1 74 ? 15.43 12.609 -7.66 1 71.25 74 TYR B CA 1
ATOM 3009 C C . TYR B 1 74 ? 14.75 13.438 -8.75 1 71.25 74 TYR B C 1
ATOM 3011 O O . TYR B 1 74 ? 14.883 14.656 -8.781 1 71.25 74 TYR B O 1
ATOM 3019 N N . VAL B 1 75 ? 14.094 12.758 -9.617 1 73.25 75 VAL B N 1
ATOM 3020 C CA . VAL B 1 75 ? 13.422 13.438 -10.719 1 73.25 75 VAL B CA 1
ATOM 3021 C C . VAL B 1 75 ? 12.352 14.383 -10.172 1 73.25 75 VAL B C 1
ATOM 3023 O O . VAL B 1 75 ? 12.195 15.5 -10.664 1 73.25 75 VAL B O 1
ATOM 3026 N N . TYR B 1 76 ? 11.672 13.93 -9.25 1 69.94 76 TYR B N 1
ATOM 3027 C CA . TYR B 1 76 ? 10.617 14.742 -8.648 1 69.94 76 TYR B CA 1
ATOM 3028 C C . TYR B 1 76 ? 11.195 15.969 -7.965 1 69.94 76 TYR B C 1
ATOM 3030 O O . TYR B 1 76 ? 10.648 17.078 -8.086 1 69.94 76 TYR B O 1
ATOM 3038 N N . ALA B 1 77 ? 12.18 15.781 -7.227 1 64.44 77 ALA B N 1
ATOM 3039 C CA . ALA B 1 77 ? 12.844 16.906 -6.566 1 64.44 77 ALA B CA 1
ATOM 3040 C C . ALA B 1 77 ? 13.336 17.922 -7.586 1 64.44 77 ALA B C 1
ATOM 3042 O O . ALA B 1 77 ? 13.266 19.125 -7.344 1 64.44 77 ALA B O 1
ATOM 3043 N N . ARG B 1 78 ? 13.742 17.359 -8.602 1 65.06 78 ARG B N 1
ATOM 3044 C CA . ARG B 1 78 ? 14.266 18.266 -9.625 1 65.06 78 ARG B CA 1
ATOM 3045 C C . ARG B 1 78 ? 13.141 19.031 -10.305 1 65.06 78 ARG B C 1
ATOM 3047 O O . ARG B 1 78 ? 13.289 20.219 -10.602 1 65.06 78 ARG B O 1
ATOM 3054 N N . ARG B 1 79 ? 12.141 18.359 -10.555 1 63.53 79 ARG B N 1
ATOM 3055 C CA . ARG B 1 79 ? 11.031 19 -11.266 1 63.53 79 ARG B CA 1
ATOM 3056 C C . ARG B 1 79 ? 10.273 19.953 -10.352 1 63.53 79 ARG B C 1
ATOM 3058 O O . ARG B 1 79 ? 9.727 20.953 -10.812 1 63.53 79 ARG B O 1
ATOM 3065 N N . HIS B 1 80 ? 10.148 19.609 -9.172 1 58.22 80 HIS B N 1
ATOM 3066 C CA . HIS B 1 80 ? 9.367 20.453 -8.281 1 58.22 80 HIS B CA 1
ATOM 3067 C C . HIS B 1 80 ? 10.266 21.266 -7.355 1 58.22 80 HIS B C 1
ATOM 3069 O O . HIS B 1 80 ? 9.844 21.672 -6.273 1 58.22 80 HIS B O 1
ATOM 3075 N N . ALA B 1 81 ? 11.461 21.266 -7.664 1 52.78 81 ALA B N 1
ATOM 3076 C CA . ALA B 1 81 ? 12.445 22.062 -6.926 1 52.78 81 ALA B CA 1
ATOM 3077 C C . ALA B 1 81 ? 11.945 23.484 -6.715 1 52.78 81 ALA B C 1
ATOM 3079 O O . ALA B 1 81 ? 12.273 24.109 -5.707 1 52.78 81 ALA B O 1
ATOM 3080 N N . HIS B 1 82 ? 11.086 23.906 -7.594 1 47.94 82 HIS B N 1
ATOM 3081 C CA . HIS B 1 82 ? 10.664 25.297 -7.477 1 47.94 82 HIS B CA 1
ATOM 3082 C C . HIS B 1 82 ? 9.289 25.391 -6.82 1 47.94 82 HIS B C 1
ATOM 3084 O O . HIS B 1 82 ? 8.773 26.5 -6.613 1 47.94 82 HIS B O 1
ATOM 3090 N N . ASP B 1 83 ? 8.617 24.359 -6.691 1 46.88 83 ASP B N 1
ATOM 3091 C CA . ASP B 1 83 ? 7.266 24.484 -6.148 1 46.88 83 ASP B CA 1
ATOM 3092 C C . ASP B 1 83 ? 7.246 24.188 -4.652 1 46.88 83 ASP B C 1
ATOM 3094 O O . ASP B 1 83 ? 7.324 23.016 -4.246 1 46.88 83 ASP B O 1
ATOM 3098 N N . ASP B 1 84 ? 7.723 25.094 -3.859 1 45.25 84 ASP B N 1
ATOM 3099 C CA . ASP B 1 84 ? 7.77 25.078 -2.402 1 45.25 84 ASP B CA 1
ATOM 3100 C C . ASP B 1 84 ? 6.488 24.484 -1.821 1 45.25 84 ASP B C 1
ATOM 3102 O O . ASP B 1 84 ? 6.453 24.094 -0.651 1 45.25 84 ASP B O 1
ATOM 3106 N N . ARG B 1 85 ? 5.371 24.797 -2.414 1 43 85 ARG B N 1
ATOM 3107 C CA . ARG B 1 85 ? 4.039 24.516 -1.892 1 43 85 ARG B CA 1
ATOM 3108 C C . ARG B 1 85 ? 3.734 23.031 -1.949 1 43 85 ARG B C 1
ATOM 3110 O O . ARG B 1 85 ? 2.846 22.531 -1.245 1 43 85 ARG B O 1
ATOM 3117 N N . PHE B 1 86 ? 4.215 22.375 -2.967 1 45.84 86 PHE B N 1
ATOM 3118 C CA . PHE B 1 86 ? 3.725 21.047 -3.342 1 45.84 86 PHE B CA 1
ATOM 3119 C C . PHE B 1 86 ? 4.508 19.953 -2.625 1 45.84 86 PHE B C 1
ATOM 3121 O O . PHE B 1 86 ? 4.363 18.781 -2.939 1 45.84 86 PHE B O 1
ATOM 3128 N N . SER B 1 87 ? 5.316 20.359 -1.675 1 48.5 87 SER B N 1
ATOM 3129 C CA . SER B 1 87 ? 6.309 19.422 -1.171 1 48.5 87 SER B CA 1
ATOM 3130 C C . SER B 1 87 ? 5.656 18.312 -0.348 1 48.5 87 SER B C 1
ATOM 3132 O O . SER B 1 87 ? 6.211 17.219 -0.211 1 48.5 87 SER B O 1
ATOM 3134 N N . PHE B 1 88 ? 4.441 18.578 0.179 1 54.81 88 PHE B N 1
ATOM 3135 C CA . PHE B 1 88 ? 3.943 17.547 1.077 1 54.81 88 PHE B CA 1
ATOM 3136 C C . PHE B 1 88 ? 3.561 16.297 0.299 1 54.81 88 PHE B C 1
ATOM 3138 O O . PHE B 1 88 ? 3.729 15.18 0.791 1 54.81 88 PHE B O 1
ATOM 3145 N N . GLY B 1 89 ? 3.373 16.531 -1.017 1 59.22 89 GLY B N 1
ATOM 3146 C CA . GLY B 1 89 ? 2.744 15.461 -1.771 1 59.22 89 GLY B CA 1
ATOM 3147 C C . GLY B 1 89 ? 3.744 14.547 -2.453 1 59.22 89 GLY B C 1
ATOM 3148 O O . GLY B 1 89 ? 3.502 13.352 -2.59 1 59.22 89 GLY B O 1
ATOM 3149 N N . THR B 1 90 ? 4.926 15.039 -2.775 1 63.56 90 THR B N 1
ATOM 3150 C CA . THR B 1 90 ? 5.836 14.242 -3.596 1 63.56 90 THR B CA 1
ATOM 3151 C C . THR B 1 90 ? 6.496 13.148 -2.768 1 63.56 90 THR B C 1
ATOM 3153 O O . THR B 1 90 ? 6.652 12.016 -3.236 1 63.56 90 THR B O 1
ATOM 3156 N N . GLY B 1 91 ? 6.883 13.516 -1.594 1 72.44 91 GLY B N 1
ATOM 3157 C CA . GLY B 1 91 ? 7.465 12.516 -0.711 1 72.44 91 GLY B CA 1
ATOM 3158 C C . GLY B 1 91 ? 6.527 11.367 -0.404 1 72.44 91 GLY B C 1
ATOM 3159 O O . GLY B 1 91 ? 6.941 10.203 -0.386 1 72.44 91 GLY B O 1
ATOM 3160 N N . LYS B 1 92 ? 5.375 11.656 -0.399 1 81.44 92 LYS B N 1
ATOM 3161 C CA . LYS B 1 92 ? 4.406 10.625 -0.039 1 81.44 92 LYS B CA 1
ATOM 3162 C C . LYS B 1 92 ? 4.098 9.727 -1.229 1 81.44 92 LYS B C 1
ATOM 3164 O O . LYS B 1 92 ? 3.844 8.531 -1.059 1 81.44 92 LYS B O 1
ATOM 3169 N N . VAL B 1 93 ? 4.199 10.375 -2.396 1 84.06 93 VAL B N 1
ATOM 3170 C CA . VAL B 1 93 ? 4.012 9.555 -3.588 1 84.06 93 VAL B CA 1
ATOM 3171 C C . VAL B 1 93 ? 5.137 8.531 -3.693 1 84.06 93 VAL B C 1
ATOM 3173 O O . VAL B 1 93 ? 4.898 7.363 -4.016 1 84.06 93 VAL B O 1
ATOM 3176 N N . ASN B 1 94 ? 6.316 9.055 -3.395 1 86.31 94 ASN B N 1
ATOM 3177 C CA . ASN B 1 94 ? 7.477 8.172 -3.383 1 86.31 94 ASN B CA 1
ATOM 3178 C C . ASN B 1 94 ? 7.328 7.062 -2.342 1 86.31 94 ASN B C 1
ATOM 3180 O O . ASN B 1 94 ? 7.613 5.898 -2.625 1 86.31 94 ASN B O 1
ATOM 3184 N N . ALA B 1 95 ? 6.898 7.379 -1.211 1 88.5 95 ALA B N 1
ATOM 3185 C CA . ALA B 1 95 ? 6.707 6.414 -0.131 1 88.5 95 ALA B CA 1
ATOM 3186 C C . ALA B 1 95 ? 5.625 5.402 -0.489 1 88.5 95 ALA B C 1
ATOM 3188 O O . ALA B 1 95 ? 5.762 4.211 -0.202 1 88.5 95 ALA B O 1
ATOM 3189 N N . LEU B 1 96 ? 4.582 5.871 -1.093 1 91.62 96 LEU B N 1
ATOM 3190 C CA . LEU B 1 96 ? 3.51 4.969 -1.488 1 91.62 96 LEU B CA 1
ATOM 3191 C C . LEU B 1 96 ? 3.988 3.984 -2.551 1 91.62 96 LEU B C 1
ATOM 3193 O O . LEU B 1 96 ? 3.645 2.801 -2.506 1 91.62 96 LEU B O 1
ATOM 3197 N N . GLY B 1 97 ? 4.738 4.516 -3.518 1 93.12 97 GLY B N 1
ATOM 3198 C CA . GLY B 1 97 ? 5.344 3.635 -4.504 1 93.12 97 GLY B CA 1
ATOM 3199 C C . GLY B 1 97 ? 6.238 2.576 -3.889 1 93.12 97 GLY B C 1
ATOM 3200 O O . GLY B 1 97 ? 6.18 1.406 -4.27 1 93.12 97 GLY B O 1
ATOM 3201 N N . GLY B 1 98 ? 7.07 3.041 -2.986 1 92.94 98 GLY B N 1
ATOM 3202 C CA . GLY B 1 98 ? 7.926 2.102 -2.277 1 92.94 98 GLY B CA 1
ATOM 3203 C C . GLY B 1 98 ? 7.145 1.048 -1.514 1 92.94 98 GLY B C 1
ATOM 3204 O O . GLY B 1 98 ? 7.488 -0.136 -1.555 1 92.94 98 GLY B O 1
ATOM 3205 N N . PHE B 1 99 ? 6.109 1.456 -0.799 1 95.25 99 PHE B N 1
ATOM 3206 C CA . PHE B 1 99 ? 5.258 0.539 -0.047 1 95.25 99 PHE B CA 1
ATOM 3207 C C . PHE B 1 99 ? 4.613 -0.485 -0.973 1 95.25 99 PHE B C 1
ATOM 3209 O O . PHE B 1 99 ? 4.625 -1.684 -0.685 1 95.25 99 PHE B O 1
ATOM 3216 N N . THR B 1 100 ? 4.07 -0.014 -2.078 1 96.94 100 THR B N 1
ATOM 3217 C CA . THR B 1 100 ? 3.404 -0.873 -3.051 1 96.94 100 THR B CA 1
ATOM 3218 C C . THR B 1 100 ? 4.371 -1.922 -3.596 1 96.94 100 THR B C 1
ATOM 3220 O O . THR B 1 100 ? 4.055 -3.113 -3.615 1 96.94 100 THR B O 1
ATOM 3223 N N . GLY B 1 101 ? 5.539 -1.417 -4 1 95.94 101 GLY B N 1
ATOM 3224 C CA . GLY B 1 101 ? 6.547 -2.328 -4.52 1 95.94 101 GLY B CA 1
ATOM 3225 C C . GLY B 1 101 ? 6.996 -3.363 -3.504 1 95.94 101 GLY B C 1
ATOM 3226 O O . GLY B 1 101 ? 7.148 -4.543 -3.838 1 95.94 101 GLY B O 1
ATOM 3227 N N . ALA B 1 102 ? 7.195 -2.934 -2.299 1 96.38 102 ALA B N 1
ATOM 3228 C CA . ALA B 1 102 ? 7.629 -3.834 -1.232 1 96.38 102 ALA B CA 1
ATOM 3229 C C . ALA B 1 102 ? 6.566 -4.887 -0.938 1 96.38 102 ALA B C 1
ATOM 3231 O O . ALA B 1 102 ? 6.887 -6.055 -0.697 1 96.38 102 ALA B O 1
ATOM 3232 N N . LEU B 1 103 ? 5.34 -4.441 -0.95 1 97.12 103 LEU B N 1
ATOM 3233 C CA . LEU B 1 103 ? 4.242 -5.371 -0.694 1 97.12 103 LEU B CA 1
ATOM 3234 C C . LEU B 1 103 ? 4.164 -6.43 -1.787 1 97.12 103 LEU B C 1
ATOM 3236 O O . LEU B 1 103 ? 4.008 -7.617 -1.495 1 97.12 103 LEU B O 1
ATOM 3240 N N . LEU B 1 104 ? 4.207 -6 -2.982 1 96.69 104 LEU B N 1
ATOM 3241 C CA . LEU B 1 104 ? 4.168 -6.938 -4.098 1 96.69 104 LEU B CA 1
ATOM 3242 C C . LEU B 1 104 ? 5.344 -7.906 -4.031 1 96.69 104 LEU B C 1
ATOM 3244 O O . LEU B 1 104 ? 5.184 -9.102 -4.285 1 96.69 104 LEU B O 1
ATOM 3248 N N . LEU B 1 105 ? 6.492 -7.375 -3.691 1 95.75 105 LEU B N 1
ATOM 3249 C CA . LEU B 1 105 ? 7.664 -8.227 -3.549 1 95.75 105 LEU B CA 1
ATOM 3250 C C . LEU B 1 105 ? 7.469 -9.242 -2.424 1 95.75 105 LEU B C 1
ATOM 3252 O O . LEU B 1 105 ? 7.879 -10.398 -2.547 1 95.75 105 LEU B O 1
ATOM 3256 N N . ALA B 1 106 ? 6.891 -8.812 -1.34 1 96.81 106 ALA B N 1
ATOM 3257 C CA . ALA B 1 106 ? 6.605 -9.711 -0.223 1 96.81 106 ALA B CA 1
ATOM 3258 C C . ALA B 1 106 ? 5.699 -10.852 -0.656 1 96.81 106 ALA B C 1
ATOM 3260 O O . ALA B 1 106 ? 5.914 -12.008 -0.271 1 96.81 106 ALA B O 1
ATOM 3261 N N . VAL B 1 107 ? 4.738 -10.5 -1.456 1 95.75 107 VAL B N 1
ATOM 3262 C CA . VAL B 1 107 ? 3.811 -11.516 -1.951 1 95.75 107 VAL B CA 1
ATOM 3263 C C . VAL B 1 107 ? 4.559 -12.516 -2.828 1 95.75 107 VAL B C 1
ATOM 3265 O O . VAL B 1 107 ? 4.379 -13.727 -2.686 1 95.75 107 VAL B O 1
ATOM 3268 N N . VAL B 1 108 ? 5.367 -12.023 -3.707 1 94.62 108 VAL B N 1
ATOM 3269 C CA . VAL B 1 108 ? 6.156 -12.883 -4.582 1 94.62 108 VAL B CA 1
ATOM 3270 C C . VAL B 1 108 ? 7.07 -13.773 -3.744 1 94.62 108 VAL B C 1
ATOM 3272 O O . VAL B 1 108 ? 7.199 -14.969 -4.012 1 94.62 108 VAL B O 1
ATOM 3275 N N . ALA B 1 109 ? 7.707 -13.18 -2.75 1 95.94 109 ALA B N 1
ATOM 3276 C CA . ALA B 1 109 ? 8.609 -13.922 -1.876 1 95.94 109 ALA B CA 1
ATOM 3277 C C . ALA B 1 109 ? 7.871 -15.039 -1.144 1 95.94 109 ALA B C 1
ATOM 3279 O O . ALA B 1 109 ? 8.398 -16.141 -0.996 1 95.94 109 ALA B O 1
ATOM 3280 N N . LEU B 1 110 ? 6.699 -14.766 -0.704 1 95.25 110 LEU B N 1
ATOM 3281 C CA . LEU B 1 110 ? 5.902 -15.773 -0.012 1 95.25 110 LEU B CA 1
ATOM 3282 C C . LEU B 1 110 ? 5.551 -16.922 -0.947 1 95.25 110 LEU B C 1
ATOM 3284 O O . LEU B 1 110 ? 5.625 -18.094 -0.557 1 95.25 110 LEU B O 1
ATOM 3288 N N . GLY B 1 111 ? 5.152 -16.578 -2.145 1 93.94 111 GLY B N 1
ATOM 3289 C CA . GLY B 1 111 ? 4.887 -17.609 -3.133 1 93.94 111 GLY B CA 1
ATOM 3290 C C . GLY B 1 111 ? 6.105 -18.469 -3.449 1 93.94 111 GLY B C 1
ATOM 3291 O O . GLY B 1 111 ? 6.008 -19.688 -3.529 1 93.94 111 GLY B O 1
ATOM 3292 N N . MET B 1 112 ? 7.152 -17.797 -3.633 1 94.19 112 MET B N 1
ATOM 3293 C CA . MET B 1 112 ? 8.406 -18.484 -3.896 1 94.19 112 MET B CA 1
ATOM 3294 C C . MET B 1 112 ? 8.789 -19.391 -2.727 1 94.19 112 MET B C 1
ATOM 3296 O O . MET B 1 112 ? 9.234 -20.516 -2.926 1 94.19 112 MET B O 1
ATOM 3300 N N . GLY B 1 113 ? 8.648 -18.875 -1.535 1 95.81 113 GLY B N 1
ATOM 3301 C CA . GLY B 1 113 ? 8.914 -19.672 -0.351 1 95.81 113 GLY B CA 1
ATOM 3302 C C . GLY B 1 113 ? 8.039 -20.922 -0.261 1 95.81 113 GLY B C 1
ATOM 3303 O O . GLY B 1 113 ? 8.531 -22 0.042 1 95.81 113 GLY B O 1
ATOM 3304 N N . TRP B 1 114 ? 6.84 -20.75 -0.548 1 93.69 114 TRP B N 1
ATOM 3305 C CA . TRP B 1 114 ? 5.895 -21.859 -0.516 1 93.69 114 TRP B CA 1
ATOM 3306 C C . TRP B 1 114 ? 6.273 -22.922 -1.537 1 93.69 114 TRP B C 1
ATOM 3308 O O . TRP B 1 114 ? 6.309 -24.109 -1.217 1 93.69 114 TRP B O 1
ATOM 3318 N N . GLU B 1 115 ? 6.527 -22.516 -2.705 1 92.81 115 GLU B N 1
ATOM 3319 C CA . GLU B 1 115 ? 6.922 -23.438 -3.756 1 92.81 115 GLU B CA 1
ATOM 3320 C C . GLU B 1 115 ? 8.234 -24.141 -3.412 1 92.81 115 GLU B C 1
ATOM 3322 O O . GLU B 1 115 ? 8.398 -25.328 -3.666 1 92.81 115 GLU B O 1
ATOM 3327 N N . SER B 1 116 ? 9.117 -23.391 -2.881 1 95.38 116 SER B N 1
ATOM 3328 C CA . SER B 1 116 ? 10.406 -23.953 -2.514 1 95.38 116 SER B CA 1
ATOM 3329 C C . SER B 1 116 ? 10.266 -25.031 -1.442 1 95.38 116 SER B C 1
ATOM 3331 O O . SER B 1 116 ? 10.914 -26.078 -1.509 1 95.38 116 SER B O 1
ATOM 3333 N N . VAL B 1 117 ? 9.406 -24.828 -0.476 1 94.69 117 VAL B N 1
ATOM 3334 C CA . VAL B 1 117 ? 9.156 -25.812 0.573 1 94.69 117 VAL B CA 1
ATOM 3335 C C . VAL B 1 117 ? 8.516 -27.062 -0.03 1 94.69 117 VAL B C 1
ATOM 3337 O O . VAL B 1 117 ? 8.891 -28.188 0.318 1 94.69 117 VAL B O 1
ATOM 3340 N N . SER B 1 118 ? 7.621 -26.906 -0.918 1 93 118 SER 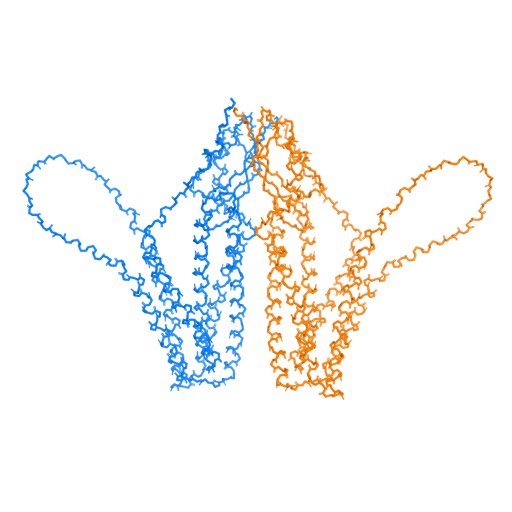B N 1
ATOM 3341 C CA . SER B 1 118 ? 6.977 -28.031 -1.594 1 93 118 SER B CA 1
ATOM 3342 C C . SER B 1 118 ? 7.988 -28.859 -2.381 1 93 118 SER B C 1
ATOM 3344 O O . SER B 1 118 ? 7.922 -30.078 -2.391 1 93 118 SER B O 1
ATOM 3346 N N . ARG B 1 119 ? 8.891 -28.172 -2.973 1 93 119 ARG B N 1
ATOM 3347 C CA . ARG B 1 119 ? 9.875 -28.844 -3.814 1 93 119 ARG B CA 1
ATOM 3348 C C . ARG B 1 119 ? 10.914 -29.578 -2.969 1 93 119 ARG B C 1
ATOM 3350 O O . ARG B 1 119 ? 11.633 -30.438 -3.467 1 93 119 ARG B O 1
ATOM 3357 N N . LEU B 1 120 ? 11.039 -29.156 -1.755 1 91.81 120 LEU B N 1
ATOM 3358 C CA . LEU B 1 120 ? 11.922 -29.891 -0.848 1 91.81 120 LEU B CA 1
ATOM 3359 C C . LEU B 1 120 ? 11.406 -31.312 -0.617 1 91.81 120 LEU B C 1
ATOM 3361 O O . LEU B 1 120 ? 12.195 -32.25 -0.486 1 91.81 120 LEU B O 1
ATOM 3365 N N . PHE B 1 121 ? 10.117 -31.453 -0.638 1 91.06 121 PHE B N 1
ATOM 3366 C CA . PHE B 1 121 ? 9.508 -32.75 -0.362 1 91.06 121 PHE B CA 1
ATOM 3367 C C . PHE B 1 121 ? 9.211 -33.5 -1.657 1 91.06 121 PHE B C 1
ATOM 3369 O O . PHE B 1 121 ? 9.172 -34.719 -1.673 1 91.06 121 PHE B O 1
ATOM 3376 N N . SER B 1 122 ? 9 -32.688 -2.709 1 89.38 122 SER B N 1
ATOM 3377 C CA . SER B 1 122 ? 8.766 -33.281 -4.027 1 89.38 122 SER B CA 1
ATOM 3378 C C . SER B 1 122 ? 9.578 -32.562 -5.102 1 89.38 122 SER B C 1
ATOM 3380 O O . SER B 1 122 ? 9.07 -31.641 -5.758 1 89.38 122 SER B O 1
ATOM 3382 N N . PRO B 1 123 ? 10.719 -33.062 -5.281 1 82.5 123 PRO B N 1
ATOM 3383 C CA . PRO B 1 123 ? 11.594 -32.375 -6.242 1 82.5 123 PRO B CA 1
ATOM 3384 C C . PRO B 1 123 ? 11.062 -32.438 -7.672 1 82.5 123 PRO B C 1
ATOM 3386 O O . PRO B 1 123 ? 10.484 -33.438 -8.078 1 82.5 123 PRO B O 1
ATOM 3389 N N . GLY B 1 124 ? 10.93 -31.266 -8.219 1 79.12 124 GLY B N 1
ATOM 3390 C CA . GLY B 1 124 ? 10.523 -31.188 -9.609 1 79.12 124 GLY B CA 1
ATOM 3391 C C . GLY B 1 124 ? 11.695 -31.172 -10.57 1 79.12 124 GLY B C 1
ATOM 3392 O O . GLY B 1 124 ? 12.844 -31.031 -10.156 1 79.12 124 GLY B O 1
ATOM 3393 N N . ALA B 1 125 ? 11.406 -31.359 -11.867 1 85.31 125 ALA B N 1
ATOM 3394 C CA . ALA B 1 125 ? 12.438 -31.328 -12.906 1 85.31 125 ALA B CA 1
ATOM 3395 C C . ALA B 1 125 ? 12.984 -29.922 -13.109 1 85.31 125 ALA B C 1
ATOM 3397 O O . ALA B 1 125 ? 12.227 -28.938 -13.055 1 85.31 125 ALA B O 1
ATOM 3398 N N . ILE B 1 126 ? 14.305 -29.844 -13.164 1 88.19 126 ILE B N 1
ATOM 3399 C CA . ILE B 1 126 ? 14.961 -28.562 -13.414 1 88.19 126 ILE B CA 1
ATOM 3400 C C . ILE B 1 126 ? 15.805 -28.656 -14.688 1 88.19 126 ILE B C 1
ATOM 3402 O O . ILE B 1 126 ? 16.516 -29.641 -14.891 1 88.19 126 ILE B O 1
ATOM 3406 N N . ALA B 1 127 ? 15.633 -27.688 -15.57 1 90.75 127 ALA B N 1
ATOM 3407 C CA . ALA B 1 127 ? 16.547 -27.562 -16.703 1 90.75 127 ALA B CA 1
ATOM 3408 C C . ALA B 1 127 ? 17.859 -26.906 -16.297 1 90.75 127 ALA B C 1
ATOM 3410 O O . ALA B 1 127 ? 18.047 -25.719 -16.484 1 90.75 127 ALA B O 1
ATOM 3411 N N . PHE B 1 128 ? 18.781 -27.719 -15.891 1 89 128 PHE B N 1
ATOM 3412 C CA . PHE B 1 128 ? 19.984 -27.266 -15.211 1 89 128 PHE B CA 1
ATOM 3413 C C . PHE B 1 128 ? 20.875 -26.453 -16.156 1 89 128 PHE B C 1
ATOM 3415 O O . PHE B 1 128 ? 21.375 -25.391 -15.797 1 89 128 PHE B O 1
ATOM 3422 N N . GLU B 1 129 ? 21.031 -26.938 -17.297 1 91.25 129 GLU B N 1
ATOM 3423 C CA . GLU B 1 129 ? 21.969 -26.297 -18.234 1 91.25 129 GLU B CA 1
ATOM 3424 C C . GLU B 1 129 ? 21.516 -24.859 -18.547 1 91.25 129 GLU B C 1
ATOM 3426 O O . GLU B 1 129 ? 22.312 -23.922 -18.438 1 91.25 129 GLU B O 1
ATOM 3431 N N . GLU B 1 130 ? 20.234 -24.734 -18.859 1 92.56 130 GLU B N 1
ATOM 3432 C CA . GLU B 1 130 ? 19.703 -23.406 -19.172 1 92.56 130 GLU B CA 1
ATOM 3433 C C . GLU B 1 130 ? 19.75 -22.5 -17.938 1 92.56 130 GLU B C 1
ATOM 3435 O O . GLU B 1 130 ? 20.109 -21.328 -18.047 1 92.56 130 GLU B O 1
ATOM 3440 N N . ALA B 1 131 ? 19.422 -23.125 -16.844 1 93.56 131 ALA B N 1
ATOM 3441 C CA . ALA B 1 131 ? 19.391 -22.359 -15.617 1 93.56 131 ALA B CA 1
ATOM 3442 C C . ALA B 1 131 ? 20.781 -21.859 -15.242 1 93.56 131 ALA B C 1
ATOM 3444 O O . ALA B 1 131 ? 20.953 -20.703 -14.852 1 93.56 131 ALA B O 1
ATOM 3445 N N . ILE B 1 132 ? 21.766 -22.672 -15.422 1 93.12 132 ILE B N 1
ATOM 3446 C CA . ILE B 1 132 ? 23.141 -22.328 -15.062 1 93.12 132 ILE B CA 1
ATOM 3447 C C . ILE B 1 132 ? 23.672 -21.25 -16 1 93.12 132 ILE B C 1
ATOM 3449 O O . ILE B 1 132 ? 24.312 -20.297 -15.555 1 93.12 132 ILE B O 1
ATOM 3453 N N . VAL B 1 133 ? 23.375 -21.344 -17.219 1 94.06 133 VAL B N 1
ATOM 3454 C CA . VAL B 1 133 ? 23.844 -20.359 -18.188 1 94.06 133 VAL B CA 1
ATOM 3455 C C . VAL B 1 133 ? 23.297 -18.969 -17.844 1 94.06 133 VAL B C 1
ATOM 3457 O O . VAL B 1 133 ? 24.047 -18 -17.812 1 94.06 133 VAL B O 1
ATOM 3460 N N . VAL B 1 134 ? 22.031 -18.953 -17.5 1 94.06 134 VAL B N 1
ATOM 3461 C CA . VAL B 1 134 ? 21.406 -17.672 -17.188 1 94.06 134 VAL B CA 1
ATOM 3462 C C . VAL B 1 134 ? 21.969 -17.125 -15.875 1 94.06 134 VAL B C 1
ATOM 3464 O O . VAL B 1 134 ? 22.219 -15.922 -15.75 1 94.06 134 VAL B O 1
ATOM 3467 N N . ALA B 1 135 ? 22.203 -17.984 -14.977 1 93.44 135 ALA B N 1
ATOM 3468 C CA . ALA B 1 135 ? 22.75 -17.562 -13.688 1 93.44 135 ALA B CA 1
ATOM 3469 C C . ALA B 1 135 ? 24.156 -17 -13.859 1 93.44 135 ALA B C 1
ATOM 3471 O O . ALA B 1 135 ? 24.484 -15.961 -13.266 1 93.44 135 ALA B O 1
ATOM 3472 N N . VAL B 1 136 ? 24.938 -17.656 -14.617 1 93.31 136 VAL B N 1
ATOM 3473 C CA . VAL B 1 136 ? 26.297 -17.203 -14.859 1 93.31 136 VAL B CA 1
ATOM 3474 C C . VAL B 1 136 ? 26.297 -15.883 -15.609 1 93.31 136 VAL B C 1
ATOM 3476 O O . VAL B 1 136 ? 27.047 -14.969 -15.289 1 93.31 136 VAL B O 1
ATOM 3479 N N . LEU B 1 137 ? 25.422 -15.773 -16.547 1 91.56 137 LEU B N 1
ATOM 3480 C CA . LEU B 1 137 ? 25.281 -14.516 -17.281 1 91.56 137 LEU B CA 1
ATOM 3481 C C . LEU B 1 137 ? 24.891 -13.383 -16.344 1 91.56 137 LEU B C 1
ATOM 3483 O O . LEU B 1 137 ? 25.406 -12.266 -16.469 1 91.56 137 LEU B O 1
ATOM 3487 N N . GLY B 1 138 ? 23.969 -13.688 -15.516 1 89.19 138 GLY B N 1
ATOM 3488 C CA . GLY B 1 138 ? 23.578 -12.68 -14.539 1 89.19 138 GLY B CA 1
ATOM 3489 C C . GLY B 1 138 ? 24.734 -12.219 -13.664 1 89.19 138 GLY B C 1
ATOM 3490 O O . GLY B 1 138 ? 24.875 -11.023 -13.406 1 89.19 138 GLY B O 1
ATOM 3491 N N . LEU B 1 139 ? 25.531 -13.125 -13.242 1 89.19 139 LEU B N 1
ATOM 3492 C CA . LEU B 1 139 ? 26.688 -12.805 -12.414 1 89.19 139 LEU B CA 1
ATOM 3493 C C . LEU B 1 139 ? 27.688 -11.953 -13.188 1 89.19 139 LEU B C 1
ATOM 3495 O O . LEU B 1 139 ? 28.25 -11 -12.641 1 89.19 139 LEU B O 1
ATOM 3499 N N . VAL B 1 140 ? 27.859 -12.25 -14.414 1 89.44 140 VAL B N 1
ATOM 3500 C CA . VAL B 1 140 ? 28.797 -11.516 -15.258 1 89.44 140 VAL B CA 1
ATOM 3501 C C . VAL B 1 140 ? 28.312 -10.078 -15.438 1 89.44 140 VAL B C 1
ATOM 3503 O O . VAL B 1 140 ? 29.094 -9.133 -15.336 1 89.44 140 VAL B O 1
ATOM 3506 N N . VAL B 1 141 ? 27.078 -9.984 -15.68 1 86.88 141 VAL B N 1
ATOM 3507 C CA . VAL B 1 141 ? 26.516 -8.656 -15.867 1 86.88 141 VAL B CA 1
ATOM 3508 C C . VAL B 1 141 ? 26.656 -7.852 -14.57 1 86.88 141 VAL B C 1
ATOM 3510 O O . VAL B 1 141 ? 26.984 -6.668 -14.602 1 86.88 141 VAL B O 1
ATOM 3513 N N . ASN B 1 142 ? 26.344 -8.438 -13.453 1 83.25 142 ASN B N 1
ATOM 3514 C CA . ASN B 1 142 ? 26.484 -7.777 -12.156 1 83.25 142 ASN B CA 1
ATOM 3515 C C . ASN B 1 142 ? 27.922 -7.332 -11.906 1 83.25 142 ASN B C 1
ATOM 3517 O O . ASN B 1 142 ? 28.156 -6.203 -11.477 1 83.25 142 ASN B O 1
ATOM 3521 N N . ALA B 1 143 ? 28.812 -8.188 -12.242 1 83.12 143 ALA B N 1
ATOM 3522 C CA . ALA B 1 143 ? 30.234 -7.859 -12.094 1 83.12 143 ALA B CA 1
ATOM 3523 C C . ALA B 1 143 ? 30.625 -6.719 -13.023 1 83.12 143 ALA B C 1
ATOM 3525 O O . ALA B 1 143 ? 31.375 -5.816 -12.625 1 83.12 143 ALA B O 1
ATOM 3526 N N . ALA B 1 144 ? 30.172 -6.75 -14.195 1 83.94 144 ALA B N 1
ATOM 3527 C CA . ALA B 1 144 ? 30.438 -5.688 -15.164 1 83.94 144 ALA B CA 1
ATOM 3528 C C . ALA B 1 144 ? 29.859 -4.355 -14.688 1 83.94 144 ALA B C 1
ATOM 3530 O O . ALA B 1 144 ? 30.484 -3.303 -14.875 1 83.94 144 ALA B O 1
ATOM 3531 N N . SER B 1 145 ? 28.734 -4.434 -14.102 1 80.69 145 SER B N 1
ATOM 3532 C CA . SER B 1 145 ? 28.062 -3.23 -13.609 1 80.69 145 SER B CA 1
ATOM 3533 C C . SER B 1 145 ? 28.875 -2.568 -12.5 1 80.69 145 SER B C 1
ATOM 3535 O O . SER B 1 145 ? 28.938 -1.341 -12.422 1 80.69 145 SER B O 1
ATOM 3537 N N . VAL B 1 146 ? 29.484 -3.299 -11.656 1 75.81 146 VAL B N 1
ATOM 3538 C CA . VAL B 1 146 ? 30.312 -2.771 -10.586 1 75.81 146 VAL B CA 1
ATOM 3539 C C . VAL B 1 146 ? 31.516 -2.047 -11.188 1 75.81 146 VAL B C 1
ATOM 3541 O O . VAL B 1 146 ? 31.906 -0.981 -10.703 1 75.81 146 VAL B O 1
ATOM 3544 N N . LEU B 1 147 ? 32.062 -2.604 -12.227 1 76.94 147 LEU B N 1
ATOM 3545 C CA . LEU B 1 147 ? 33.219 -2.016 -12.875 1 76.94 147 LEU B CA 1
ATOM 3546 C C . LEU B 1 147 ? 32.875 -0.705 -13.562 1 76.94 147 LEU B C 1
ATOM 3548 O O . LEU B 1 147 ? 33.656 0.232 -13.586 1 76.94 147 LEU B O 1
ATOM 3552 N N . ILE B 1 148 ? 31.688 -0.741 -14.062 1 75.88 148 ILE B N 1
ATOM 3553 C CA . ILE B 1 148 ? 31.219 0.472 -14.719 1 75.88 148 ILE B CA 1
ATOM 3554 C C . ILE B 1 148 ? 31.031 1.581 -13.688 1 75.88 148 ILE B C 1
ATOM 3556 O O . ILE B 1 148 ? 31.391 2.734 -13.93 1 75.88 148 ILE B O 1
ATOM 3560 N N . LEU B 1 149 ? 30.469 1.201 -12.469 1 69.75 149 LEU B N 1
ATOM 3561 C CA . LEU B 1 149 ? 30.234 2.193 -11.422 1 69.75 149 LEU B CA 1
ATOM 3562 C C . LEU B 1 149 ? 31.531 2.576 -10.719 1 69.75 149 LEU B C 1
ATOM 3564 O O . LEU B 1 149 ? 31.703 3.725 -10.305 1 69.75 149 LEU B O 1
ATOM 3568 N N . GLY B 1 150 ? 32.406 1.624 -10.242 1 61.53 150 GLY B N 1
ATOM 3569 C CA . GLY B 1 150 ? 33.688 1.855 -9.555 1 61.53 150 GLY B CA 1
ATOM 3570 C C . GLY B 1 150 ? 34.719 2.529 -10.438 1 61.53 150 GLY B C 1
ATOM 3571 O O . GLY B 1 150 ? 35.688 3.088 -9.938 1 61.53 150 GLY B O 1
ATOM 3572 N N . GLY B 1 151 ? 34.781 2.287 -11.672 1 50.75 151 GLY B N 1
ATOM 3573 C CA . GLY B 1 151 ? 35.906 2.814 -12.461 1 50.75 151 GLY B CA 1
ATOM 3574 C C . GLY B 1 151 ? 36.094 4.305 -12.266 1 50.75 151 GLY B C 1
ATOM 3575 O O . GLY B 1 151 ? 37.188 4.828 -12.578 1 50.75 151 GLY B O 1
ATOM 3576 N N . HIS B 1 152 ? 35.062 5.156 -12.062 1 44.97 152 HIS B N 1
ATOM 3577 C CA . HIS B 1 152 ? 35.562 6.52 -12.188 1 44.97 152 HIS B CA 1
ATOM 3578 C C . HIS B 1 152 ? 36.281 6.965 -10.906 1 44.97 152 HIS B C 1
ATOM 3580 O O . HIS B 1 152 ? 36.594 8.141 -10.75 1 44.97 152 HIS B O 1
ATOM 3586 N N . GLY B 1 153 ? 36.156 6.23 -9.781 1 37.84 153 GLY B N 1
ATOM 3587 C CA . GLY B 1 153 ? 36.906 6.938 -8.766 1 37.84 153 GLY B CA 1
ATOM 3588 C C . GLY B 1 153 ? 38.406 6.988 -9.062 1 37.84 153 GLY B C 1
ATOM 3589 O O . GLY B 1 153 ? 39.188 7.52 -8.273 1 37.84 153 GLY B O 1
ATOM 3590 N N . HIS B 1 154 ? 38.812 6.012 -9.828 1 33.62 154 HIS B N 1
ATOM 3591 C CA . HIS B 1 154 ? 40.25 6.133 -9.961 1 33.62 154 HIS B CA 1
ATOM 3592 C C . HIS B 1 154 ? 40.625 7.344 -10.812 1 33.62 154 HIS B C 1
ATOM 3594 O O . HIS B 1 154 ? 40.844 7.223 -12.016 1 33.62 154 HIS B O 1
ATOM 3600 N N . ASP B 1 155 ? 39.781 8.336 -10.867 1 30.89 155 ASP B N 1
ATOM 3601 C CA . ASP B 1 155 ? 40.562 9.422 -11.438 1 30.89 155 ASP B CA 1
ATOM 3602 C C . ASP B 1 155 ? 41.938 9.5 -10.773 1 30.89 155 ASP B C 1
ATOM 3604 O O . ASP B 1 155 ? 42.062 9.555 -9.547 1 30.89 155 ASP B O 1
ATOM 3608 N N . HIS B 1 156 ? 42.844 8.812 -11.391 1 30.38 156 HIS B N 1
ATOM 3609 C CA . HIS B 1 156 ? 44.281 8.945 -11.266 1 30.38 156 HIS B CA 1
ATOM 3610 C C . HIS B 1 156 ? 44.688 10.406 -11.055 1 30.38 156 HIS B C 1
ATOM 3612 O O . HIS B 1 156 ? 44.469 11.242 -11.938 1 30.38 156 HIS B O 1
ATOM 3618 N N . HIS B 1 157 ? 44.219 10.992 -9.938 1 30.17 157 HIS B N 1
ATOM 3619 C CA . HIS B 1 157 ? 45.031 12.164 -9.664 1 30.17 157 HIS B CA 1
ATOM 3620 C C . HIS B 1 157 ? 46.5 11.883 -9.961 1 30.17 157 HIS B C 1
ATOM 3622 O O . HIS B 1 157 ? 47.156 11.148 -9.219 1 30.17 157 HIS B O 1
ATOM 3628 N N . ASP B 1 158 ? 46.75 11.523 -11.281 1 26.38 158 ASP B N 1
ATOM 3629 C CA . ASP B 1 158 ? 48.156 11.617 -11.672 1 26.38 158 ASP B CA 1
ATOM 3630 C C . ASP B 1 158 ? 48.75 12.93 -11.172 1 26.38 158 ASP B C 1
ATOM 3632 O O . ASP B 1 158 ? 48.375 14.008 -11.609 1 26.38 158 ASP B O 1
ATOM 3636 N N . HIS B 1 159 ? 48.75 12.984 -9.859 1 28.44 159 HIS B N 1
ATOM 3637 C CA . HIS B 1 159 ? 49.656 14.031 -9.352 1 28.44 159 HIS B CA 1
ATOM 3638 C C . HIS B 1 159 ? 51 14.008 -10.078 1 28.44 159 HIS B C 1
ATOM 3640 O O . HIS B 1 159 ? 51.75 13.047 -9.961 1 28.44 159 HIS B O 1
ATOM 3646 N N . ASP B 1 160 ? 50.875 14.281 -11.445 1 23.86 160 ASP B N 1
ATOM 3647 C CA . ASP B 1 160 ? 52.156 14.562 -12.102 1 23.86 160 ASP B CA 1
ATOM 3648 C C . ASP B 1 160 ? 53 15.492 -11.242 1 23.86 160 ASP B C 1
ATOM 3650 O O . ASP B 1 160 ? 52.594 16.609 -10.938 1 23.86 160 ASP B O 1
ATOM 3654 N N . HIS B 1 161 ? 53.625 14.758 -10.32 1 26.84 161 HIS B N 1
ATOM 3655 C CA . HIS B 1 161 ? 54.688 15.383 -9.555 1 26.84 161 HIS B CA 1
ATOM 3656 C C . HIS B 1 161 ? 55.688 16.094 -10.477 1 26.84 161 HIS B C 1
ATOM 3658 O O . HIS B 1 161 ? 56.5 15.453 -11.148 1 26.84 161 HIS B O 1
ATOM 3664 N N . HIS B 1 162 ? 55.062 16.922 -11.445 1 24.7 162 HIS B N 1
ATOM 3665 C CA . HIS B 1 162 ? 56.125 17.625 -12.133 1 24.7 162 HIS B CA 1
ATOM 3666 C C . HIS B 1 162 ? 57.125 18.219 -11.133 1 24.7 162 HIS B C 1
ATOM 3668 O O . HIS B 1 162 ? 56.719 18.844 -10.148 1 24.7 162 HIS B O 1
ATOM 3674 N N . GLY B 1 163 ? 58.219 17.5 -11.047 1 22.94 163 GLY B N 1
ATOM 3675 C CA . GLY B 1 163 ? 59.438 17.734 -10.273 1 22.94 163 GLY B CA 1
ATOM 3676 C C . GLY B 1 163 ? 60.031 19.094 -10.516 1 22.94 163 GLY B C 1
ATOM 3677 O O . GLY B 1 163 ? 61.25 19.281 -10.352 1 22.94 163 GLY B O 1
ATOM 3678 N N . HIS B 1 164 ? 59.094 20.125 -10.828 1 24.02 164 HIS B N 1
ATOM 3679 C CA . HIS B 1 164 ? 59.906 21.281 -11.18 1 24.02 164 HIS B CA 1
ATOM 3680 C C . HIS B 1 164 ? 60.938 21.594 -10.078 1 24.02 164 HIS B C 1
ATOM 3682 O O . HIS B 1 164 ? 60.625 21.438 -8.891 1 24.02 164 HIS B O 1
ATOM 3688 N N . ASP B 1 165 ? 62.188 21.672 -10.57 1 21.59 165 ASP B N 1
ATOM 3689 C CA . ASP B 1 165 ? 63.5 21.75 -9.898 1 21.59 165 ASP B CA 1
ATOM 3690 C C . ASP B 1 165 ? 63.594 23.047 -9.086 1 21.59 165 ASP B C 1
ATOM 3692 O O . ASP B 1 165 ? 64.562 23.234 -8.352 1 21.59 165 ASP B O 1
ATOM 3696 N N . HIS B 1 166 ? 62.75 24.047 -9.461 1 22.97 166 HIS B N 1
ATOM 3697 C CA . HIS B 1 166 ? 63.594 25.234 -9.336 1 22.97 166 HIS B CA 1
ATOM 3698 C C . HIS B 1 166 ? 64 25.453 -7.891 1 22.97 166 HIS B C 1
ATOM 3700 O O . HIS B 1 166 ? 63.375 24.969 -6.965 1 22.97 166 HIS B O 1
ATOM 3706 N N . ALA B 1 167 ? 65 26.453 -7.781 1 20.88 167 ALA B N 1
ATOM 3707 C CA . ALA B 1 167 ? 66.125 26.719 -6.895 1 20.88 167 ALA B CA 1
ATOM 3708 C C . ALA B 1 167 ? 65.625 27.219 -5.531 1 20.88 167 ALA B C 1
ATOM 3710 O O . ALA B 1 167 ? 66.062 26.656 -4.496 1 20.88 167 ALA B O 1
ATOM 3711 N N . HIS B 1 168 ? 65.312 28.578 -5.559 1 23.53 168 HIS B N 1
ATOM 3712 C CA . HIS B 1 168 ? 66.125 29.359 -4.629 1 23.53 168 HIS B CA 1
ATOM 3713 C C . HIS B 1 168 ? 65.625 29.203 -3.197 1 23.53 168 HIS B C 1
ATOM 3715 O O . HIS B 1 168 ? 64.5 28.734 -2.971 1 23.53 168 HIS B O 1
ATOM 3721 N N . ASP B 1 169 ? 65.938 30.328 -2.408 1 20.41 169 ASP B N 1
ATOM 3722 C CA . ASP B 1 169 ? 66.562 30.453 -1.106 1 20.41 169 ASP B CA 1
ATOM 3723 C C . ASP B 1 169 ? 65.562 30.359 0.026 1 20.41 169 ASP B C 1
ATOM 3725 O O . ASP B 1 169 ? 65.75 29.625 0.987 1 20.41 169 ASP B O 1
ATOM 3729 N N . HIS B 1 170 ? 64.688 31.469 0.079 1 23.89 170 HIS B N 1
ATOM 3730 C CA . HIS B 1 170 ? 64.812 32.125 1.365 1 23.89 170 HIS B CA 1
ATOM 3731 C C . HIS B 1 170 ? 64 31.438 2.447 1 23.89 170 HIS B C 1
ATOM 3733 O O . HIS B 1 170 ? 63.094 30.656 2.141 1 23.89 170 HIS B O 1
ATOM 3739 N N . ASP B 1 171 ? 63.938 32.156 3.65 1 22.11 171 ASP B N 1
ATOM 3740 C CA . ASP B 1 171 ? 63.969 31.844 5.074 1 22.11 171 ASP B CA 1
ATOM 3741 C C . ASP B 1 171 ? 62.625 31.281 5.539 1 22.11 171 ASP B C 1
ATOM 3743 O O . ASP B 1 171 ? 61.625 31.312 4.805 1 22.11 171 ASP B O 1
ATOM 3747 N N . HIS B 1 172 ? 62.25 31.797 6.727 1 23.41 172 HIS B N 1
ATOM 3748 C CA . HIS B 1 172 ? 62 31.141 8.008 1 23.41 172 HIS B CA 1
ATOM 3749 C C . HIS B 1 172 ? 60.531 30.812 8.18 1 23.41 172 HIS B C 1
ATOM 3751 O O . HIS B 1 172 ? 60.188 29.781 8.75 1 23.41 172 HIS B O 1
ATOM 3757 N N . ASP B 1 173 ? 59.594 31.781 7.832 1 25.44 173 ASP B N 1
ATOM 3758 C CA . ASP B 1 173 ? 58.719 31.938 8.977 1 25.44 173 ASP B CA 1
ATOM 3759 C C . ASP B 1 173 ? 57.625 30.875 8.984 1 25.44 173 ASP B C 1
ATOM 3761 O O . ASP B 1 173 ? 57.062 30.531 7.941 1 25.44 173 ASP B O 1
ATOM 3765 N N . HIS B 1 174 ? 57.656 30.047 10.016 1 26.88 174 HIS B N 1
ATOM 3766 C CA . HIS B 1 174 ? 56.938 28.828 10.391 1 26.88 174 HIS B CA 1
ATOM 3767 C C . HIS B 1 174 ? 55.438 29.078 10.531 1 26.88 174 HIS B C 1
ATOM 3769 O O . HIS B 1 174 ? 54.812 28.516 11.43 1 26.88 174 HIS B O 1
ATOM 3775 N N . ASP B 1 175 ? 54.719 29.922 9.695 1 25.72 175 ASP B N 1
ATOM 3776 C CA . ASP B 1 175 ? 53.375 30.078 10.188 1 25.72 175 ASP B CA 1
ATOM 3777 C C . ASP B 1 175 ? 52.594 28.766 10.078 1 25.72 175 ASP B C 1
ATOM 3779 O O . ASP B 1 175 ? 52.656 28.078 9.055 1 25.72 175 ASP B O 1
ATOM 3783 N N . HIS B 1 176 ? 52.25 28.156 11.234 1 27.97 176 HIS B N 1
ATOM 3784 C CA . HIS B 1 176 ? 51.531 26.938 11.539 1 27.97 176 HIS B CA 1
ATOM 3785 C C . HIS B 1 176 ? 50.094 26.984 10.984 1 27.97 176 HIS B C 1
ATOM 3787 O O . HIS B 1 176 ? 49.25 27.75 11.469 1 27.97 176 HIS B O 1
ATOM 3793 N N . LEU B 1 177 ? 49.812 27.188 9.664 1 28.47 177 LEU B N 1
ATOM 3794 C CA . LEU B 1 177 ? 48.406 27.094 9.234 1 28.47 177 LEU B CA 1
ATOM 3795 C C . LEU B 1 177 ? 47.875 25.688 9.43 1 28.47 177 LEU B C 1
ATOM 3797 O O . LEU B 1 177 ? 48.438 24.719 8.914 1 28.47 177 LEU B O 1
ATOM 3801 N N . HIS B 1 178 ? 47.219 25.391 10.602 1 30.64 178 HIS B N 1
ATOM 3802 C CA . HIS B 1 178 ? 46.5 24.156 10.875 1 30.64 178 HIS B CA 1
ATOM 3803 C C . HIS B 1 178 ? 45.375 23.953 9.867 1 30.64 178 HIS B C 1
ATOM 3805 O O . HIS B 1 178 ? 44.469 24.781 9.75 1 30.64 178 HIS B O 1
ATOM 3811 N N . ARG B 1 179 ? 45.594 23.453 8.633 1 30.12 179 ARG B N 1
ATOM 3812 C CA . ARG B 1 179 ? 44.594 23.062 7.637 1 30.12 179 ARG B CA 1
ATOM 3813 C C . ARG B 1 179 ? 43.719 21.922 8.148 1 30.12 179 ARG B C 1
ATOM 3815 O O . ARG B 1 179 ? 44.219 20.875 8.539 1 30.12 179 ARG B O 1
ATOM 3822 N N . HIS B 1 180 ? 42.5 22.203 8.688 1 33.91 180 HIS B N 1
ATOM 3823 C CA . HIS B 1 180 ? 41.438 21.297 9.023 1 33.91 180 HIS B CA 1
ATOM 3824 C C . HIS B 1 180 ? 40.969 20.5 7.801 1 33.91 180 HIS B C 1
ATOM 3826 O O . HIS B 1 180 ? 40.156 20.953 7.023 1 33.91 180 HIS B O 1
ATOM 3832 N N . GLU B 1 181 ? 41.844 19.891 6.941 1 37.22 181 GLU B N 1
ATOM 3833 C CA . GLU B 1 181 ? 41.469 19.109 5.77 1 37.22 181 GLU B CA 1
ATOM 3834 C C . GLU B 1 181 ? 40.75 17.828 6.176 1 37.22 181 GLU B C 1
ATOM 3836 O O . GLU B 1 181 ? 40.438 16.984 5.324 1 37.22 181 GLU B O 1
ATOM 3841 N N . GLY B 1 182 ? 40.75 17.422 7.434 1 34.69 182 GLY B N 1
ATOM 3842 C CA . GLY B 1 182 ? 40.562 16 7.684 1 34.69 182 GLY B CA 1
ATOM 3843 C C . GLY B 1 182 ? 39.125 15.555 7.457 1 34.69 182 GLY B C 1
ATOM 3844 O O . GLY B 1 182 ? 38.812 14.375 7.582 1 34.69 182 GLY B O 1
ATOM 3845 N N . HIS B 1 183 ? 38.062 16.359 7.602 1 37.72 183 HIS B N 1
ATOM 3846 C CA . HIS B 1 183 ? 36.781 15.734 7.887 1 37.72 183 HIS B CA 1
ATOM 3847 C C . HIS B 1 183 ? 36.094 15.273 6.605 1 37.72 183 HIS B C 1
ATOM 3849 O O . HIS B 1 183 ? 35 14.734 6.652 1 37.72 183 HIS B O 1
ATOM 3855 N N . ALA B 1 184 ? 36.469 15.664 5.43 1 41.03 184 ALA B N 1
ATOM 3856 C CA . ALA B 1 184 ? 35.656 15.297 4.266 1 41.03 184 ALA B CA 1
ATOM 3857 C C . ALA B 1 184 ? 35.906 13.844 3.865 1 41.03 184 ALA B C 1
ATOM 3859 O O . ALA B 1 184 ? 35.125 13.266 3.121 1 41.03 184 ALA B O 1
ATOM 3860 N N . ALA B 1 185 ? 37.031 13.203 4.195 1 42.59 185 ALA B N 1
ATOM 3861 C CA . ALA B 1 185 ? 37.375 11.867 3.715 1 42.59 185 ALA B CA 1
ATOM 3862 C C . ALA B 1 185 ? 36.469 10.812 4.316 1 42.59 185 ALA B C 1
ATOM 3864 O O . ALA B 1 185 ? 36.219 9.773 3.697 1 42.59 185 ALA B O 1
ATOM 3865 N N . GLY B 1 186 ? 35.844 11.008 5.41 1 44.28 186 GLY B N 1
ATOM 3866 C CA . GLY B 1 186 ? 35.031 10.008 6.113 1 44.28 186 GLY B CA 1
ATOM 3867 C C . GLY B 1 186 ? 33.688 9.742 5.457 1 44.28 186 GLY B C 1
ATOM 3868 O O . GLY B 1 186 ? 33.219 8.609 5.488 1 44.28 186 GLY B O 1
ATOM 3869 N N . HIS B 1 187 ? 33 10.688 4.965 1 48.38 187 HIS B N 1
ATOM 3870 C CA . HIS B 1 187 ? 31.688 10.492 4.375 1 48.38 187 HIS B CA 1
ATOM 3871 C C . HIS B 1 187 ? 31.781 9.719 3.066 1 48.38 187 HIS B C 1
ATOM 3873 O O . HIS B 1 187 ? 30.906 8.898 2.764 1 48.38 187 HIS B O 1
ATOM 3879 N N . GLU B 1 188 ? 32.875 9.945 2.299 1 49.03 188 GLU B N 1
ATOM 3880 C CA . GLU B 1 188 ? 33.062 9.242 1.035 1 49.03 188 GLU B CA 1
ATOM 3881 C C . GLU B 1 188 ? 33.312 7.75 1.267 1 49.03 188 GLU B C 1
ATOM 3883 O O . GLU B 1 188 ? 32.812 6.91 0.502 1 49.03 188 GLU B O 1
ATOM 3888 N N . ASP B 1 189 ? 33.938 7.453 2.41 1 51.34 189 ASP B N 1
ATOM 3889 C CA . ASP B 1 189 ? 34.312 6.07 2.705 1 51.34 189 ASP B CA 1
ATOM 3890 C C . ASP B 1 189 ? 33.094 5.242 3.078 1 51.34 189 ASP B C 1
ATOM 3892 O O . ASP B 1 189 ? 32.969 4.09 2.658 1 51.34 189 ASP B O 1
ATOM 3896 N N . HIS B 1 190 ? 32.188 5.816 3.816 1 52.62 190 HIS B N 1
ATOM 3897 C CA . HIS B 1 190 ? 31.016 5.07 4.234 1 52.62 190 HIS B CA 1
ATOM 3898 C C . HIS B 1 190 ? 30.109 4.781 3.051 1 52.62 190 HIS B C 1
ATOM 3900 O O . HIS B 1 190 ? 29.531 3.693 2.955 1 52.62 190 HIS B O 1
ATOM 3906 N N . ASN B 1 191 ? 30.078 5.711 2.141 1 56.88 191 ASN B N 1
ATOM 3907 C CA . ASN B 1 191 ? 29.266 5.512 0.946 1 56.88 191 ASN B CA 1
ATOM 3908 C C . ASN B 1 191 ? 29.844 4.43 0.042 1 56.88 191 ASN B C 1
ATOM 3910 O O . ASN B 1 191 ? 29.109 3.604 -0.5 1 56.88 191 ASN B O 1
ATOM 3914 N N . LEU B 1 192 ? 31.188 4.473 0.008 1 56.66 192 LEU B N 1
ATOM 3915 C CA . LEU B 1 192 ? 31.844 3.467 -0.813 1 56.66 192 LEU B CA 1
ATOM 3916 C C . LEU B 1 192 ? 31.75 2.086 -0.173 1 56.66 192 LEU B C 1
ATOM 3918 O O . LEU B 1 192 ? 31.531 1.09 -0.868 1 56.66 192 LEU B O 1
ATOM 3922 N N . ARG B 1 193 ? 31.844 2.084 1.082 1 59.75 193 ARG B N 1
ATOM 3923 C CA . ARG B 1 193 ? 31.703 0.821 1.8 1 59.75 193 ARG B CA 1
ATOM 3924 C C . ARG B 1 193 ? 30.297 0.249 1.646 1 59.75 193 ARG B C 1
ATOM 3926 O O . ARG B 1 193 ? 30.125 -0.952 1.425 1 59.75 193 ARG B O 1
ATOM 3933 N N . SER B 1 194 ? 29.344 1.068 1.701 1 62.97 194 SER B N 1
ATOM 3934 C CA . SER B 1 194 ? 27.969 0.632 1.557 1 62.97 194 SER B CA 1
ATOM 3935 C C . SER B 1 194 ? 27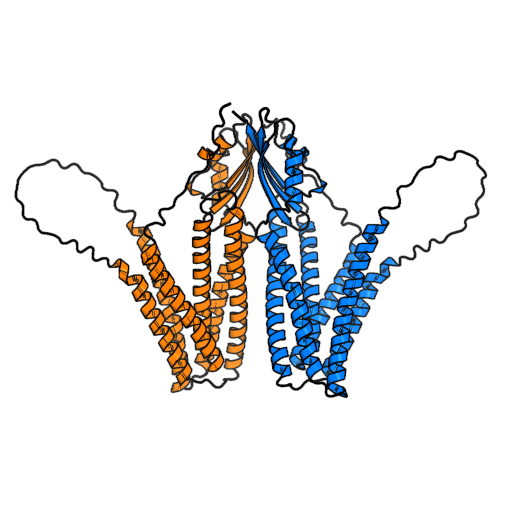.703 0.106 0.151 1 62.97 194 SER B C 1
ATOM 3937 O O . SER B 1 194 ? 27.031 -0.913 -0.018 1 62.97 194 SER B O 1
ATOM 3939 N N . ALA B 1 195 ? 28.328 0.755 -0.725 1 62.34 195 ALA B N 1
ATOM 3940 C CA . ALA B 1 195 ? 28.156 0.321 -2.109 1 62.34 195 ALA B CA 1
ATOM 3941 C C . ALA B 1 195 ? 28.844 -1.024 -2.346 1 62.34 195 ALA B C 1
ATOM 3943 O O . ALA B 1 195 ? 28.281 -1.898 -3.018 1 62.34 195 ALA B O 1
ATOM 3944 N N . TYR B 1 196 ? 30.016 -1.167 -1.752 1 61.88 196 TYR B N 1
ATOM 3945 C CA . TYR B 1 196 ? 30.766 -2.408 -1.886 1 61.88 196 TYR B CA 1
ATOM 3946 C C . TYR B 1 196 ? 30.016 -3.57 -1.236 1 61.88 196 TYR B C 1
ATOM 3948 O O . TYR B 1 196 ? 29.953 -4.66 -1.804 1 61.88 196 TYR B O 1
ATOM 3956 N N . LEU B 1 197 ? 29.5 -3.324 -0.157 1 65.75 197 LEU B N 1
ATOM 3957 C CA . LEU B 1 197 ? 28.766 -4.371 0.549 1 65.75 197 LEU B CA 1
ATOM 3958 C C . LEU B 1 197 ? 27.516 -4.777 -0.224 1 65.75 197 LEU B C 1
ATOM 3960 O O . LEU B 1 197 ? 27.141 -5.953 -0.237 1 65.75 197 LEU B O 1
ATOM 3964 N N . HIS B 1 198 ? 27.016 -3.852 -0.845 1 65.19 198 HIS B N 1
ATOM 3965 C CA . HIS B 1 198 ? 25.828 -4.145 -1.644 1 65.19 198 HIS B CA 1
ATOM 3966 C C . HIS B 1 198 ? 26.156 -5.051 -2.822 1 65.19 198 HIS B C 1
ATOM 3968 O O . HIS B 1 198 ? 25.469 -6.039 -3.068 1 65.19 198 HIS B O 1
ATOM 3974 N N . VAL B 1 199 ? 27.281 -4.676 -3.438 1 67.44 199 VAL B N 1
ATOM 3975 C CA . VAL B 1 199 ? 27.703 -5.457 -4.598 1 67.44 199 VAL B CA 1
ATOM 3976 C C . VAL B 1 199 ? 28.094 -6.863 -4.16 1 67.44 199 VAL B C 1
ATOM 3978 O O . VAL B 1 199 ? 27.781 -7.844 -4.84 1 67.44 199 VAL B O 1
ATOM 3981 N N . LEU B 1 200 ? 28.672 -6.891 -3.027 1 70.31 200 LEU B N 1
ATOM 3982 C CA . LEU B 1 200 ? 29.094 -8.18 -2.498 1 70.31 200 LEU B CA 1
ATOM 3983 C C . LEU B 1 200 ? 27.891 -9.047 -2.145 1 70.31 200 LEU B C 1
ATOM 3985 O O . LEU B 1 200 ? 27.875 -10.242 -2.432 1 70.31 200 LEU B O 1
ATOM 3989 N N . ALA B 1 201 ? 27 -8.438 -1.584 1 70.56 201 ALA B N 1
ATOM 3990 C CA . ALA B 1 201 ? 25.797 -9.164 -1.212 1 70.56 201 ALA B CA 1
ATOM 3991 C C . ALA B 1 201 ? 25.078 -9.703 -2.447 1 70.56 201 ALA B C 1
ATOM 3993 O O . ALA B 1 201 ? 24.641 -10.852 -2.465 1 70.56 201 ALA B O 1
ATOM 3994 N N . ASP B 1 202 ? 25.047 -8.891 -3.42 1 76.06 202 ASP B N 1
ATOM 3995 C CA . ASP B 1 202 ? 24.422 -9.289 -4.672 1 76.06 202 ASP B CA 1
ATOM 3996 C C . ASP B 1 202 ? 25.172 -10.438 -5.336 1 76.06 202 ASP B C 1
ATOM 3998 O O . ASP B 1 202 ? 24.578 -11.391 -5.82 1 76.06 202 ASP B O 1
ATOM 4002 N N . ALA B 1 203 ? 26.484 -10.289 -5.312 1 78.75 203 ALA B N 1
ATOM 4003 C CA . ALA B 1 203 ? 27.328 -11.328 -5.895 1 78.75 203 ALA B CA 1
ATOM 4004 C C . ALA B 1 203 ? 27.188 -12.641 -5.125 1 78.75 203 ALA B C 1
ATOM 4006 O O . ALA B 1 203 ? 27.156 -13.719 -5.719 1 78.75 203 ALA B O 1
ATOM 4007 N N . LEU B 1 204 ? 27.047 -12.547 -3.906 1 80.56 204 LEU B N 1
ATOM 4008 C CA . LEU B 1 204 ? 26.938 -13.734 -3.064 1 80.56 204 LEU B CA 1
ATOM 4009 C C . LEU B 1 204 ? 25.656 -14.508 -3.371 1 80.56 204 LEU B C 1
ATOM 4011 O O . LEU B 1 204 ? 25.672 -15.734 -3.473 1 80.56 204 LEU B O 1
ATOM 4015 N N . THR B 1 205 ? 24.641 -13.797 -3.576 1 83.56 205 THR B N 1
ATOM 4016 C CA . THR B 1 205 ? 23.375 -14.469 -3.863 1 83.56 205 THR B CA 1
ATOM 4017 C C . THR B 1 205 ? 23.438 -15.203 -5.199 1 83.56 205 THR B C 1
ATOM 4019 O O . THR B 1 205 ? 22.969 -16.328 -5.32 1 83.56 205 THR B O 1
ATOM 4022 N N . SER B 1 206 ? 24.078 -14.594 -6.148 1 88.62 206 SER B N 1
ATOM 4023 C CA . SER B 1 206 ? 24.219 -15.227 -7.461 1 88.62 206 SER B CA 1
ATOM 4024 C C . SER B 1 206 ? 25.141 -16.438 -7.402 1 88.62 206 SER B C 1
ATOM 4026 O O . SER B 1 206 ? 24.844 -17.484 -7.988 1 88.62 206 SER B O 1
ATOM 4028 N N . VAL B 1 207 ? 26.188 -16.25 -6.688 1 89.56 207 VAL B N 1
ATOM 4029 C CA . VAL B 1 207 ? 27.141 -17.344 -6.559 1 89.56 207 VAL B CA 1
ATOM 4030 C C . VAL B 1 207 ? 26.484 -18.516 -5.844 1 89.56 207 VAL B C 1
ATOM 4032 O O . VAL B 1 207 ? 26.641 -19.672 -6.266 1 89.56 207 VAL B O 1
ATOM 4035 N N . LEU B 1 208 ? 25.766 -18.281 -4.852 1 88.62 208 LEU B N 1
ATOM 4036 C CA . LEU B 1 208 ? 25.078 -19.328 -4.109 1 88.62 208 LEU B CA 1
ATOM 4037 C C . LEU B 1 208 ? 24.047 -20.031 -4.98 1 88.62 208 LEU B C 1
ATOM 4039 O O . LEU B 1 208 ? 23.875 -21.25 -4.895 1 88.62 208 LEU B O 1
ATOM 4043 N N . ALA B 1 209 ? 23.438 -19.25 -5.816 1 91.75 209 ALA B N 1
ATOM 4044 C CA . ALA B 1 209 ? 22.469 -19.844 -6.738 1 91.75 209 ALA B CA 1
ATOM 4045 C C . ALA B 1 209 ? 23.156 -20.781 -7.723 1 91.75 209 ALA B C 1
ATOM 4047 O O . ALA B 1 209 ? 22.672 -21.891 -7.984 1 91.75 209 ALA B O 1
ATOM 4048 N N . ILE B 1 210 ? 24.281 -20.359 -8.195 1 92.75 210 ILE B N 1
ATOM 4049 C CA . ILE B 1 210 ? 25.031 -21.172 -9.148 1 92.75 210 ILE B CA 1
ATOM 4050 C C . ILE B 1 210 ? 25.531 -22.438 -8.469 1 92.75 210 ILE B C 1
ATOM 4052 O O . ILE B 1 210 ? 25.406 -23.531 -9.016 1 92.75 210 ILE B O 1
ATOM 4056 N N . VAL B 1 211 ? 25.969 -22.344 -7.285 1 92.31 211 VAL B N 1
ATOM 4057 C CA . VAL B 1 211 ? 26.469 -23.484 -6.52 1 92.31 211 VAL B CA 1
ATOM 4058 C C . VAL B 1 211 ? 25.328 -24.469 -6.258 1 92.31 211 VAL B C 1
ATOM 4060 O O . VAL B 1 211 ? 25.5 -25.688 -6.375 1 92.31 211 VAL B O 1
ATOM 4063 N N . ALA B 1 212 ? 24.25 -23.922 -5.918 1 93 212 ALA B N 1
ATOM 4064 C CA . ALA B 1 212 ? 23.078 -24.781 -5.668 1 93 212 ALA B CA 1
ATOM 4065 C C . ALA B 1 212 ? 22.688 -25.547 -6.922 1 93 212 ALA B C 1
ATOM 4067 O O . ALA B 1 212 ? 22.406 -26.75 -6.859 1 93 212 ALA B O 1
ATOM 4068 N N . LEU B 1 213 ? 22.766 -24.906 -8.047 1 92.75 213 LEU B N 1
ATOM 4069 C CA . LEU B 1 213 ? 22.391 -25.531 -9.312 1 92.75 213 LEU B CA 1
ATOM 4070 C C . LEU B 1 213 ? 23.422 -26.609 -9.695 1 92.75 213 LEU B C 1
ATOM 4072 O O . LEU B 1 213 ? 23.047 -27.703 -10.117 1 92.75 213 LEU B O 1
ATOM 4076 N N . LEU B 1 214 ? 24.656 -26.297 -9.492 1 92.38 214 LEU B N 1
ATOM 4077 C CA . LEU B 1 214 ? 25.719 -27.234 -9.82 1 92.38 214 LEU B CA 1
ATOM 4078 C C . LEU B 1 214 ? 25.688 -28.438 -8.883 1 92.38 214 LEU B C 1
ATOM 4080 O O . LEU B 1 214 ? 25.906 -29.578 -9.32 1 92.38 214 LEU B O 1
ATOM 4084 N N . GLY B 1 215 ? 25.469 -28.156 -7.656 1 91.62 215 GLY B N 1
ATOM 4085 C CA . GLY B 1 215 ? 25.328 -29.25 -6.699 1 91.62 215 GLY B CA 1
ATOM 4086 C C . GLY B 1 215 ? 24.156 -30.156 -7 1 91.62 215 GLY B C 1
ATOM 4087 O O . GLY B 1 215 ? 24.281 -31.375 -6.867 1 91.62 215 GLY B O 1
ATOM 4088 N N . ALA B 1 216 ? 23.109 -29.594 -7.387 1 88.19 216 ALA B N 1
ATOM 4089 C CA . ALA B 1 216 ? 21.938 -30.391 -7.754 1 88.19 216 ALA B CA 1
ATOM 4090 C C . ALA B 1 216 ? 22.188 -31.203 -9.023 1 88.19 216 ALA B C 1
ATOM 4092 O O . ALA B 1 216 ? 21.828 -32.375 -9.102 1 88.19 216 ALA B O 1
ATOM 4093 N N . LYS B 1 217 ? 22.844 -30.656 -9.906 1 89.44 217 LYS B N 1
ATOM 4094 C CA . LYS B 1 217 ? 23.078 -31.281 -11.203 1 89.44 217 LYS B CA 1
ATOM 4095 C C . LYS B 1 217 ? 24.125 -32.406 -11.086 1 89.44 217 LYS B C 1
ATOM 4097 O O . LYS B 1 217 ? 23.922 -33.5 -11.578 1 89.44 217 LYS B O 1
ATOM 4102 N N . TYR B 1 218 ? 25.25 -32.094 -10.359 1 91.75 218 TYR B N 1
ATOM 4103 C CA . TYR B 1 218 ? 26.391 -33 -10.422 1 91.75 218 TYR B CA 1
ATOM 4104 C C . TYR B 1 218 ? 26.438 -33.906 -9.195 1 91.75 218 TYR B C 1
ATOM 4106 O O . TYR B 1 218 ? 26.969 -35.031 -9.25 1 91.75 218 TYR B O 1
ATOM 4114 N N . LEU B 1 219 ? 25.844 -33.469 -8.148 1 91.38 219 LEU B N 1
ATOM 4115 C CA . LEU B 1 219 ? 25.938 -34.281 -6.922 1 91.38 219 LEU B CA 1
ATOM 4116 C C . LEU B 1 219 ? 24.594 -34.906 -6.574 1 91.38 219 LEU B C 1
ATOM 4118 O O . LEU B 1 219 ? 24.469 -35.625 -5.578 1 91.38 219 LEU B O 1
ATOM 4122 N N . GLY B 1 220 ? 23.547 -34.562 -7.293 1 86.38 220 GLY B N 1
ATOM 4123 C CA . GLY B 1 220 ? 22.219 -35.094 -7.039 1 86.38 220 GLY B CA 1
ATOM 4124 C C . GLY B 1 220 ? 21.562 -34.5 -5.816 1 86.38 220 GLY B C 1
ATOM 4125 O O . GLY B 1 220 ? 20.609 -35.062 -5.27 1 86.38 220 GLY B O 1
ATOM 4126 N N . ALA B 1 221 ? 22.234 -33.438 -5.398 1 89.06 221 ALA B N 1
ATOM 4127 C CA . ALA B 1 221 ? 21.672 -32.75 -4.246 1 89.06 221 ALA B CA 1
ATOM 4128 C C . ALA B 1 221 ? 20.531 -31.812 -4.672 1 89.06 221 ALA B C 1
ATOM 4130 O O . ALA B 1 221 ? 20.672 -30.594 -4.598 1 89.06 221 ALA B O 1
ATOM 4131 N N . GLY B 1 222 ? 19.422 -32.438 -5.02 1 88.38 222 GLY B N 1
ATOM 4132 C CA . GLY B 1 222 ? 18.281 -31.703 -5.562 1 88.38 222 GLY B CA 1
ATOM 4133 C C . GLY B 1 222 ? 17.656 -30.75 -4.57 1 88.38 222 GLY B C 1
ATOM 4134 O O . GLY B 1 222 ? 16.953 -29.812 -4.961 1 88.38 222 GLY B O 1
ATOM 4135 N N . TRP B 1 223 ? 18.047 -30.969 -3.303 1 90.62 223 TRP B N 1
ATOM 4136 C CA . TRP B 1 223 ? 17.469 -30.141 -2.258 1 90.62 223 TRP B CA 1
ATOM 4137 C C . TRP B 1 223 ? 18.156 -28.766 -2.209 1 90.62 223 TRP B C 1
ATOM 4139 O O . TRP B 1 223 ? 17.641 -27.828 -1.608 1 90.62 223 TRP B O 1
ATOM 4149 N N . LEU B 1 224 ? 19.266 -28.625 -2.842 1 91.75 224 LEU B N 1
ATOM 4150 C CA . LEU B 1 224 ? 20.016 -27.375 -2.799 1 91.75 224 LEU B CA 1
ATOM 4151 C C . LEU B 1 224 ? 19.266 -26.25 -3.508 1 91.75 224 LEU B C 1
ATOM 4153 O O . LEU B 1 224 ? 19.25 -25.109 -3.045 1 91.75 224 LEU B O 1
ATOM 4157 N N . ASP B 1 225 ? 18.594 -26.625 -4.602 1 93.62 225 ASP B N 1
ATOM 4158 C CA . ASP B 1 225 ? 17.875 -25.625 -5.379 1 93.62 225 ASP B CA 1
ATOM 4159 C C . ASP B 1 225 ? 16.703 -25.047 -4.582 1 93.62 225 ASP B C 1
ATOM 4161 O O . ASP B 1 225 ? 16.656 -23.828 -4.328 1 93.62 225 ASP B O 1
ATOM 4165 N N . PRO B 1 226 ? 15.82 -25.875 -4.016 1 94.56 226 PRO B N 1
ATOM 4166 C CA . PRO B 1 226 ? 14.734 -25.312 -3.205 1 94.56 226 PRO B CA 1
ATOM 4167 C C . PRO B 1 226 ? 15.234 -24.688 -1.902 1 94.56 226 PRO B C 1
ATOM 4169 O O . PRO B 1 226 ? 14.648 -23.734 -1.409 1 94.56 226 PRO B O 1
ATOM 4172 N N . ALA B 1 227 ? 16.328 -25.141 -1.353 1 94.62 227 ALA B N 1
ATOM 4173 C CA . ALA B 1 227 ? 16.906 -24.516 -0.165 1 94.62 227 ALA B CA 1
ATOM 4174 C C . ALA B 1 227 ? 17.312 -23.078 -0.448 1 94.62 227 ALA B C 1
ATOM 4176 O O . ALA B 1 227 ? 17.062 -22.188 0.363 1 94.62 227 ALA B O 1
ATOM 4177 N N . MET B 1 228 ? 17.891 -22.938 -1.565 1 92.69 228 MET B N 1
ATOM 4178 C CA . MET B 1 228 ? 18.281 -21.578 -1.961 1 92.69 228 MET B CA 1
ATOM 4179 C C . MET B 1 228 ? 17.047 -20.719 -2.229 1 92.69 228 MET B C 1
ATOM 4181 O O . MET B 1 228 ? 17.047 -19.516 -1.979 1 92.69 228 MET B O 1
ATOM 4185 N N . GLY B 1 229 ? 16.047 -21.359 -2.758 1 93.5 229 GLY B N 1
ATOM 4186 C CA . GLY B 1 229 ? 14.773 -20.656 -2.914 1 93.5 229 GLY B CA 1
ATOM 4187 C C . GLY B 1 229 ? 14.211 -20.141 -1.602 1 93.5 229 GLY B C 1
ATOM 4188 O O . GLY B 1 229 ? 13.711 -19.016 -1.532 1 93.5 229 GLY B O 1
ATOM 4189 N N . ILE B 1 230 ? 14.367 -20.906 -0.583 1 95.38 230 ILE B N 1
ATOM 4190 C CA . ILE B 1 230 ? 13.867 -20.531 0.737 1 95.38 230 ILE B CA 1
ATOM 4191 C C . ILE B 1 230 ? 14.703 -19.391 1.302 1 95.38 230 ILE B C 1
ATOM 4193 O O . ILE B 1 230 ? 14.156 -18.406 1.801 1 95.38 230 ILE B O 1
ATOM 4197 N N . VAL B 1 231 ? 16.016 -19.5 1.159 1 93.88 231 VAL B N 1
ATOM 4198 C CA . VAL B 1 231 ? 16.922 -18.453 1.632 1 93.88 231 VAL B CA 1
ATOM 4199 C C . VAL B 1 231 ? 16.594 -17.141 0.911 1 93.88 231 VAL B C 1
ATOM 4201 O O . VAL B 1 231 ? 16.484 -16.094 1.545 1 93.88 231 VAL B O 1
ATOM 4204 N N . GLY B 1 232 ? 16.484 -17.25 -0.394 1 92 232 GLY B N 1
ATOM 4205 C CA . GLY B 1 232 ? 16.141 -16.078 -1.171 1 92 232 GLY B CA 1
ATOM 4206 C C . GLY B 1 232 ? 14.812 -15.461 -0.773 1 92 232 GLY B C 1
ATOM 4207 O O . GLY B 1 232 ? 14.688 -14.242 -0.66 1 92 232 GLY B O 1
ATOM 4208 N N . ALA B 1 233 ? 13.828 -16.297 -0.532 1 95.44 233 ALA B N 1
ATOM 4209 C CA . ALA B 1 233 ? 12.508 -15.828 -0.114 1 95.44 233 ALA B CA 1
ATOM 4210 C C . ALA B 1 233 ? 12.578 -15.086 1.217 1 95.44 233 ALA B C 1
ATOM 4212 O O . ALA B 1 233 ? 11.961 -14.031 1.383 1 95.44 233 ALA B O 1
ATOM 4213 N N . LEU B 1 234 ? 13.352 -15.602 2.135 1 95.06 234 LEU B N 1
ATOM 4214 C CA . LEU B 1 234 ? 13.492 -14.992 3.453 1 95.06 234 LEU B CA 1
ATOM 4215 C C . LEU B 1 234 ? 14.211 -13.656 3.363 1 95.06 234 LEU B C 1
ATOM 4217 O O . LEU B 1 234 ? 13.828 -12.688 4.031 1 95.06 234 LEU B O 1
ATOM 4221 N N . LEU B 1 235 ? 15.25 -13.617 2.551 1 91.44 235 LEU B N 1
ATOM 4222 C CA . LEU B 1 235 ? 16 -12.375 2.381 1 91.44 235 LEU B CA 1
ATOM 4223 C C . LEU B 1 235 ? 15.125 -11.281 1.785 1 91.44 235 LEU B C 1
ATOM 4225 O O . LEU B 1 235 ? 15.102 -10.156 2.289 1 91.44 235 LEU B O 1
ATOM 4229 N N . VAL B 1 236 ? 14.422 -11.648 0.754 1 93.31 236 VAL B N 1
ATOM 4230 C CA . VAL B 1 236 ? 13.57 -10.68 0.07 1 93.31 236 VAL B CA 1
ATOM 4231 C C . VAL B 1 236 ? 12.422 -10.258 0.987 1 93.31 236 VAL B C 1
ATOM 4233 O O . VAL B 1 236 ? 12.07 -9.078 1.053 1 93.31 236 VAL B O 1
ATOM 4236 N N . ALA B 1 237 ? 11.859 -11.211 1.718 1 96.19 237 ALA B N 1
ATOM 4237 C CA . ALA B 1 237 ? 10.781 -10.906 2.654 1 96.19 237 ALA B CA 1
ATOM 4238 C C . ALA B 1 237 ? 11.25 -9.938 3.738 1 96.19 237 ALA B C 1
ATOM 4240 O O . ALA B 1 237 ? 10.531 -9.008 4.102 1 96.19 237 ALA B O 1
ATOM 4241 N N . ASN B 1 238 ? 12.422 -10.148 4.219 1 94.38 238 ASN B N 1
ATOM 4242 C CA . ASN B 1 238 ? 12.977 -9.281 5.25 1 94.38 238 ASN B CA 1
ATOM 4243 C C . ASN B 1 238 ? 13.219 -7.871 4.723 1 94.38 238 ASN B C 1
ATOM 4245 O O . ASN B 1 238 ? 12.922 -6.887 5.406 1 94.38 238 ASN B O 1
ATOM 4249 N N . TRP B 1 239 ? 13.773 -7.848 3.568 1 90.88 239 TRP B N 1
ATOM 4250 C CA . TRP B 1 239 ? 13.977 -6.547 2.939 1 90.88 239 TRP B CA 1
ATOM 4251 C C . TRP B 1 239 ? 12.656 -5.824 2.732 1 90.88 239 TRP B C 1
ATOM 4253 O O . TRP B 1 239 ? 12.531 -4.637 3.039 1 90.88 239 TRP B O 1
ATOM 4263 N N . SER B 1 240 ? 11.68 -6.512 2.217 1 96 240 SER B N 1
ATOM 4264 C CA . SER B 1 240 ? 10.359 -5.934 1.966 1 96 240 SER B CA 1
ATOM 4265 C C . SER B 1 240 ? 9.719 -5.441 3.258 1 96 240 SER B C 1
ATOM 4267 O O . SER B 1 240 ? 9.117 -4.367 3.285 1 96 240 SER B O 1
ATOM 4269 N N . ARG B 1 241 ? 9.906 -6.195 4.312 1 95.44 241 ARG B N 1
ATOM 4270 C CA . ARG B 1 241 ? 9.375 -5.801 5.613 1 95.44 241 ARG B CA 1
ATOM 4271 C C . ARG B 1 241 ? 9.984 -4.48 6.074 1 95.44 241 ARG B C 1
ATOM 4273 O O . ARG B 1 241 ? 9.273 -3.607 6.578 1 95.44 241 ARG B O 1
ATOM 4280 N N . GLY B 1 242 ? 11.273 -4.41 5.953 1 93.56 242 GLY B N 1
ATOM 4281 C CA . GLY B 1 242 ? 11.945 -3.176 6.32 1 93.56 242 GLY B CA 1
ATOM 4282 C C . GLY B 1 242 ? 11.477 -1.976 5.52 1 93.56 242 GLY B C 1
ATOM 4283 O O . GLY B 1 242 ? 11.203 -0.915 6.086 1 93.56 242 GLY B O 1
ATOM 4284 N N . LEU B 1 243 ? 11.391 -2.219 4.23 1 91.62 243 LEU B N 1
ATOM 4285 C CA . LEU B 1 243 ? 10.961 -1.129 3.359 1 91.62 243 LEU B CA 1
ATOM 4286 C C . LEU B 1 243 ? 9.508 -0.751 3.637 1 91.62 243 LEU B C 1
ATOM 4288 O O . LEU B 1 243 ? 9.164 0.433 3.662 1 91.62 243 LEU B O 1
ATOM 4292 N N . MET B 1 244 ? 8.641 -1.723 3.854 1 95.12 244 MET B N 1
ATOM 4293 C CA . MET B 1 244 ? 7.254 -1.442 4.207 1 95.12 244 MET B CA 1
ATOM 4294 C C . MET B 1 244 ? 7.176 -0.64 5.504 1 95.12 244 MET B C 1
ATOM 4296 O O . MET B 1 244 ? 6.387 0.302 5.605 1 95.12 244 MET B O 1
ATOM 4300 N N . ALA B 1 245 ? 8 -0.926 6.461 1 91.06 245 ALA B N 1
ATOM 4301 C CA . ALA B 1 245 ? 8.008 -0.222 7.738 1 91.06 245 ALA B CA 1
ATOM 4302 C C . ALA B 1 245 ? 8.445 1.229 7.562 1 91.06 245 ALA B C 1
ATOM 4304 O O . ALA B 1 245 ? 7.789 2.146 8.07 1 91.06 245 ALA B O 1
ATOM 4305 N N . SER B 1 246 ? 9.5 1.377 6.828 1 86.25 246 SER B N 1
ATOM 4306 C CA . SER B 1 246 ? 10.031 2.729 6.66 1 86.25 246 SER B CA 1
ATOM 4307 C C . SER B 1 246 ? 9.078 3.596 5.848 1 86.25 246 SER B C 1
ATOM 4309 O O . SER B 1 246 ? 8.859 4.766 6.176 1 86.25 246 SER B O 1
ATOM 4311 N N . THR B 1 247 ? 8.508 3.07 4.812 1 89.06 247 THR B N 1
ATOM 4312 C CA . THR B 1 247 ? 7.602 3.842 3.967 1 89.06 247 THR B CA 1
ATOM 4313 C C . THR B 1 247 ? 6.273 4.082 4.676 1 89.06 247 THR B C 1
ATOM 4315 O O . THR B 1 247 ? 5.652 5.137 4.504 1 89.06 247 THR B O 1
ATOM 4318 N N . SER B 1 248 ? 5.797 3.1 5.48 1 90.31 248 SER B N 1
ATOM 4319 C CA . SER B 1 248 ? 4.559 3.281 6.234 1 90.31 248 SER B CA 1
ATOM 4320 C C . SER B 1 248 ? 4.684 4.43 7.234 1 90.31 248 SER B C 1
ATOM 4322 O O . SER B 1 248 ? 3.711 5.137 7.496 1 90.31 248 SER B O 1
ATOM 4324 N N . ARG B 1 249 ? 5.852 4.641 7.777 1 82.5 249 ARG B N 1
ATOM 4325 C CA . ARG B 1 249 ? 6.07 5.734 8.719 1 82.5 249 ARG B CA 1
ATOM 4326 C C . ARG B 1 249 ? 5.828 7.086 8.062 1 82.5 249 ARG B C 1
ATOM 4328 O O . ARG B 1 249 ? 5.266 7.992 8.68 1 82.5 249 ARG B O 1
ATOM 4335 N N . VAL B 1 250 ? 6.234 7.188 6.848 1 80 250 VAL B N 1
ATOM 4336 C CA . VAL B 1 250 ? 6.047 8.422 6.098 1 80 250 VAL B CA 1
ATOM 4337 C C . VAL B 1 250 ? 4.57 8.594 5.746 1 80 250 VAL B C 1
ATOM 4339 O O . VAL B 1 250 ? 4.004 9.68 5.922 1 80 250 VAL B O 1
ATOM 4342 N N . LEU B 1 251 ? 3.969 7.5 5.34 1 84.81 251 LEU B N 1
ATOM 4343 C CA . LEU B 1 251 ? 2.582 7.547 4.891 1 84.81 251 LEU B CA 1
ATOM 4344 C C . LEU B 1 251 ? 1.643 7.828 6.059 1 84.81 251 LEU B C 1
ATOM 4346 O O . LEU B 1 251 ? 0.615 8.492 5.891 1 84.81 251 LEU B O 1
ATOM 4350 N N . LEU B 1 252 ? 2.014 7.379 7.199 1 81.75 252 LEU B N 1
ATOM 4351 C CA . LEU B 1 252 ? 1.148 7.504 8.367 1 81.75 252 LEU B CA 1
ATOM 4352 C C . LEU B 1 252 ? 1.491 8.75 9.172 1 81.75 252 LEU B C 1
ATOM 4354 O O . LEU B 1 252 ? 0.94 8.969 10.25 1 81.75 252 LEU B O 1
ATOM 4358 N N . ASP B 1 253 ? 2.348 9.523 8.633 1 77.75 253 ASP B N 1
ATOM 4359 C CA . ASP B 1 253 ? 2.754 10.766 9.289 1 77.75 253 ASP B CA 1
ATOM 4360 C C . ASP B 1 253 ? 3.262 10.5 10.703 1 77.75 253 ASP B C 1
ATOM 4362 O O . ASP B 1 253 ? 2.869 11.188 11.648 1 77.75 253 ASP B O 1
ATOM 4366 N N . HIS B 1 254 ? 3.969 9.461 10.742 1 72.88 254 HIS B N 1
ATOM 4367 C CA . HIS B 1 254 ? 4.555 9.188 12.055 1 72.88 254 HIS B CA 1
ATOM 4368 C C . HIS B 1 254 ? 5.41 10.359 12.531 1 72.88 254 HIS B C 1
ATOM 4370 O O . HIS B 1 254 ? 6.125 10.977 11.734 1 72.88 254 HIS B O 1
ATOM 4376 N N . GLN B 1 255 ? 5.156 10.664 13.781 1 72.44 255 GLN B N 1
ATOM 4377 C CA . GLN B 1 255 ? 5.926 11.766 14.367 1 72.44 255 GLN B CA 1
ATOM 4378 C C . GLN B 1 255 ? 7.426 11.492 14.281 1 72.44 255 GLN B C 1
ATOM 4380 O O . GLN B 1 255 ? 7.852 10.336 14.273 1 72.44 255 GLN B O 1
ATOM 4385 N N . ALA B 1 256 ? 8.109 12.594 14.031 1 73.38 256 ALA B N 1
ATOM 4386 C CA . ALA B 1 256 ? 9.57 12.508 14.062 1 73.38 256 ALA B CA 1
ATOM 4387 C C . ALA B 1 256 ? 10.055 11.883 15.367 1 73.38 256 ALA B C 1
ATOM 4389 O O . ALA B 1 256 ? 9.32 11.844 16.359 1 73.38 256 ALA B O 1
ATOM 4390 N N . PRO B 1 257 ? 11.203 11.328 15.312 1 72.81 257 PRO B N 1
ATOM 4391 C CA . PRO B 1 257 ? 11.75 10.719 16.531 1 72.81 257 PRO B CA 1
ATOM 4392 C C . PRO B 1 257 ? 11.734 11.664 17.719 1 72.81 257 PRO B C 1
ATOM 4394 O O . PRO B 1 257 ? 11.766 12.891 17.547 1 72.81 257 PRO B O 1
ATOM 4397 N N . ASP B 1 258 ? 11.617 11.094 18.859 1 78.38 258 ASP B N 1
ATOM 4398 C CA . ASP B 1 258 ? 11.555 11.836 20.109 1 78.38 258 ASP B CA 1
ATOM 4399 C C . ASP B 1 258 ? 12.719 12.812 20.234 1 78.38 258 ASP B C 1
ATOM 4401 O O . ASP B 1 258 ? 12.562 13.906 20.781 1 78.38 258 ASP B O 1
ATOM 4405 N N . ALA B 1 259 ? 13.82 12.359 19.656 1 80 259 ALA B N 1
ATOM 4406 C CA . ALA B 1 259 ? 15.008 13.195 19.734 1 80 259 ALA B CA 1
ATOM 4407 C C . ALA B 1 259 ? 14.789 14.531 19.031 1 80 259 ALA B C 1
ATOM 4409 O O . ALA B 1 259 ? 15.195 15.586 19.531 1 80 259 ALA B O 1
ATOM 4410 N N . VAL B 1 260 ? 14.094 14.461 17.922 1 81.69 260 VAL B N 1
ATOM 4411 C CA . VAL B 1 260 ? 13.82 15.672 17.141 1 81.69 260 VAL B CA 1
ATOM 4412 C C . VAL B 1 260 ? 12.82 16.547 17.875 1 81.69 260 VAL B C 1
ATOM 4414 O O . VAL B 1 260 ? 13.008 17.766 17.984 1 81.69 260 VAL B O 1
ATOM 4417 N N . ARG B 1 261 ? 11.82 15.992 18.453 1 84.5 261 ARG B N 1
ATOM 4418 C CA . ARG B 1 261 ? 10.789 16.734 19.172 1 84.5 261 ARG B CA 1
ATOM 4419 C C . ARG B 1 261 ? 11.367 17.359 20.438 1 84.5 261 ARG B C 1
ATOM 4421 O O . ARG B 1 261 ? 11.055 18.516 20.766 1 84.5 261 ARG B O 1
ATOM 4428 N N . ALA B 1 262 ? 12.234 16.656 21.125 1 86 262 ALA B N 1
ATOM 4429 C CA . ALA B 1 262 ? 12.867 17.172 22.328 1 86 262 ALA B CA 1
ATOM 4430 C C . ALA B 1 262 ? 13.773 18.359 22.016 1 86 262 ALA B C 1
ATOM 4432 O O . ALA B 1 262 ? 13.797 19.344 22.766 1 86 262 ALA B O 1
ATOM 4433 N N . ARG B 1 263 ? 14.422 18.219 20.969 1 87.62 263 ARG B N 1
ATOM 4434 C CA . ARG B 1 263 ? 15.312 19.297 20.562 1 87.62 263 ARG B CA 1
ATOM 4435 C C . ARG B 1 263 ? 14.516 20.562 20.234 1 87.62 263 ARG B C 1
ATOM 4437 O O . ARG B 1 263 ? 14.93 21.672 20.594 1 87.62 263 ARG B O 1
ATOM 4444 N N . LEU B 1 264 ? 13.422 20.391 19.578 1 86.94 264 LEU B N 1
ATOM 4445 C CA . LEU B 1 264 ? 12.562 21.531 19.25 1 86.94 264 LEU B CA 1
ATOM 4446 C C . LEU B 1 264 ? 11.977 22.141 20.516 1 86.94 264 LEU B C 1
ATOM 4448 O O . LEU B 1 264 ? 11.922 23.375 20.641 1 86.94 264 LEU B O 1
ATOM 4452 N N . ARG B 1 265 ? 11.562 21.344 21.422 1 87.94 265 ARG B N 1
ATOM 4453 C CA . ARG B 1 265 ? 11.023 21.844 22.688 1 87.94 265 ARG B CA 1
ATOM 4454 C C . ARG B 1 265 ? 12.07 22.641 23.453 1 87.94 265 ARG B C 1
ATOM 4456 O O . ARG B 1 265 ? 11.773 23.703 24.016 1 87.94 265 ARG B O 1
ATOM 4463 N N . ALA B 1 266 ? 13.258 22.125 23.469 1 88.19 266 ALA B N 1
ATOM 4464 C CA . ALA B 1 266 ? 14.352 22.797 24.188 1 88.19 266 ALA B CA 1
ATOM 4465 C C . ALA B 1 266 ? 14.656 24.156 23.562 1 88.19 266 ALA B C 1
ATOM 4467 O O . ALA B 1 266 ? 15.008 25.094 24.281 1 88.19 266 ALA B O 1
ATOM 4468 N N . GLU B 1 267 ? 14.477 24.188 22.281 1 87.88 267 GLU B N 1
ATOM 4469 C CA . GLU B 1 267 ? 14.766 25.422 21.562 1 87.88 267 GLU B CA 1
ATOM 4470 C C . GLU B 1 267 ? 13.727 26.5 21.859 1 87.88 267 GLU B C 1
ATOM 4472 O O . GLU B 1 267 ? 14.031 27.703 21.844 1 87.88 267 GLU B O 1
ATOM 4477 N N . PHE B 1 268 ? 12.531 26.094 22.156 1 87.12 268 PHE B N 1
ATOM 4478 C CA . PHE B 1 268 ? 11.445 27.078 22.266 1 87.12 268 PHE B CA 1
ATOM 4479 C C . PHE B 1 268 ? 11.062 27.297 23.719 1 87.12 268 PHE B C 1
ATOM 4481 O O . PHE B 1 268 ? 10.547 28.359 24.078 1 87.12 268 PHE B O 1
ATOM 4488 N N . GLU B 1 269 ? 11.219 26.312 24.438 1 84.12 269 GLU B N 1
ATOM 4489 C CA . GLU B 1 269 ? 10.766 26.422 25.828 1 84.12 269 GLU B CA 1
ATOM 4490 C C . GLU B 1 269 ? 11.812 27.125 26.688 1 84.12 269 GLU B C 1
ATOM 4492 O O . GLU B 1 269 ? 12.469 26.484 27.516 1 84.12 269 GLU B O 1
ATOM 4497 N N . HIS B 1 270 ? 12.086 28.297 26.25 1 76.94 270 HIS B N 1
ATOM 4498 C CA . HIS B 1 270 ? 12.922 29.188 27.047 1 76.94 270 HIS B CA 1
ATOM 4499 C C . HIS B 1 270 ? 12.32 30.578 27.125 1 76.94 270 HIS B C 1
ATOM 4501 O O . HIS B 1 270 ? 11.453 30.938 26.312 1 76.94 270 HIS B O 1
ATOM 4507 N N . ASP B 1 271 ? 12.672 31.344 28.109 1 73 271 ASP B N 1
ATOM 4508 C CA . ASP B 1 271 ? 12.344 32.75 28.25 1 73 271 ASP B CA 1
ATOM 4509 C C . ASP B 1 271 ? 10.836 32.969 28.344 1 73 271 ASP B C 1
ATOM 4511 O O . ASP B 1 271 ? 10.297 33.938 27.781 1 73 271 ASP B O 1
ATOM 4515 N N . GLY B 1 272 ? 10.062 31.938 28.75 1 78.69 272 GLY B N 1
ATOM 4516 C CA . GLY B 1 272 ? 8.641 32.125 28.984 1 78.69 272 GLY B CA 1
ATOM 4517 C C . GLY B 1 272 ? 7.766 31.547 27.891 1 78.69 272 GLY B C 1
ATOM 4518 O O . GLY B 1 272 ? 6.551 31.438 28.062 1 78.69 272 GLY B O 1
ATOM 4519 N N . ASP B 1 273 ? 8.359 31.25 26.75 1 86.62 273 ASP B N 1
ATOM 4520 C CA . ASP B 1 273 ? 7.59 30.625 25.672 1 86.62 273 ASP B CA 1
ATOM 4521 C C . ASP B 1 273 ? 7.34 29.156 25.984 1 86.62 273 ASP B C 1
ATOM 4523 O O . ASP B 1 273 ? 8.211 28.469 26.531 1 86.62 273 ASP B O 1
ATOM 4527 N N . ARG B 1 274 ? 6.145 28.75 25.75 1 87.5 274 ARG B N 1
ATOM 4528 C CA . ARG B 1 274 ? 5.789 27.344 25.922 1 87.5 274 ARG B CA 1
ATOM 4529 C C . ARG B 1 274 ? 5.219 26.766 24.625 1 87.5 274 ARG B C 1
ATOM 4531 O O . ARG B 1 274 ? 4.465 27.438 23.922 1 87.5 274 ARG B O 1
ATOM 4538 N N . LEU B 1 275 ? 5.656 25.578 24.344 1 88.31 275 LEU B N 1
ATOM 4539 C CA . LEU B 1 275 ? 5.102 24.859 23.188 1 88.31 275 LEU B CA 1
ATOM 4540 C C . LEU B 1 275 ? 3.889 24.047 23.609 1 88.31 275 LEU B C 1
ATOM 4542 O O . LEU B 1 275 ? 4.031 22.984 24.234 1 88.31 275 LEU B O 1
ATOM 4546 N N . ALA B 1 276 ? 2.707 24.578 23.281 1 82.5 276 ALA B N 1
ATOM 4547 C CA . ALA B 1 276 ? 1.463 23.906 23.641 1 82.5 276 ALA B CA 1
ATOM 4548 C C . ALA B 1 276 ? 1.255 22.656 22.797 1 82.5 276 ALA B C 1
ATOM 4550 O O . ALA B 1 276 ? 0.693 21.656 23.281 1 82.5 276 ALA B O 1
ATOM 4551 N N . ASP B 1 277 ? 1.6 22.703 21.578 1 83.19 277 ASP B N 1
ATOM 4552 C CA . ASP B 1 277 ? 1.45 21.578 20.672 1 83.19 277 ASP B CA 1
ATOM 4553 C C . ASP B 1 277 ? 2.592 21.531 19.656 1 83.19 277 ASP B C 1
ATOM 4555 O O . ASP B 1 277 ? 3.064 22.578 19.203 1 83.19 277 ASP B O 1
ATOM 4559 N N . LEU B 1 278 ? 3.129 20.391 19.531 1 84.5 278 LEU B N 1
ATOM 4560 C CA . LEU B 1 278 ? 4.207 20.156 18.578 1 84.5 278 LEU B CA 1
ATOM 4561 C C . LEU B 1 278 ? 3.945 18.906 17.75 1 84.5 278 LEU B C 1
ATOM 4563 O O . LEU B 1 278 ? 3.791 17.812 18.297 1 84.5 278 LEU B O 1
ATOM 4567 N N . HIS B 1 279 ? 3.77 19.078 16.453 1 80.56 279 HIS B N 1
ATOM 4568 C CA . HIS B 1 279 ? 3.6 17.969 15.516 1 80.56 279 HIS B CA 1
ATOM 4569 C C . HIS B 1 279 ? 4.637 18.031 14.398 1 80.56 279 HIS B C 1
ATOM 4571 O O . HIS B 1 279 ? 4.699 19 13.656 1 80.56 279 HIS B O 1
ATOM 4577 N N . VAL B 1 280 ? 5.52 17.062 14.461 1 82.81 280 VAL B N 1
ATOM 4578 C CA . VAL B 1 280 ? 6.547 16.969 13.43 1 82.81 280 VAL B CA 1
ATOM 4579 C C . VAL B 1 280 ? 6.414 15.641 12.688 1 82.81 280 VAL B C 1
ATOM 4581 O O . VAL B 1 280 ? 6.344 14.578 13.305 1 82.81 280 VAL B O 1
ATOM 4584 N N . TRP B 1 281 ? 6.301 15.695 11.43 1 76.31 281 TRP B N 1
ATOM 4585 C CA . TRP B 1 281 ? 6.168 14.461 10.664 1 76.31 281 TRP B CA 1
ATOM 4586 C C . TRP B 1 281 ? 7.008 14.516 9.391 1 76.31 281 TRP B C 1
ATOM 4588 O O . TRP B 1 281 ? 7.398 15.594 8.945 1 76.31 281 TRP B O 1
ATOM 4598 N N . SER B 1 282 ? 7.348 13.367 8.914 1 73.88 282 SER B N 1
ATOM 4599 C CA . SER B 1 282 ? 8.164 13.258 7.711 1 73.88 282 SER B CA 1
ATOM 4600 C C . SER B 1 282 ? 7.332 13.453 6.449 1 73.88 282 SER B C 1
ATOM 4602 O O . SER B 1 282 ? 6.227 12.914 6.344 1 73.88 282 SER B O 1
ATOM 4604 N N . VAL B 1 283 ? 7.777 14.328 5.586 1 68.31 283 VAL B N 1
ATOM 4605 C CA . VAL B 1 283 ? 7.07 14.562 4.332 1 68.31 283 VAL B CA 1
ATOM 4606 C C . VAL B 1 283 ? 7.875 13.977 3.172 1 68.31 283 VAL B C 1
ATOM 4608 O O . VAL B 1 283 ? 7.43 14.008 2.021 1 68.31 283 VAL B O 1
ATOM 4611 N N . GLY B 1 284 ? 9.031 13.453 3.467 1 62.78 284 GLY B N 1
ATOM 4612 C CA . GLY B 1 284 ? 9.945 12.859 2.506 1 62.78 284 GLY B CA 1
ATOM 4613 C C . GLY B 1 284 ? 11.289 12.484 3.107 1 62.78 284 GLY B C 1
ATOM 4614 O O . GLY B 1 284 ? 11.492 12.625 4.312 1 62.78 284 GLY B O 1
ATOM 4615 N N . PRO B 1 285 ? 12.125 11.945 2.215 1 62.16 285 PRO B N 1
ATOM 4616 C CA . PRO B 1 285 ? 13.438 11.586 2.744 1 62.16 285 PRO B CA 1
ATOM 4617 C C . PRO B 1 285 ? 14.211 12.797 3.266 1 62.16 285 PRO B C 1
ATOM 4619 O O . PRO B 1 285 ? 14.57 13.688 2.49 1 62.16 285 PRO B O 1
ATOM 4622 N N . GLY B 1 286 ? 14.43 12.828 4.566 1 64.56 286 GLY B N 1
ATOM 4623 C CA . GLY B 1 286 ? 15.25 13.867 5.164 1 64.56 286 GLY B CA 1
ATOM 4624 C C . GLY B 1 286 ? 14.516 15.188 5.32 1 64.56 286 GLY B C 1
ATOM 4625 O O . GLY B 1 286 ? 15.125 16.203 5.652 1 64.56 286 GLY B O 1
ATOM 4626 N N . VAL B 1 287 ? 13.289 15.242 4.906 1 71.5 287 VAL B N 1
ATOM 4627 C CA . VAL B 1 287 ? 12.531 16.484 5.02 1 71.5 287 VAL B CA 1
ATOM 4628 C C . VAL B 1 287 ? 11.328 16.266 5.941 1 71.5 287 VAL B C 1
ATOM 4630 O O . VAL B 1 287 ? 10.664 15.227 5.875 1 71.5 287 VAL B O 1
ATOM 4633 N N . SER B 1 288 ? 11.211 17.219 6.848 1 78.94 288 SER B N 1
ATOM 4634 C CA . SER B 1 288 ? 10.109 17.125 7.801 1 78.94 288 SER B CA 1
ATOM 4635 C C . SER B 1 288 ? 9.273 18.406 7.805 1 78.94 288 SER B C 1
ATOM 4637 O O . SER B 1 288 ? 9.727 19.453 7.336 1 78.94 288 SER B O 1
ATOM 4639 N N . ALA B 1 289 ? 8.055 18.266 8.125 1 80.12 289 ALA B N 1
ATOM 4640 C CA . ALA B 1 289 ? 7.156 19.391 8.391 1 80.12 289 ALA B CA 1
ATOM 4641 C C . ALA B 1 289 ? 6.797 19.469 9.867 1 80.12 289 ALA B C 1
ATOM 4643 O O . ALA B 1 289 ? 6.895 18.469 10.594 1 80.12 289 ALA B O 1
ATOM 4644 N N . ALA B 1 290 ? 6.527 20.703 10.312 1 85.06 290 ALA B N 1
ATOM 4645 C CA . ALA B 1 290 ? 6.23 20.875 11.734 1 85.06 290 ALA B CA 1
ATOM 4646 C C . ALA B 1 290 ? 5.09 21.875 11.938 1 85.06 290 ALA B C 1
ATOM 4648 O O . ALA B 1 290 ? 4.945 22.828 11.172 1 85.06 290 ALA B O 1
ATOM 4649 N N . ILE B 1 291 ? 4.238 21.547 12.828 1 84.62 291 ILE B N 1
ATOM 4650 C CA . ILE B 1 291 ? 3.244 22.484 13.352 1 84.62 291 ILE B CA 1
ATOM 4651 C C . ILE B 1 291 ? 3.547 22.781 14.82 1 84.62 291 ILE B C 1
ATOM 4653 O O . ILE B 1 291 ? 3.676 21.859 15.633 1 84.62 291 ILE B O 1
ATOM 4657 N N . LEU B 1 292 ? 3.754 24.047 15.094 1 88.62 292 LEU B N 1
ATOM 4658 C CA . LEU B 1 292 ? 4.059 24.484 16.453 1 88.62 292 LEU B CA 1
ATOM 4659 C C . LEU B 1 292 ? 2.979 25.422 16.984 1 88.62 292 LEU B C 1
ATOM 4661 O O . LEU B 1 292 ? 2.537 26.328 16.266 1 88.62 292 LEU B O 1
ATOM 4665 N N . SER B 1 293 ? 2.471 25.141 18.062 1 90.25 293 SER B N 1
ATOM 4666 C CA . SER B 1 293 ? 1.625 26.078 18.812 1 90.25 293 SER B CA 1
ATOM 4667 C C . SER B 1 293 ? 2.355 26.641 20.016 1 90.25 293 SER B C 1
ATOM 4669 O O . SER B 1 293 ? 2.627 25.922 20.984 1 90.25 293 SER B O 1
ATOM 4671 N N . ILE B 1 294 ? 2.648 27.938 19.969 1 90.06 294 ILE B N 1
ATOM 4672 C CA . ILE B 1 294 ? 3.432 28.609 21.016 1 90.06 294 ILE B CA 1
ATOM 4673 C C . ILE B 1 294 ? 2.518 29.469 21.859 1 90.06 294 ILE B C 1
ATOM 4675 O O . ILE B 1 294 ? 1.687 30.219 21.344 1 90.06 294 ILE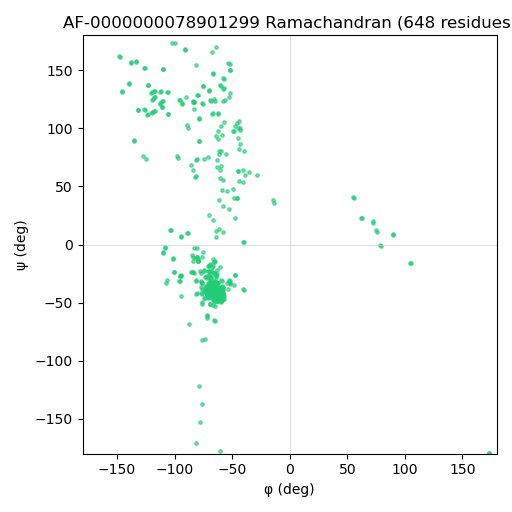 B O 1
ATOM 4679 N N . VAL B 1 295 ? 2.635 29.328 23.125 1 90.88 295 VAL B N 1
ATOM 4680 C CA . VAL B 1 295 ? 1.952 30.188 24.094 1 90.88 295 VAL B CA 1
ATOM 4681 C C . VAL B 1 295 ? 2.969 31.078 24.797 1 90.88 295 VAL B C 1
ATOM 4683 O O . VAL B 1 295 ? 3.938 30.578 25.375 1 90.88 295 VAL B O 1
ATOM 4686 N N . THR B 1 296 ? 2.752 32.344 24.719 1 89.88 296 THR B N 1
ATOM 4687 C CA . THR B 1 296 ? 3.729 33.281 25.266 1 89.88 296 THR B CA 1
ATOM 4688 C C . THR B 1 296 ? 3.039 34.531 25.781 1 89.88 296 THR B C 1
ATOM 4690 O O . THR B 1 296 ? 1.882 34.812 25.453 1 89.88 296 THR B O 1
ATOM 4693 N N . HIS B 1 297 ? 3.727 35.344 26.641 1 87.75 297 HIS B N 1
ATOM 4694 C CA . HIS B 1 297 ? 3.238 36.625 27.172 1 87.75 297 HIS B CA 1
ATOM 4695 C C . HIS B 1 297 ? 3.547 37.75 26.219 1 87.75 297 HIS B C 1
ATOM 4697 O O . HIS B 1 297 ? 2.887 38.812 26.25 1 87.75 297 HIS B O 1
ATOM 4703 N N . ALA B 1 298 ? 4.516 37.562 25.422 1 86.94 298 ALA B N 1
ATOM 4704 C CA . ALA B 1 298 ? 4.945 38.562 24.469 1 86.94 298 ALA B CA 1
ATOM 4705 C C . ALA B 1 298 ? 4.973 38.031 23.047 1 86.94 298 ALA B C 1
ATOM 4707 O O . ALA B 1 298 ? 6.043 37.719 22.516 1 86.94 298 ALA B O 1
ATOM 4708 N N . PRO B 1 299 ? 3.822 37.875 22.5 1 87.81 299 PRO B N 1
ATOM 4709 C CA . PRO B 1 299 ? 3.771 37.281 21.172 1 87.81 299 PRO B CA 1
ATOM 4710 C C . PRO B 1 299 ? 4.617 38.031 20.141 1 87.81 299 PRO B C 1
ATOM 4712 O O . PRO B 1 299 ? 4.551 39.25 20.062 1 87.81 299 PRO B O 1
ATOM 4715 N N . GLN B 1 300 ? 5.508 37.281 19.531 1 87 300 GLN B N 1
ATOM 4716 C CA . GLN B 1 300 ? 6.25 37.781 18.391 1 87 300 GLN B CA 1
ATOM 4717 C C . GLN B 1 300 ? 5.68 37.219 17.078 1 87 300 GLN B C 1
ATOM 4719 O O . GLN B 1 300 ? 4.758 36.406 17.094 1 87 300 GLN B O 1
ATOM 4724 N N . SER B 1 301 ? 6.223 37.75 15.992 1 87.56 301 SER B N 1
ATOM 4725 C CA . SER B 1 301 ? 5.77 37.281 14.688 1 87.56 301 SER B CA 1
ATOM 4726 C C . SER B 1 301 ? 6.168 35.812 14.461 1 87.56 301 SER B C 1
ATOM 4728 O O . SER B 1 301 ? 7.176 35.344 14.992 1 87.56 301 SER B O 1
ATOM 4730 N N . PRO B 1 302 ? 5.348 35.031 13.727 1 89.62 302 PRO B N 1
ATOM 4731 C CA . PRO B 1 302 ? 5.703 33.656 13.406 1 89.62 302 PRO B CA 1
ATOM 4732 C C . PRO B 1 302 ? 7.086 33.531 12.773 1 89.62 302 PRO B C 1
ATOM 4734 O O . PRO B 1 302 ? 7.789 32.531 13.008 1 89.62 302 PRO B O 1
ATOM 4737 N N . GLU B 1 303 ? 7.496 34.531 12.062 1 88.31 303 GLU B N 1
ATOM 4738 C CA . GLU B 1 303 ? 8.805 34.5 11.414 1 88.31 303 GLU B CA 1
ATOM 4739 C C . GLU B 1 303 ? 9.93 34.5 12.445 1 88.31 303 GLU B C 1
ATOM 4741 O O . GLU B 1 303 ? 10.961 33.844 12.227 1 88.31 303 GLU B O 1
ATOM 4746 N N . HIS B 1 304 ? 9.664 35.25 13.492 1 88.81 304 HIS B N 1
ATOM 4747 C CA . HIS B 1 304 ? 10.633 35.281 14.578 1 88.81 304 HIS B CA 1
ATOM 4748 C C . HIS B 1 304 ? 10.875 33.875 15.133 1 88.81 304 HIS B C 1
ATOM 4750 O O . HIS B 1 304 ? 12.023 33.469 15.328 1 88.81 304 HIS B O 1
ATOM 4756 N N . TYR B 1 305 ? 9.828 33.125 15.312 1 89.75 305 TYR B N 1
ATOM 4757 C CA . TYR B 1 305 ? 9.922 31.781 15.883 1 89.75 305 TYR B CA 1
ATOM 4758 C C . TYR B 1 305 ? 10.445 30.797 14.844 1 89.75 305 TYR B C 1
ATOM 4760 O O . TYR B 1 305 ? 11.164 29.859 15.188 1 89.75 305 TYR B O 1
ATOM 4768 N N . ARG B 1 306 ? 10.133 30.984 13.609 1 90.06 306 ARG B N 1
ATOM 4769 C CA . ARG B 1 306 ? 10.617 30.125 12.539 1 90.06 306 ARG B CA 1
ATOM 4770 C C . ARG B 1 306 ? 12.141 30.172 12.453 1 90.06 306 ARG B C 1
ATOM 4772 O O . ARG B 1 306 ? 12.773 29.141 12.18 1 90.06 306 ARG B O 1
ATOM 4779 N N . ALA B 1 307 ? 12.656 31.344 12.688 1 89 307 ALA B N 1
ATOM 4780 C CA . ALA B 1 307 ? 14.102 31.547 12.617 1 89 307 ALA B CA 1
ATOM 4781 C C . ALA B 1 307 ? 14.812 30.781 13.742 1 89 307 ALA B C 1
ATOM 4783 O O . ALA B 1 307 ? 16.016 30.5 13.648 1 89 307 ALA B O 1
ATOM 4784 N N . ARG B 1 308 ? 14.07 30.438 14.727 1 88.19 308 ARG B N 1
ATOM 4785 C CA . ARG B 1 308 ? 14.648 29.734 15.875 1 88.19 308 ARG B CA 1
ATOM 4786 C C . ARG B 1 308 ? 14.734 28.234 15.617 1 88.19 308 ARG B C 1
ATOM 4788 O O . ARG B 1 308 ? 15.391 27.516 16.375 1 88.19 308 ARG B O 1
ATOM 4795 N N . ILE B 1 309 ? 14.141 27.734 14.586 1 89.81 309 ILE B N 1
ATOM 4796 C CA . ILE B 1 309 ? 14.172 26.297 14.266 1 89.81 309 ILE B CA 1
ATOM 4797 C C . ILE B 1 309 ? 15.539 25.938 13.695 1 89.81 309 ILE B C 1
ATOM 4799 O O . ILE B 1 309 ? 15.977 26.484 12.688 1 89.81 309 ILE B O 1
ATOM 4803 N N . PRO B 1 310 ? 16.203 25.031 14.344 1 88.06 310 PRO B N 1
ATOM 4804 C CA . PRO B 1 310 ? 17.516 24.625 13.844 1 88.06 310 PRO B CA 1
ATOM 4805 C C . PRO B 1 310 ? 17.453 24.047 12.43 1 88.06 310 PRO B C 1
ATOM 4807 O O . PRO B 1 310 ? 16.641 23.172 12.156 1 88.06 310 PRO B O 1
ATOM 4810 N N . ALA B 1 311 ? 18.375 24.438 11.602 1 83.69 311 ALA B N 1
ATOM 4811 C CA . ALA B 1 311 ? 18.406 24 10.203 1 83.69 311 ALA B CA 1
ATOM 4812 C C . ALA B 1 311 ? 18.766 22.516 10.102 1 83.69 311 ALA B C 1
ATOM 4814 O O . ALA B 1 311 ? 18.359 21.844 9.156 1 83.69 311 ALA B O 1
ATOM 4815 N N . GLU B 1 312 ? 19.453 22.047 11.062 1 83.62 312 GLU B N 1
ATOM 4816 C CA . GLU B 1 312 ? 19.953 20.672 11.039 1 83.62 312 GLU B CA 1
ATOM 4817 C C . GLU B 1 312 ? 18.797 19.672 11.172 1 83.62 312 GLU B C 1
ATOM 4819 O O . GLU B 1 312 ? 18.969 18.484 10.859 1 83.62 312 GLU B O 1
ATOM 4824 N N . LEU B 1 313 ? 17.609 20.188 11.648 1 83.69 313 LEU B N 1
ATOM 4825 C CA . LEU B 1 313 ? 16.5 19.281 11.883 1 83.69 313 LEU B CA 1
ATOM 4826 C C . LEU B 1 313 ? 15.773 18.969 10.578 1 83.69 313 LEU B C 1
ATOM 4828 O O . LEU B 1 313 ? 14.93 18.062 10.531 1 83.69 313 LEU B O 1
ATOM 4832 N N . GLY B 1 314 ? 16.078 19.688 9.523 1 78.44 314 GLY B N 1
ATOM 4833 C CA . GLY B 1 314 ? 15.516 19.406 8.219 1 78.44 314 GLY B CA 1
ATOM 4834 C C . GLY B 1 314 ? 14.047 19.781 8.109 1 78.44 314 GLY B C 1
ATOM 4835 O O . GLY B 1 314 ? 13.297 19.172 7.344 1 78.44 314 GLY B O 1
ATOM 4836 N N . ILE B 1 315 ? 13.57 20.625 8.992 1 83.25 315 ILE B N 1
ATOM 4837 C CA . ILE B 1 315 ? 12.188 21.094 8.93 1 83.25 315 ILE B CA 1
ATOM 4838 C C . ILE B 1 315 ? 12.055 22.188 7.863 1 83.25 315 ILE B C 1
ATOM 4840 O O . ILE B 1 315 ? 12.555 23.297 8.031 1 83.25 315 ILE B O 1
ATOM 4844 N N . ARG B 1 316 ? 11.391 21.812 6.773 1 75.25 316 ARG B N 1
ATOM 4845 C CA . ARG B 1 316 ? 11.281 22.75 5.656 1 75.25 316 ARG B CA 1
ATOM 4846 C C . ARG B 1 316 ? 9.977 23.531 5.711 1 75.25 316 ARG B C 1
ATOM 4848 O O . ARG B 1 316 ? 9.875 24.625 5.164 1 75.25 316 ARG B O 1
ATOM 4855 N N . HIS B 1 317 ? 8.969 22.906 6.23 1 77.38 317 HIS B N 1
ATOM 4856 C CA . HIS B 1 317 ? 7.676 23.547 6.375 1 77.38 317 HIS B CA 1
ATOM 4857 C C . HIS B 1 317 ? 7.246 23.609 7.836 1 77.38 317 HIS B C 1
ATOM 4859 O O . HIS B 1 317 ? 7.094 22.562 8.484 1 77.38 317 HIS B O 1
ATOM 4865 N N . ALA B 1 318 ? 7.188 24.844 8.32 1 86 318 ALA B N 1
ATOM 4866 C CA . ALA B 1 318 ? 6.754 25 9.711 1 86 318 ALA B CA 1
ATOM 4867 C C . ALA B 1 318 ? 5.586 25.984 9.805 1 86 318 ALA B C 1
ATOM 4869 O O . ALA B 1 318 ? 5.668 27.109 9.305 1 86 318 ALA B O 1
ATOM 4870 N N . SER B 1 319 ? 4.477 25.5 10.227 1 85.25 319 SER B N 1
ATOM 4871 C CA . SER B 1 319 ? 3.348 26.359 10.57 1 85.25 319 SER B CA 1
ATOM 4872 C C . SER B 1 319 ? 3.344 26.688 12.055 1 85.25 319 SER B C 1
ATOM 4874 O O . SER B 1 319 ? 3.324 25.797 12.898 1 85.25 319 SER B O 1
ATOM 4876 N N . ILE B 1 320 ? 3.396 27.984 12.344 1 89.88 320 ILE B N 1
ATOM 4877 C CA . ILE B 1 320 ? 3.559 28.391 13.734 1 89.88 320 ILE B CA 1
ATOM 4878 C C . ILE B 1 320 ? 2.338 29.203 14.172 1 89.88 320 ILE B C 1
ATOM 4880 O O . ILE B 1 320 ? 2.041 30.25 13.594 1 89.88 320 ILE B O 1
ATOM 4884 N N . GLU B 1 321 ? 1.663 28.656 15.062 1 90.38 321 GLU B N 1
ATOM 4885 C CA . GLU B 1 321 ? 0.559 29.344 15.727 1 90.38 321 GLU B CA 1
ATOM 4886 C C . GLU B 1 321 ? 1.013 29.984 17.031 1 90.38 321 GLU B C 1
ATOM 4888 O O . GLU B 1 321 ? 1.574 29.312 17.906 1 90.38 321 GLU B O 1
ATOM 4893 N N . VAL B 1 322 ? 0.789 31.328 17.172 1 90.69 322 VAL B N 1
ATOM 4894 C CA . VAL B 1 322 ? 1.228 32.062 18.375 1 90.69 322 VAL B CA 1
ATOM 4895 C C . VAL B 1 322 ? 0.014 32.5 19.188 1 90.69 322 VAL B C 1
ATOM 4897 O O . VAL B 1 322 ? -0.862 33.188 18.688 1 90.69 322 VAL B O 1
ATOM 4900 N N . ASN B 1 323 ? -0.015 31.969 20.391 1 89.19 323 ASN B N 1
ATOM 4901 C CA . ASN B 1 323 ? -1.097 32.312 21.312 1 89.19 323 ASN B CA 1
ATOM 4902 C C . ASN B 1 323 ? -0.593 33.125 22.484 1 89.19 323 ASN B C 1
ATOM 4904 O O . ASN B 1 323 ? 0.488 32.875 23.016 1 89.19 323 ASN B O 1
ATOM 4908 N N . ARG B 1 324 ? -1.326 34.219 22.75 1 86.12 324 ARG B N 1
ATOM 4909 C CA . ARG B 1 324 ? -0.983 35.031 23.906 1 86.12 324 ARG B CA 1
ATOM 4910 C C . ARG B 1 324 ? -1.597 34.438 25.172 1 86.12 324 ARG B C 1
ATOM 4912 O O . ARG B 1 324 ? -2.781 34.094 25.203 1 86.12 324 ARG B O 1
ATOM 4919 N N . CYS B 1 325 ? -0.741 34.156 26.109 1 77.19 325 CYS B N 1
ATOM 4920 C CA . CYS B 1 325 ? -1.262 33.656 27.391 1 77.19 325 CYS B CA 1
ATOM 4921 C C . CYS B 1 325 ? -2.012 34.75 28.125 1 77.19 325 CYS B C 1
ATOM 4923 O O . CYS B 1 325 ? -1.671 35.938 28.016 1 77.19 325 CYS B O 1
ATOM 4925 N N . GLY B 1 326 ? -3.371 34.594 28.547 1 59.97 326 GLY B N 1
ATOM 4926 C CA . GLY B 1 326 ? -4.113 35.531 29.359 1 59.97 326 GLY B CA 1
ATOM 4927 C C . GLY B 1 326 ? -3.514 35.719 30.75 1 59.97 326 GLY B C 1
ATOM 4928 O O . GLY B 1 326 ? -2.703 34.906 31.188 1 59.97 326 GLY B O 1
#